Protein AF-A0A940B5V1-F1 (afdb_monomer)

Foldseek 3Di:
DDDDDDDDDDDDDDDDDDDDDDPPPQPWDKDKDKFFADPLFADQAAKAQWAAFAQKTKIKTFAFDDDPDDDDDPTDTAIAIWMWGQDPVRHTHHTDGDDLQQDDPRWHKGQWEDPLLQQKIKTWIWDDDDPDDTAIFIWMWHDDPNHIDPIDTDDCLQRPPPKHWHNWYWEAPDSFKIKIKIWMPDPPAAADIFIWIWIQGPVGTHHIDTLDPPQGHNWDWDNWYALRLQQKIWTWTCDPPAQANIFIWIWHDDDNDIDRIDTDDPPCGHRYGKHNWDFHQNHNRNDSVRTDPFKTKIWTLPQPHRHDLASRRYIGIMMMGIDTHRPPPDPDDDDDDDDDPPDPPQLLVVLVVLPWQKAFAAACPDPRPDLALADLAASVRRLVVVLVCLVVLLVLLVVPPDPVVSVVQNVLSSVLVRSNVSSVSSVVSSLVSVLVCQLQLKAKEWEKEFFAFLQDDQSSLLSSSSHQVNNNVSCCCPPPNRSSVVSNPDPRGYYYHYHYHRRRHVPQDPPQDNDPVCCSRCGSGSSNRSRGIMIRHDIDID

Secondary structure (DSSP, 8-state):
----------------S-----------EEEEEEEE--TTT--SSPEEEEEEETTEEEEEEEEE---SSS----PPEEEEEEEEEB-TTS-B---EE-SSS---SSS-EEEEEEEGGGTEEEEEEEEEETTTEEEEEEEEEEEETTEEPPPEE--TTTS-TTS--EEEEEEEEETTEEEEEEEE--TT-SSSSEEEEEEEETTEE---EE--TTT--SS-EEEEEEETTTTEEEEEE--TT-SSSBEEEEEEEETTEEPPPEEPPTTTS-SSBEEEEEEEE-SSS--TT-EEEEEEEEEE--TTS--SSSTTS-PEEEEEEEEEE-------PPP----PPPP---HHHHHHHT-SEEEE--TT-SSTT---S--S--HHHHHHHHHHTHHHHHHHGGG--SHHHHHHHHHHHHHHHHHHHHHHHHHHHHHHHHHHHHHTT--EEEEEEEE--TTS-HHHHHHHHHHHHHHHHHHHHHHHHHHHHHHHTSTT---EEEEEEEEETTTS-TTS---TT-HHHHTSSHHHHHTSEEEEEEEEE-

Mean predicted aligned error: 17.37 Å

Sequence (542 aa):
MNKSLSSLTLHLSAIIFLCCLTVSAAAQITRYEVTHEGRKVNTPGSESGPIRIGDTLYYSSLQEVSESGGYIDFGITIMRVFKSHVSENGKLSNGEPETFGINHPSRHTGNVAFDLRNGIIYFTRCRMDNGDAYQNEIYYVKSKDGKWSKPQRMGGNVNMKGYNSTHPTVGYISDSVSILYFVSDRPGGLGGMDIWYVTIDKKGIGLPTNLGIPVNSQDDEITPFYDQSEGVMYFSSNRPGGSGKHDIYSSSGARNSWRKPSRLPEPINSVEDDLYFTLNCTSSEYDVQNTNHNSGYFTSNRSDSYFIHDTSCCHDIYRWDYVVIDTTPVSSKPAVAENKPAEDTCPCKQARRLLPIKLFFHNDEPNPRCQDTTTSLTYFQTYNSYMFMRKTYRERQNEIADSTERDMSLAMLESFFGEVQYNSEKFEHFIHLLAQDILNGRHVVLTVGGYASPLHNSAYNVNLSKRRIATIVNQLKEYNGGMIRRVMEQPGSGTLEIKRTPFGSSTAPKDVSSSAKDQLHSVYSVDAARERRIEILGYDYR

pLDDT: mean 83.2, std 19.15, range [29.27, 98.69]

Nearest PDB structures (foldseek):
  3a72-assembly1_A  TM=5.162E-01  e=1.566E-05  Penicillium chrysogenum
  2w5o-assembly1_A  TM=4.887E-01  e=7.548E-05  Fusarium graminearum
  9etn-assembly1_A  TM=3.572E-01  e=1.042E-02  Mus musculus
  4o9y-assembly2_G  TM=3.141E-01  e=9.385E-03  Photorhabdus luminescens
  3doa-assembly1_A  TM=3.561E-01  e=1.598E+00  Staphylococcus aureus subsp. aureus Mu50

Solvent-accessible surface area (backbone atoms only — not comparable to full-atom values): 29230 Å² total; per-residue (Å²): 133,82,90,82,89,82,91,87,90,88,87,85,77,92,87,82,92,88,89,88,80,79,79,78,74,76,72,64,51,71,47,64,45,75,44,80,54,56,76,42,76,32,49,44,34,36,34,41,43,43,44,37,48,40,52,34,35,32,29,18,39,37,40,70,55,83,75,94,71,96,68,96,61,96,55,64,67,42,35,28,42,28,32,22,47,38,46,98,88,68,49,69,38,64,58,40,74,56,88,63,67,70,66,50,99,91,36,39,17,33,33,64,24,71,39,61,85,78,32,33,40,38,29,21,34,47,42,79,50,97,89,83,51,82,38,36,29,41,29,34,31,42,54,55,97,94,39,58,39,74,72,39,75,51,56,60,63,66,34,41,88,98,32,42,14,35,38,40,24,52,44,67,83,50,101,66,28,38,30,44,36,29,25,31,55,43,91,86,58,72,27,60,32,20,44,30,32,27,46,38,40,94,92,40,77,42,70,64,41,63,41,43,76,52,72,38,47,67,37,40,34,41,40,46,28,52,43,68,67,83,30,32,36,30,31,16,28,52,46,92,90,53,73,28,57,22,24,40,28,39,25,49,38,58,85,80,47,60,41,76,56,41,71,52,59,72,69,73,31,52,69,35,44,22,38,27,50,36,60,28,29,65,38,83,59,76,51,65,87,42,61,36,89,46,34,27,30,27,26,27,26,44,91,88,36,44,44,68,100,42,83,64,78,13,21,22,47,29,39,37,37,53,46,76,43,78,70,70,85,77,89,68,82,89,76,88,76,80,88,67,87,73,76,80,82,47,43,64,58,54,43,45,67,57,51,70,36,51,45,58,38,48,83,63,48,65,70,63,96,61,83,56,53,62,59,91,50,31,42,68,62,49,39,54,58,38,60,68,39,53,63,56,41,56,58,55,41,68,73,48,83,54,65,67,63,27,54,52,50,49,53,51,43,56,54,47,54,50,49,45,51,52,26,49,54,53,48,56,55,37,52,53,29,51,37,52,33,22,50,72,37,24,39,36,39,37,32,36,38,12,32,18,42,52,57,57,58,66,73,57,21,28,24,45,6,32,18,43,51,31,10,51,55,40,31,53,51,49,44,83,86,16,44,47,53,61,35,51,68,39,91,71,28,21,45,83,46,77,47,80,43,53,54,7,31,80,80,48,62,89,83,48,42,42,46,84,88,42,46,59,52,31,52,55,28,62,69,24,36,69,29,20,26,34,32,41,70,43,70,48,74,91

Radius of gyration: 29.93 Å; Cα contacts (8 Å, |Δi|>4): 1182; chains: 1; bounding box: 81×116×78 Å

Structure (mmCIF, N/CA/C/O backbone):
data_AF-A0A940B5V1-F1
#
_entry.id   AF-A0A940B5V1-F1
#
loop_
_atom_site.group_PDB
_atom_site.id
_atom_site.type_symbol
_atom_site.label_atom_id
_atom_site.label_alt_id
_atom_site.label_comp_id
_atom_site.label_asym_id
_atom_site.label_entity_id
_atom_site.label_seq_id
_atom_site.pdbx_PDB_ins_code
_atom_site.Cartn_x
_atom_site.Cartn_y
_atom_site.Cartn_z
_atom_site.occupancy
_atom_site.B_iso_or_equiv
_atom_site.auth_seq_id
_atom_site.auth_comp_id
_atom_site.auth_asym_id
_atom_site.auth_atom_id
_atom_site.pdbx_PDB_model_num
ATOM 1 N N . MET A 1 1 ? -46.718 -83.076 -1.315 1.00 35.34 1 MET A N 1
ATOM 2 C CA . MET A 1 1 ? -45.573 -83.895 -1.769 1.00 35.34 1 MET A CA 1
ATOM 3 C C . MET A 1 1 ? -44.770 -83.081 -2.773 1.00 35.34 1 MET A C 1
ATOM 5 O O . MET A 1 1 ? -45.374 -82.623 -3.724 1.00 35.34 1 MET A O 1
ATOM 9 N N . ASN A 1 2 ? -43.465 -82.919 -2.505 1.00 34.53 2 ASN A N 1
ATOM 10 C CA . ASN A 1 2 ? -42.333 -82.664 -3.422 1.00 34.53 2 ASN A CA 1
ATOM 11 C C . ASN A 1 2 ? -42.394 -81.477 -4.414 1.00 34.53 2 ASN A C 1
ATOM 13 O O . ASN A 1 2 ? -43.263 -81.425 -5.266 1.00 34.53 2 ASN A O 1
ATOM 17 N N . LYS A 1 3 ? -41.527 -80.457 -4.229 1.00 34.34 3 LYS A N 1
ATOM 18 C CA . LYS A 1 3 ? -40.186 -80.250 -4.867 1.00 34.34 3 LYS A CA 1
ATOM 19 C C . LYS A 1 3 ? -40.322 -79.921 -6.375 1.00 34.34 3 LYS A C 1
ATOM 21 O O . LYS A 1 3 ? -40.938 -80.700 -7.078 1.00 34.34 3 LYS A O 1
ATOM 26 N N . SER A 1 4 ? -39.785 -78.831 -6.937 1.00 33.56 4 SER A N 1
ATOM 27 C CA . SER A 1 4 ? -38.409 -78.319 -6.819 1.00 33.56 4 SER A CA 1
ATOM 28 C C . SER A 1 4 ? -38.244 -76.824 -7.186 1.00 33.56 4 SER A C 1
ATOM 30 O O . SER A 1 4 ? -39.026 -76.266 -7.947 1.00 33.56 4 SER A O 1
ATOM 32 N N . LEU A 1 5 ? -37.151 -76.247 -6.662 1.00 34.94 5 LEU A N 1
ATOM 33 C CA . LEU A 1 5 ? -36.331 -75.094 -7.106 1.00 34.94 5 LEU A CA 1
ATOM 34 C C . LEU A 1 5 ? -36.240 -74.918 -8.650 1.00 34.94 5 LEU A C 1
ATOM 36 O O . LEU A 1 5 ? -36.374 -75.916 -9.348 1.00 34.94 5 LEU A O 1
ATOM 40 N N . SER A 1 6 ? -35.927 -73.774 -9.288 1.00 32.66 6 SER A N 1
ATOM 41 C CA . SER A 1 6 ? -35.391 -72.440 -8.915 1.00 32.66 6 SER A CA 1
ATOM 42 C C . SER A 1 6 ? -35.291 -71.535 -10.172 1.00 32.66 6 SER A C 1
ATOM 44 O O . SER A 1 6 ? -35.105 -72.084 -11.254 1.00 32.66 6 SER A O 1
ATOM 46 N N . SER A 1 7 ? -35.188 -70.201 -9.967 1.00 30.22 7 SER A N 1
ATOM 47 C CA . SER A 1 7 ? -34.488 -69.194 -10.823 1.00 30.22 7 SER A CA 1
ATOM 48 C C . SER A 1 7 ? -35.257 -68.701 -12.070 1.00 30.22 7 SER A C 1
ATOM 50 O O . SER A 1 7 ? -35.768 -69.520 -12.813 1.00 30.22 7 SER A O 1
ATOM 52 N N . LEU A 1 8 ? -35.404 -67.418 -12.431 1.00 30.00 8 LEU A N 1
ATOM 53 C CA . LEU A 1 8 ? -34.805 -66.127 -12.058 1.00 30.00 8 LEU A CA 1
ATOM 54 C C . LEU A 1 8 ? -35.740 -64.999 -12.587 1.00 30.00 8 LEU A C 1
ATOM 56 O O . LEU A 1 8 ? -36.621 -65.280 -13.387 1.00 30.00 8 LEU A O 1
ATOM 60 N N . THR A 1 9 ? -35.450 -63.744 -12.218 1.00 29.83 9 THR A N 1
ATOM 61 C CA . THR A 1 9 ? -35.978 -62.435 -12.688 1.00 29.83 9 THR A CA 1
ATOM 62 C C . THR A 1 9 ? -37.130 -61.811 -11.899 1.00 29.83 9 THR A C 1
ATOM 64 O O . THR A 1 9 ? -38.293 -61.894 -12.279 1.00 29.83 9 THR A O 1
ATOM 67 N N . LEU A 1 10 ? -36.769 -61.065 -10.849 1.00 31.22 10 LEU A N 1
ATOM 68 C CA . LEU A 1 10 ? -37.568 -59.945 -10.349 1.00 31.22 10 LEU A CA 1
ATOM 69 C C . LEU A 1 10 ? -36.620 -58.854 -9.831 1.00 31.22 10 LEU A C 1
ATOM 71 O O . LEU A 1 10 ? -36.049 -59.009 -8.758 1.00 31.22 10 LEU A O 1
ATOM 75 N N . HIS A 1 11 ? -36.431 -57.781 -10.598 1.00 36.66 11 HIS A N 1
ATOM 76 C CA . HIS A 1 11 ? -35.899 -56.490 -10.146 1.00 36.66 11 HIS A CA 1
ATOM 77 C C . HIS A 1 11 ? -36.468 -55.413 -11.077 1.00 36.66 11 HIS A C 1
ATOM 79 O O . HIS A 1 11 ? -36.022 -55.300 -12.213 1.00 36.66 11 HIS A O 1
ATOM 85 N N . LEU A 1 12 ? -37.434 -54.625 -10.604 1.00 30.19 12 LEU A N 1
ATOM 86 C CA . LEU A 1 12 ? -37.292 -53.173 -10.654 1.00 30.19 12 LEU A CA 1
ATOM 87 C C . LEU A 1 12 ? -38.260 -52.509 -9.676 1.00 30.19 12 LEU A C 1
ATOM 89 O O . LEU A 1 12 ? -39.449 -52.808 -9.605 1.00 30.19 12 LEU A O 1
ATOM 93 N N . SER A 1 13 ? -37.645 -51.659 -8.880 1.00 31.58 13 SER A N 1
ATOM 94 C CA . SER A 1 13 ? -38.051 -51.119 -7.603 1.00 31.58 13 SER A CA 1
ATOM 95 C C . SER A 1 13 ? -39.050 -49.979 -7.740 1.00 31.58 13 SER A C 1
ATOM 97 O O . SER A 1 13 ? -38.960 -49.144 -8.637 1.00 31.58 13 SER A O 1
ATOM 99 N N . ALA A 1 14 ? -39.936 -49.904 -6.753 1.00 34.91 14 ALA A N 1
ATOM 100 C CA . ALA A 1 14 ? -40.583 -48.677 -6.333 1.00 34.91 14 ALA A CA 1
ATOM 101 C C . ALA A 1 14 ? -39.541 -47.574 -6.071 1.00 34.91 14 ALA A C 1
ATOM 103 O O . ALA A 1 14 ? -38.555 -47.843 -5.394 1.00 34.91 14 ALA A O 1
ATOM 104 N N . ILE A 1 15 ? -39.790 -46.373 -6.603 1.00 33.38 15 ILE A N 1
ATOM 105 C CA . ILE A 1 15 ? -39.581 -45.032 -6.019 1.00 33.38 15 ILE A CA 1
ATOM 106 C C . ILE A 1 15 ? -40.347 -44.082 -6.960 1.00 33.38 15 ILE A C 1
ATOM 108 O O . ILE A 1 15 ? -39.846 -43.594 -7.966 1.00 33.38 15 ILE A O 1
ATOM 112 N N . ILE A 1 16 ? -41.631 -43.901 -6.669 1.00 35.31 16 ILE A N 1
ATOM 113 C CA . ILE A 1 16 ? -42.471 -42.805 -7.161 1.00 35.31 16 ILE A CA 1
ATOM 114 C C . ILE A 1 16 ? -42.909 -42.089 -5.878 1.00 35.31 16 ILE A C 1
ATOM 116 O O . ILE A 1 16 ? -43.244 -42.777 -4.919 1.00 35.31 16 ILE A O 1
ATOM 120 N N . PHE A 1 17 ? -42.893 -40.750 -5.874 1.00 34.00 17 PHE A N 1
ATOM 121 C CA . PHE A 1 17 ? -43.147 -39.825 -4.748 1.00 34.00 17 PHE A CA 1
ATOM 122 C C . PHE A 1 17 ? -41.950 -39.439 -3.856 1.00 34.00 17 PHE A C 1
ATOM 124 O O . PHE A 1 17 ? -41.927 -39.782 -2.683 1.00 34.00 17 PHE A O 1
ATOM 131 N N . LEU A 1 18 ? -41.008 -38.642 -4.388 1.00 32.84 18 LEU A N 1
ATOM 132 C CA . LEU A 1 18 ? -40.462 -37.439 -3.716 1.00 32.84 18 LEU A CA 1
ATOM 133 C C . LEU A 1 18 ? -39.470 -36.700 -4.644 1.00 32.84 18 LEU A C 1
ATOM 135 O O . LEU A 1 18 ? -38.267 -36.907 -4.555 1.00 32.84 18 LEU A O 1
ATOM 139 N N . CYS A 1 19 ? -39.938 -35.854 -5.568 1.00 31.12 19 CYS A N 1
ATOM 140 C CA . CYS A 1 19 ? -39.047 -34.877 -6.216 1.00 31.12 19 CYS A CA 1
ATOM 141 C C . CYS A 1 19 ? -39.850 -33.776 -6.923 1.00 31.12 19 CYS A C 1
ATOM 143 O O . CYS A 1 19 ? -40.055 -33.831 -8.128 1.00 31.12 19 CYS A O 1
ATOM 145 N N . CYS A 1 20 ? -40.373 -32.805 -6.171 1.00 35.50 20 CYS A N 1
ATOM 146 C CA . CYS A 1 20 ? -40.873 -31.552 -6.752 1.00 35.50 20 CYS A CA 1
ATOM 147 C C . CYS A 1 20 ? -40.947 -30.440 -5.694 1.00 35.50 20 CYS A C 1
ATOM 149 O O . CYS A 1 20 ? -42.004 -29.878 -5.448 1.00 35.50 20 CYS A O 1
ATOM 151 N N . LEU A 1 21 ? -39.818 -30.141 -5.047 1.00 32.47 21 LEU A N 1
ATOM 152 C CA . LEU A 1 21 ? -39.587 -28.890 -4.312 1.00 32.47 21 LEU A CA 1
ATOM 153 C C . LEU A 1 21 ? -38.089 -28.556 -4.391 1.00 32.47 21 LEU A C 1
ATOM 155 O O . LEU A 1 21 ? -37.364 -28.619 -3.405 1.00 32.47 21 LEU A O 1
ATOM 159 N N . THR A 1 22 ? -37.596 -28.229 -5.584 1.00 35.19 22 THR A N 1
ATOM 160 C CA . THR A 1 22 ? -36.349 -27.465 -5.705 1.00 35.19 22 THR A CA 1
ATOM 161 C C . THR A 1 22 ? -36.736 -25.997 -5.753 1.00 35.19 22 THR A C 1
ATOM 163 O O . THR A 1 22 ? -37.096 -25.473 -6.807 1.00 35.19 22 THR A O 1
ATOM 166 N N . VAL A 1 23 ? -36.701 -25.333 -4.599 1.00 35.59 23 VAL A N 1
ATOM 167 C CA . VAL A 1 23 ? -36.567 -23.876 -4.571 1.00 35.59 23 VAL A CA 1
ATOM 168 C C . VAL A 1 23 ? -35.225 -23.590 -5.235 1.00 35.59 23 VAL A C 1
ATOM 170 O O . VAL A 1 23 ? -34.176 -23.909 -4.682 1.00 35.59 23 VAL A O 1
ATOM 173 N N . SER A 1 24 ? -35.259 -23.077 -6.462 1.00 40.06 24 SER A N 1
ATOM 174 C CA . SER A 1 24 ? -34.078 -22.517 -7.108 1.00 40.06 24 SER A CA 1
ATOM 175 C C . SER A 1 24 ? -33.660 -21.304 -6.284 1.00 40.06 24 SER A C 1
ATOM 177 O O . SER A 1 24 ? -34.211 -20.221 -6.462 1.00 40.06 24 SER A O 1
ATOM 179 N N . ALA A 1 25 ? -32.733 -21.486 -5.345 1.00 40.03 25 ALA A N 1
ATOM 180 C CA . ALA A 1 25 ? -32.027 -20.365 -4.751 1.00 40.03 25 ALA A CA 1
ATOM 181 C C . ALA A 1 25 ? -31.280 -19.670 -5.895 1.00 40.03 25 ALA A C 1
ATOM 183 O O . ALA A 1 25 ? -30.393 -20.265 -6.508 1.00 40.03 25 ALA A O 1
ATOM 184 N N . ALA A 1 26 ? -31.700 -18.455 -6.251 1.00 45.75 26 ALA A N 1
ATOM 185 C CA . ALA A 1 26 ? -30.949 -17.629 -7.181 1.00 45.75 26 ALA A CA 1
ATOM 186 C C . ALA A 1 26 ? -29.523 -17.491 -6.630 1.00 45.75 26 ALA A C 1
ATOM 188 O O . ALA A 1 26 ? -29.338 -17.113 -5.472 1.00 45.75 26 ALA A O 1
ATOM 189 N N . ALA A 1 27 ? -28.521 -17.858 -7.428 1.00 45.12 27 ALA A N 1
ATOM 190 C CA . ALA A 1 27 ? -27.132 -17.669 -7.049 1.00 45.12 27 ALA A CA 1
ATOM 191 C C . ALA A 1 27 ? -26.855 -16.160 -7.029 1.00 45.12 27 ALA A C 1
ATOM 193 O O . ALA A 1 27 ? -26.712 -15.530 -8.079 1.00 45.12 27 ALA A O 1
ATOM 194 N N . GLN A 1 28 ? -26.841 -15.569 -5.836 1.00 48.75 28 GLN A N 1
ATOM 195 C CA . GLN A 1 28 ? -26.364 -14.206 -5.641 1.00 48.75 28 GLN A CA 1
ATOM 196 C C . GLN A 1 28 ? -24.853 -14.200 -5.878 1.00 48.75 28 GLN A C 1
ATOM 198 O O . GLN A 1 28 ? -24.121 -14.973 -5.258 1.00 48.75 28 GLN A O 1
ATOM 203 N N . ILE A 1 29 ? -24.389 -13.358 -6.801 1.00 57.47 29 ILE A N 1
ATOM 204 C CA .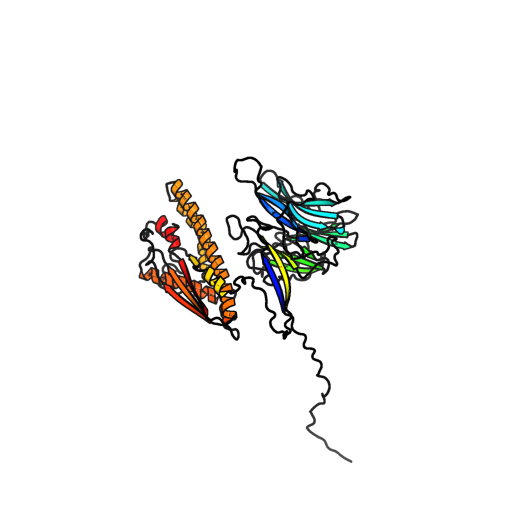 ILE A 1 29 ? -22.955 -13.147 -7.007 1.00 57.47 29 ILE A CA 1
ATOM 205 C C . ILE A 1 29 ? -22.544 -12.025 -6.064 1.00 57.47 29 ILE A C 1
ATOM 207 O O . ILE A 1 29 ? -23.024 -10.900 -6.182 1.00 57.47 29 ILE A O 1
ATOM 211 N N . THR A 1 30 ? -21.656 -12.328 -5.127 1.00 62.09 30 THR A N 1
ATOM 212 C CA . THR A 1 30 ? -21.082 -11.347 -4.202 1.00 62.09 30 THR A CA 1
ATOM 213 C C . THR A 1 30 ? -19.644 -11.042 -4.594 1.00 62.09 30 THR A C 1
ATOM 215 O O . THR A 1 30 ? -18.877 -11.972 -4.856 1.00 62.09 30 THR A O 1
ATOM 218 N N . ARG A 1 31 ? -19.252 -9.765 -4.608 1.00 78.12 31 ARG A N 1
ATOM 219 C CA . ARG A 1 31 ? -17.856 -9.361 -4.845 1.00 78.12 31 ARG A CA 1
ATOM 220 C C . ARG A 1 31 ? -17.469 -8.142 -4.018 1.00 78.12 31 ARG A C 1
ATOM 222 O O . ARG A 1 31 ? -18.331 -7.344 -3.656 1.00 78.12 31 ARG A O 1
ATOM 229 N N . TYR A 1 32 ? -16.169 -7.988 -3.790 1.00 84.69 32 TYR A N 1
ATOM 230 C CA . TYR A 1 32 ? -15.610 -6.722 -3.333 1.00 84.69 32 TYR A CA 1
ATOM 231 C C . TYR A 1 32 ? -15.464 -5.762 -4.513 1.00 84.69 32 TYR A C 1
ATOM 233 O O . TYR A 1 32 ? -14.995 -6.146 -5.587 1.00 84.69 32 TYR A O 1
ATOM 241 N N . GLU A 1 33 ? -15.832 -4.510 -4.294 1.00 90.19 33 GLU A N 1
ATOM 242 C CA . GLU A 1 33 ? -15.476 -3.378 -5.140 1.00 90.19 33 GLU A CA 1
ATOM 243 C C . GLU A 1 33 ? -14.519 -2.483 -4.362 1.00 90.19 33 GLU A C 1
ATOM 245 O O . GLU A 1 33 ? -14.695 -2.283 -3.163 1.00 90.19 33 GLU A O 1
ATOM 250 N N . VAL A 1 34 ? -13.483 -1.981 -5.031 1.00 93.12 34 VAL A N 1
ATOM 251 C CA . VAL A 1 34 ? -12.467 -1.114 -4.430 1.00 93.12 34 VAL A CA 1
ATOM 252 C C . VAL A 1 34 ? -12.483 0.225 -5.147 1.00 93.12 34 VAL A C 1
ATOM 254 O O . VAL A 1 34 ? -12.476 0.274 -6.375 1.00 93.12 34 VAL A O 1
ATOM 257 N N . THR A 1 35 ? -12.506 1.304 -4.372 1.00 94.19 35 THR A N 1
ATOM 258 C CA . THR A 1 35 ? -12.493 2.685 -4.855 1.00 94.19 35 THR A CA 1
ATOM 259 C C . THR A 1 35 ? -11.304 3.418 -4.246 1.00 94.19 35 THR A C 1
ATOM 261 O O . THR A 1 35 ? -11.167 3.461 -3.025 1.00 94.19 35 THR A O 1
ATOM 264 N N . HIS A 1 36 ? -10.464 4.017 -5.088 1.00 95.19 36 HIS A N 1
ATOM 265 C CA . HIS A 1 36 ? -9.415 4.939 -4.655 1.00 95.19 36 HIS A CA 1
ATOM 266 C C . HIS A 1 36 ? -10.034 6.218 -4.094 1.00 95.19 36 HIS A C 1
ATOM 268 O O . HIS A 1 36 ? -10.832 6.876 -4.771 1.00 95.19 36 HIS A O 1
ATOM 274 N N . GLU A 1 37 ? -9.707 6.571 -2.850 1.00 95.06 37 GLU A N 1
ATOM 275 C CA . GLU A 1 37 ? -10.188 7.828 -2.287 1.00 95.06 37 GLU A CA 1
ATOM 276 C C . GLU A 1 37 ? -9.373 9.011 -2.842 1.00 95.06 37 GLU A C 1
ATOM 278 O O . GLU A 1 37 ? -8.184 8.935 -3.144 1.00 95.06 37 GLU A O 1
ATOM 283 N N . GLY A 1 38 ? -10.036 10.144 -3.058 1.00 90.88 38 GLY A N 1
ATOM 284 C CA . GLY A 1 38 ? -9.412 11.273 -3.750 1.00 90.88 38 GLY A CA 1
ATOM 285 C C . GLY A 1 38 ? -8.403 12.059 -2.900 1.00 90.88 38 GLY A C 1
ATOM 286 O O . GLY A 1 38 ? -8.210 11.830 -1.705 1.00 90.88 38 GLY A O 1
ATOM 287 N N . ARG A 1 39 ? -7.872 13.134 -3.500 1.00 89.56 39 ARG A N 1
ATOM 288 C CA . ARG A 1 39 ? -6.935 14.116 -2.901 1.00 89.56 39 ARG A CA 1
ATOM 289 C C . ARG A 1 39 ? -7.387 14.802 -1.604 1.00 89.56 39 ARG A C 1
ATOM 291 O O . ARG A 1 39 ? -6.663 15.621 -1.050 1.00 89.56 39 ARG A O 1
ATOM 298 N N . LYS A 1 40 ? -8.608 14.539 -1.147 1.00 92.12 40 LYS A N 1
ATOM 299 C CA . LYS A 1 40 ? -9.129 15.078 0.110 1.00 92.12 40 LYS A CA 1
ATOM 300 C C . LYS A 1 40 ? -8.513 14.413 1.334 1.00 92.12 40 LYS A C 1
ATOM 302 O O . LYS A 1 40 ? -8.404 15.062 2.372 1.00 92.12 40 LYS A O 1
ATOM 307 N N . VAL A 1 41 ? -8.155 13.139 1.197 1.00 93.81 41 VAL A N 1
ATOM 308 C CA . VAL A 1 41 ? -7.520 12.353 2.257 1.00 93.81 41 VAL A CA 1
ATOM 309 C C . VAL A 1 41 ? -6.182 11.768 1.830 1.00 93.81 41 VAL A C 1
ATOM 311 O O . VAL A 1 41 ? -5.336 11.605 2.699 1.00 93.81 41 VAL A O 1
ATOM 314 N N . ASN A 1 42 ? -5.970 11.559 0.526 1.00 93.62 42 ASN A N 1
ATOM 315 C CA . ASN A 1 42 ? -4.715 11.035 -0.002 1.00 93.62 42 ASN A CA 1
ATOM 316 C C . ASN A 1 42 ? -3.772 12.145 -0.473 1.00 93.62 42 ASN A C 1
ATOM 318 O O . ASN A 1 42 ? -4.169 13.055 -1.218 1.00 93.62 42 ASN A O 1
ATOM 322 N N . THR A 1 43 ? -2.514 12.062 -0.056 1.00 87.56 43 THR A N 1
ATOM 323 C CA . THR A 1 43 ? -1.456 13.017 -0.400 1.00 87.56 43 THR A CA 1
ATOM 324 C C . THR A 1 43 ? -0.386 12.328 -1.245 1.00 87.56 43 THR A C 1
ATOM 326 O O . THR A 1 43 ? -0.471 11.142 -1.501 1.00 87.56 43 THR A O 1
ATOM 329 N N . PRO A 1 44 ? 0.614 13.043 -1.783 1.00 81.69 44 PRO A N 1
ATOM 330 C CA . PRO A 1 44 ? 1.773 12.368 -2.366 1.00 81.69 44 PRO A CA 1
ATOM 331 C C . PRO A 1 44 ? 2.590 11.544 -1.344 1.00 81.69 44 PRO A C 1
ATOM 333 O O . PRO A 1 44 ? 3.362 10.678 -1.748 1.00 81.69 44 PRO A O 1
ATOM 336 N N . GLY A 1 45 ? 2.479 11.840 -0.043 1.00 83.69 45 GLY A N 1
ATOM 337 C CA . GLY A 1 45 ? 3.088 11.048 1.027 1.00 83.69 45 GLY A CA 1
ATOM 338 C C . GLY A 1 45 ? 2.183 9.893 1.453 1.00 83.69 45 GLY A C 1
ATOM 339 O O . GLY A 1 45 ? 1.026 9.840 1.073 1.00 83.69 45 GLY A O 1
ATOM 340 N N . SER A 1 46 ? 2.700 8.960 2.257 1.00 90.00 46 SER A N 1
ATOM 341 C CA . SER A 1 46 ? 1.908 7.796 2.672 1.00 90.00 46 SER A CA 1
ATOM 342 C C . SER A 1 46 ? 0.822 8.166 3.683 1.00 90.00 46 SER A C 1
ATOM 344 O O . SER A 1 46 ? 1.094 8.784 4.718 1.00 90.00 46 SER A O 1
ATOM 346 N N . GLU A 1 47 ? -0.374 7.651 3.443 1.00 95.00 47 GLU A N 1
ATOM 347 C CA . GLU A 1 47 ? -1.444 7.505 4.414 1.00 95.00 47 GLU A CA 1
ATOM 348 C C . GLU A 1 47 ? -1.410 6.122 5.088 1.00 95.00 47 GLU A C 1
ATOM 350 O O . GLU A 1 47 ? -0.916 5.142 4.529 1.00 95.00 47 GLU A O 1
ATOM 355 N N . SER A 1 48 ? -1.904 6.028 6.327 1.00 95.25 48 SER A N 1
ATOM 356 C CA . SER A 1 48 ? -1.952 4.765 7.074 1.00 95.25 48 SER A CA 1
ATOM 357 C C . SER A 1 48 ? -3.082 4.706 8.104 1.00 95.25 48 SER A C 1
ATOM 359 O O . SER A 1 48 ? -3.541 5.726 8.621 1.00 95.25 48 SER A O 1
ATOM 361 N N . GLY A 1 49 ? -3.516 3.491 8.447 1.00 95.44 49 GLY A N 1
ATOM 362 C CA . GLY A 1 49 ? -4.487 3.237 9.518 1.00 95.44 49 GLY A CA 1
ATOM 363 C C . GLY A 1 49 ? -5.840 3.954 9.396 1.00 95.44 49 GLY A C 1
ATOM 364 O O . GLY A 1 49 ? -6.256 4.555 10.390 1.00 95.44 49 GLY A O 1
ATOM 365 N N . PRO A 1 50 ? -6.524 3.928 8.232 1.00 97.06 50 PRO A N 1
ATOM 366 C CA . PRO A 1 50 ? -7.857 4.495 8.095 1.00 97.06 50 PRO A CA 1
ATOM 367 C C . PRO A 1 50 ? -8.869 3.708 8.934 1.00 97.06 50 PRO A C 1
ATOM 369 O O . PRO A 1 50 ? -8.998 2.494 8.795 1.00 97.06 50 PRO A O 1
ATOM 372 N N . ILE A 1 51 ? -9.627 4.398 9.779 1.00 94.00 51 ILE A N 1
ATOM 373 C CA . ILE A 1 51 ? -10.729 3.824 10.551 1.00 94.00 51 ILE A CA 1
ATOM 374 C C . ILE A 1 51 ? -11.892 4.807 10.610 1.00 94.00 51 ILE A C 1
ATOM 376 O O . ILE A 1 51 ? -11.740 5.964 11.009 1.00 94.00 51 ILE A O 1
ATOM 380 N N . ARG A 1 52 ? -13.075 4.345 10.206 1.00 93.06 52 ARG A N 1
ATOM 381 C CA . ARG A 1 52 ? -14.295 5.150 10.236 1.00 93.06 52 ARG A CA 1
ATOM 382 C C . ARG A 1 52 ? -15.127 4.833 11.470 1.00 93.06 52 ARG A C 1
ATOM 384 O O . ARG A 1 52 ? -15.507 3.683 11.686 1.00 93.06 52 ARG A O 1
ATOM 391 N N . ILE A 1 53 ? -15.462 5.878 12.218 1.00 88.75 53 ILE A N 1
ATOM 392 C CA . ILE A 1 53 ? -16.370 5.843 13.364 1.00 88.75 53 ILE A CA 1
ATOM 393 C C . ILE A 1 53 ? -17.489 6.847 13.095 1.00 88.75 53 ILE A C 1
ATOM 395 O O . ILE A 1 53 ? -17.247 8.053 13.024 1.00 88.75 53 ILE A O 1
ATOM 399 N N . GLY A 1 54 ? -18.710 6.347 12.910 1.00 87.62 54 GLY A N 1
ATOM 400 C CA . GLY A 1 54 ? -19.863 7.161 12.538 1.00 87.62 54 GLY A CA 1
ATOM 401 C C . GLY A 1 54 ? -19.642 7.917 11.221 1.00 87.62 54 GLY A C 1
ATOM 402 O O . GLY A 1 54 ? -19.409 7.327 10.161 1.00 87.62 54 GLY A O 1
ATOM 403 N N . ASP A 1 55 ? -19.718 9.241 11.289 1.00 92.25 55 ASP A N 1
ATOM 404 C CA . ASP A 1 55 ? -19.519 10.171 10.174 1.00 92.25 55 ASP A CA 1
ATOM 405 C C . ASP A 1 55 ? -18.068 10.656 10.040 1.00 92.25 55 ASP A C 1
ATOM 407 O O . ASP A 1 55 ? -17.802 11.576 9.276 1.00 92.25 55 ASP A O 1
ATOM 411 N N . THR A 1 56 ? -17.116 10.073 10.771 1.00 94.50 56 THR A N 1
ATOM 412 C CA . THR A 1 56 ? -15.733 10.556 10.787 1.00 94.50 56 THR A CA 1
ATOM 413 C C . THR A 1 56 ? -14.755 9.442 10.426 1.00 94.50 56 THR A C 1
ATOM 415 O O . THR A 1 56 ? -14.710 8.397 11.072 1.00 94.50 56 THR A O 1
ATOM 418 N N . LEU A 1 57 ? -13.942 9.678 9.397 1.00 96.62 57 LEU A N 1
ATOM 419 C CA . LEU A 1 57 ? -12.787 8.861 9.037 1.00 96.62 57 LEU A CA 1
ATOM 420 C C . LEU A 1 57 ? -11.543 9.425 9.722 1.00 96.62 57 LEU A C 1
ATOM 422 O O . LEU A 1 57 ? -11.174 10.567 9.464 1.00 96.62 57 LEU A O 1
ATOM 426 N N . TYR A 1 58 ? -10.879 8.629 10.552 1.00 97.56 58 TYR A N 1
ATOM 427 C CA . TYR A 1 58 ? -9.565 8.935 11.115 1.00 97.56 58 TYR A CA 1
ATOM 428 C C . TYR A 1 58 ? -8.488 8.191 10.344 1.00 97.56 58 TYR A C 1
ATOM 430 O O . TYR A 1 58 ? -8.696 7.045 9.966 1.00 97.56 58 TYR A O 1
ATOM 438 N N . TYR A 1 59 ? -7.341 8.821 10.124 1.00 97.88 59 TYR A N 1
ATOM 439 C CA . TYR A 1 59 ? -6.216 8.219 9.409 1.00 97.88 59 TYR A CA 1
ATOM 440 C C . TYR A 1 59 ? -4.924 8.956 9.755 1.00 97.88 59 TYR A C 1
ATOM 442 O O . TYR A 1 59 ? -4.957 10.059 10.294 1.00 97.88 59 TYR A O 1
ATOM 450 N N . SER A 1 60 ? -3.778 8.357 9.465 1.00 96.56 60 SER A N 1
ATOM 451 C CA . SER A 1 60 ? -2.471 9.012 9.571 1.00 96.56 60 SER A CA 1
ATOM 452 C C . SER A 1 60 ? -2.017 9.442 8.178 1.00 96.56 60 SER A C 1
ATOM 454 O O . SER A 1 60 ? -2.298 8.732 7.220 1.00 96.56 60 SER A O 1
ATOM 456 N N . SER A 1 61 ? -1.343 10.582 8.048 1.00 93.81 61 SER A N 1
ATOM 457 C CA . SER A 1 61 ? -0.799 11.081 6.777 1.00 93.81 61 SER A CA 1
ATOM 458 C C . SER A 1 61 ? 0.585 11.695 6.994 1.00 93.81 61 SER A C 1
ATOM 460 O O . SER A 1 61 ? 0.802 12.452 7.953 1.00 93.81 61 SER A O 1
ATOM 462 N N . LEU A 1 62 ? 1.537 11.330 6.130 1.00 87.75 62 LEU A N 1
ATOM 463 C CA . LEU A 1 62 ? 2.898 11.860 6.109 1.00 87.75 62 LEU A CA 1
ATOM 464 C C . LEU A 1 62 ? 2.930 13.149 5.284 1.00 87.75 62 LEU A C 1
ATOM 466 O O . LEU A 1 62 ? 2.941 13.107 4.059 1.00 87.75 62 LEU A O 1
ATOM 470 N N . GLN A 1 63 ? 2.985 14.295 5.961 1.00 79.00 63 GLN A N 1
ATOM 471 C CA . GLN A 1 63 ? 2.974 15.606 5.306 1.00 79.00 63 GLN A CA 1
ATOM 472 C C . GLN A 1 63 ? 4.209 16.430 5.680 1.00 79.00 63 GLN A C 1
ATOM 474 O O . GLN A 1 63 ? 4.772 16.270 6.770 1.00 79.00 63 GLN A O 1
ATOM 479 N N . GLU A 1 64 ? 4.625 17.325 4.782 1.00 66.06 64 GLU A N 1
ATOM 480 C CA . GLU A 1 64 ? 5.662 18.324 5.056 1.00 66.06 64 GLU A CA 1
ATOM 481 C C . GLU A 1 64 ? 5.220 19.282 6.170 1.00 66.06 64 GLU A C 1
ATOM 483 O O . GLU A 1 64 ? 4.061 19.698 6.256 1.00 66.06 64 GLU A O 1
ATOM 488 N N . VAL A 1 65 ? 6.153 19.657 7.044 1.00 54.22 65 VAL A N 1
ATOM 489 C CA . VAL A 1 65 ? 5.925 20.719 8.025 1.00 54.22 65 VAL A CA 1
ATOM 490 C C . VAL A 1 65 ? 6.203 22.065 7.364 1.00 54.22 65 VAL A C 1
ATOM 492 O O . VAL A 1 65 ? 7.357 22.441 7.192 1.00 54.22 65 VAL A O 1
ATOM 495 N N . SER A 1 66 ? 5.161 22.831 7.037 1.00 45.00 66 SER A N 1
ATOM 496 C CA . SER A 1 66 ? 5.337 24.247 6.705 1.00 45.00 66 SER A CA 1
ATOM 497 C C . SER A 1 66 ? 5.493 25.052 7.999 1.00 45.00 66 SER A C 1
ATOM 499 O O . SER A 1 66 ? 4.503 25.291 8.698 1.00 45.00 66 SER A O 1
ATOM 501 N N . GLU A 1 67 ? 6.703 25.494 8.340 1.00 37.66 67 GLU A N 1
ATOM 502 C CA . GLU A 1 67 ? 6.831 26.622 9.264 1.00 37.66 67 GLU A CA 1
ATOM 503 C C . GLU A 1 67 ? 6.516 27.921 8.514 1.00 37.66 67 GLU A C 1
ATOM 505 O O . GLU A 1 67 ? 7.013 28.203 7.423 1.00 37.66 67 GLU A O 1
ATOM 510 N N . SER A 1 68 ? 5.631 28.718 9.100 1.00 38.12 68 SER A N 1
ATOM 511 C CA . SER A 1 68 ? 5.321 30.069 8.657 1.00 38.12 68 SER A CA 1
ATOM 512 C C . SER A 1 68 ? 6.580 30.941 8.710 1.00 38.12 68 SER A C 1
ATOM 514 O O . SER A 1 68 ? 6.931 31.430 9.782 1.00 38.12 68 SER A O 1
ATOM 516 N N . GLY A 1 69 ? 7.247 31.159 7.574 1.00 33.56 69 GLY A N 1
ATOM 517 C CA . GLY A 1 69 ? 8.384 32.083 7.539 1.00 33.56 69 GLY A CA 1
ATOM 518 C C . GLY A 1 69 ? 9.373 31.907 6.393 1.00 33.56 69 GLY A C 1
ATOM 519 O O . GLY A 1 69 ? 10.561 31.811 6.653 1.00 33.56 69 GLY A O 1
ATOM 520 N N . GLY A 1 70 ? 8.901 31.900 5.143 1.00 35.00 70 GLY A N 1
ATOM 521 C CA . GLY A 1 70 ? 9.652 32.381 3.974 1.00 35.00 70 GLY A CA 1
ATOM 522 C C . GLY A 1 70 ? 11.150 32.063 3.874 1.00 35.00 70 GLY A C 1
ATOM 523 O O . GLY A 1 70 ? 11.912 32.990 3.658 1.00 35.00 70 GLY A O 1
ATOM 524 N N . TYR A 1 71 ? 11.553 30.797 3.967 1.00 29.27 71 TYR A N 1
ATOM 525 C CA . TYR A 1 71 ? 12.739 30.226 3.312 1.00 29.27 71 TYR A CA 1
ATOM 526 C C . TYR A 1 71 ? 12.438 28.736 3.090 1.00 29.27 71 TYR A C 1
ATOM 528 O O . TYR A 1 71 ? 12.076 28.038 4.032 1.00 29.27 71 TYR A O 1
ATOM 536 N N . ILE A 1 72 ? 12.500 28.265 1.840 1.00 29.55 72 ILE A N 1
ATOM 537 C CA . ILE A 1 72 ? 12.298 26.849 1.501 1.00 29.55 72 ILE A CA 1
ATOM 538 C C . ILE A 1 72 ? 13.592 26.118 1.872 1.00 29.55 72 ILE A C 1
ATOM 540 O O . ILE A 1 72 ? 14.544 26.103 1.095 1.00 29.55 72 ILE A O 1
ATOM 544 N N . ASP A 1 73 ? 13.631 25.592 3.092 1.00 31.08 73 ASP A N 1
ATOM 545 C CA . ASP A 1 73 ? 14.575 24.562 3.529 1.00 31.08 73 ASP A CA 1
ATOM 546 C C . ASP A 1 73 ? 13.917 23.188 3.309 1.00 31.08 73 ASP A C 1
ATOM 548 O O . ASP A 1 73 ? 12.689 23.092 3.375 1.00 31.08 73 ASP A O 1
ATOM 552 N N . PHE A 1 74 ? 14.689 22.142 2.996 1.00 34.38 74 PHE A N 1
ATOM 553 C CA . PHE A 1 74 ? 14.162 20.801 2.693 1.00 34.38 74 PHE A CA 1
ATOM 554 C C . PHE A 1 74 ? 13.395 20.253 3.911 1.00 34.38 74 PHE A C 1
ATOM 556 O O . PHE A 1 74 ? 13.978 19.770 4.882 1.00 34.38 74 PHE A O 1
ATOM 563 N N . GLY A 1 75 ? 12.069 20.413 3.861 1.00 43.72 75 GLY A N 1
ATOM 564 C CA . GLY A 1 75 ? 11.164 20.375 5.002 1.00 43.72 75 GLY A CA 1
ATOM 565 C C . GLY A 1 75 ? 11.043 18.996 5.636 1.00 43.72 75 GLY A C 1
ATOM 566 O O . GLY A 1 75 ? 10.796 17.993 4.973 1.00 43.72 75 GLY A O 1
ATOM 567 N N . ILE A 1 76 ? 11.172 18.952 6.958 1.00 55.19 76 ILE A N 1
ATOM 568 C CA . ILE A 1 76 ? 10.922 17.760 7.770 1.00 55.19 76 ILE A CA 1
ATOM 569 C C . ILE A 1 76 ? 9.505 17.243 7.461 1.00 55.19 76 ILE A C 1
ATOM 571 O O . ILE A 1 76 ? 8.522 17.941 7.709 1.00 55.19 76 ILE A O 1
ATOM 575 N N . THR A 1 77 ? 9.374 16.019 6.947 1.00 69.75 77 THR A N 1
ATOM 576 C CA . THR A 1 77 ? 8.079 15.332 6.809 1.00 69.75 77 THR A CA 1
ATOM 577 C C . THR A 1 77 ? 7.715 14.637 8.113 1.00 69.75 77 THR A C 1
ATOM 579 O O . THR A 1 77 ? 8.541 13.925 8.684 1.00 69.75 77 THR A O 1
ATOM 582 N N . ILE A 1 78 ? 6.477 14.787 8.585 1.00 83.25 78 ILE A N 1
ATOM 583 C CA . ILE A 1 78 ? 6.020 14.171 9.834 1.00 83.25 78 ILE A CA 1
ATOM 584 C C . ILE A 1 78 ? 4.632 13.545 9.691 1.00 83.25 78 ILE A C 1
ATOM 586 O O . ILE A 1 78 ? 3.643 14.211 9.404 1.00 83.25 78 ILE A O 1
ATOM 590 N N . MET A 1 79 ? 4.563 12.237 9.937 1.00 89.69 79 MET A N 1
ATOM 591 C CA . MET A 1 79 ? 3.309 11.512 10.129 1.00 89.69 79 MET A CA 1
ATOM 592 C C . MET A 1 79 ? 2.487 12.108 11.279 1.00 89.69 79 MET A C 1
ATOM 594 O O . MET A 1 79 ? 2.969 12.190 12.418 1.00 89.69 79 MET A O 1
ATOM 598 N N . ARG A 1 80 ? 1.250 12.499 10.975 1.00 94.06 80 ARG A N 1
ATOM 599 C CA . ARG A 1 80 ? 0.251 12.985 11.933 1.00 94.06 80 ARG A CA 1
ATOM 600 C C . ARG A 1 80 ? -1.085 12.307 11.687 1.00 94.06 80 ARG A C 1
ATOM 602 O O . ARG A 1 80 ? -1.354 11.848 10.586 1.00 94.06 80 ARG A O 1
ATOM 609 N N . VAL A 1 81 ? -1.934 12.296 12.706 1.00 97.25 81 VAL A N 1
ATOM 610 C CA . VAL A 1 81 ? -3.308 11.805 12.620 1.00 97.25 81 VAL A CA 1
ATOM 611 C C . VAL A 1 81 ? -4.238 12.941 12.199 1.00 97.25 81 VAL A C 1
ATOM 613 O O . VAL A 1 81 ? -4.219 14.035 12.773 1.00 97.25 81 VAL A O 1
ATOM 616 N N . PHE A 1 82 ? -5.068 12.655 11.209 1.00 97.56 82 PHE A N 1
ATOM 617 C CA . PHE A 1 82 ? -6.089 13.516 10.642 1.00 97.56 82 PHE A CA 1
ATOM 618 C C . PHE A 1 82 ? -7.469 12.876 10.807 1.00 97.56 82 PHE A C 1
ATOM 620 O O . PHE A 1 82 ? -7.610 11.6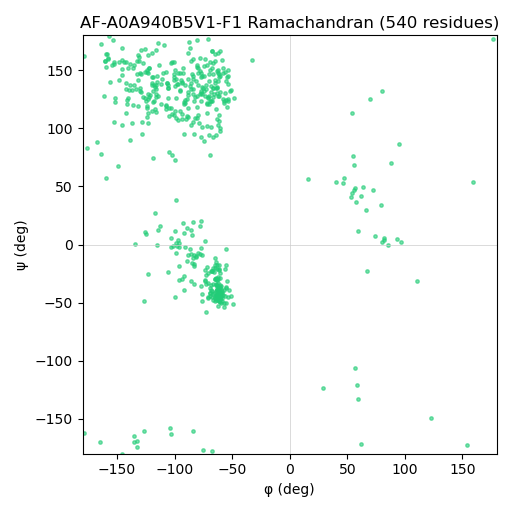88 11.111 1.00 97.56 82 PHE A O 1
ATOM 627 N N . LYS A 1 83 ? -8.495 13.695 10.609 1.00 97.12 83 LYS A N 1
ATOM 628 C CA . LYS A 1 83 ? -9.892 13.307 10.511 1.00 97.12 83 LYS A CA 1
ATOM 629 C C . LYS A 1 83 ? -10.522 13.936 9.271 1.00 97.12 83 LYS A C 1
ATOM 631 O O . LYS A 1 83 ? -10.176 15.052 8.895 1.00 97.12 83 LYS A O 1
ATOM 636 N N . SER A 1 84 ? -11.468 13.239 8.664 1.00 97.62 84 SER A N 1
ATOM 637 C CA . SER A 1 84 ? -12.287 13.732 7.559 1.00 97.62 84 SER A CA 1
ATOM 638 C C . SER A 1 84 ? -13.744 13.357 7.803 1.00 97.62 84 SER A C 1
ATOM 640 O O . SER A 1 84 ? -14.040 12.246 8.240 1.00 97.62 84 SER A O 1
ATOM 642 N N . HIS A 1 85 ? -14.658 14.285 7.537 1.00 96.62 85 HIS A N 1
ATOM 643 C CA . HIS A 1 85 ? -16.088 14.035 7.640 1.00 96.62 85 HIS A CA 1
ATOM 644 C C . HIS A 1 85 ? -16.579 13.252 6.418 1.00 96.62 85 HIS A C 1
ATOM 646 O O . HIS A 1 85 ? -16.360 13.648 5.270 1.00 96.62 85 HIS A O 1
ATOM 652 N N . VAL A 1 86 ? -17.303 12.171 6.672 1.00 93.62 86 VAL A N 1
ATOM 653 C CA . VAL A 1 86 ? -17.969 11.320 5.694 1.00 93.62 86 VAL A CA 1
ATOM 654 C C . VAL A 1 86 ? -19.439 11.718 5.634 1.00 93.62 86 VAL A C 1
ATOM 656 O O . VAL A 1 86 ? -20.213 11.455 6.549 1.00 93.62 86 VAL A O 1
ATOM 659 N N . SER A 1 87 ? -19.840 12.353 4.539 1.00 91.06 87 SER A N 1
ATOM 660 C CA . SER A 1 87 ? -21.252 12.686 4.313 1.00 91.06 87 SER A CA 1
ATOM 661 C C . SER A 1 87 ? -22.122 11.443 4.086 1.00 91.06 87 SER A C 1
ATOM 663 O O . SER A 1 87 ? -21.616 10.357 3.803 1.00 91.06 87 SER A O 1
ATOM 665 N N . GLU A 1 88 ? -23.447 11.609 4.148 1.00 84.31 88 GLU A N 1
ATOM 666 C CA . GLU A 1 88 ? -24.426 10.520 3.966 1.00 84.31 88 GLU A CA 1
ATOM 667 C C . GLU A 1 88 ? -24.249 9.741 2.653 1.00 84.31 88 GLU A C 1
ATOM 669 O O . GLU A 1 88 ? -24.500 8.542 2.603 1.00 84.31 88 GLU A O 1
ATOM 674 N N . ASN A 1 89 ? -23.769 10.396 1.590 1.00 82.50 89 ASN A N 1
ATOM 675 C CA . ASN A 1 89 ? -23.498 9.757 0.297 1.00 82.50 89 ASN A CA 1
ATOM 676 C C . ASN A 1 89 ? -22.072 9.185 0.173 1.00 82.50 89 ASN A C 1
ATOM 678 O O . ASN A 1 89 ? -21.619 8.906 -0.936 1.00 82.50 89 ASN A O 1
ATOM 682 N N . GLY A 1 90 ? -21.346 9.062 1.287 1.00 84.38 90 GLY A N 1
ATOM 683 C CA . GLY A 1 90 ? -20.000 8.496 1.342 1.00 84.38 90 GLY A CA 1
ATOM 684 C C . GLY A 1 90 ? -18.878 9.446 0.919 1.00 84.38 90 GLY A C 1
ATOM 685 O O . GLY A 1 90 ? -17.721 9.038 0.911 1.00 84.38 90 GLY A O 1
ATOM 686 N N . LYS A 1 91 ? -19.164 10.711 0.571 1.00 90.94 91 LYS A N 1
ATOM 687 C CA . LYS A 1 91 ? -18.108 11.662 0.186 1.00 90.94 91 LYS A CA 1
ATOM 688 C C . LYS A 1 91 ? -17.363 12.197 1.400 1.00 90.94 91 LYS A C 1
ATOM 690 O O . LYS A 1 91 ? -17.993 12.719 2.323 1.00 90.94 91 LYS A O 1
ATOM 695 N N . LEU A 1 92 ? -16.036 12.165 1.311 1.00 95.62 92 LEU A N 1
ATOM 696 C CA . LEU A 1 92 ? -15.106 12.717 2.294 1.00 95.62 92 LEU A CA 1
ATOM 697 C C . LEU A 1 92 ? -14.981 14.246 2.183 1.00 95.62 92 LEU A C 1
ATOM 699 O O . LEU A 1 92 ? -15.120 14.820 1.094 1.00 95.62 92 LEU A O 1
ATOM 703 N N . SER A 1 93 ? -14.712 14.921 3.300 1.00 96.62 93 SER A N 1
ATOM 704 C CA . SER A 1 93 ? -14.227 16.307 3.358 1.00 96.62 93 SER A CA 1
ATOM 705 C C . SER A 1 93 ? -12.700 16.347 3.270 1.00 96.62 93 SER A C 1
ATOM 707 O O . SER A 1 93 ? -12.047 15.306 3.282 1.00 96.62 93 SER A O 1
ATOM 709 N N . ASN A 1 94 ? -12.111 17.543 3.193 1.00 95.00 94 ASN A N 1
ATOM 710 C CA . ASN A 1 94 ? -10.663 17.671 3.366 1.00 95.00 94 ASN A CA 1
ATOM 711 C C . ASN A 1 94 ? -10.259 17.170 4.759 1.00 95.00 94 ASN A C 1
ATOM 713 O O . ASN A 1 94 ? -11.018 17.349 5.717 1.00 95.00 94 ASN A O 1
ATOM 717 N N . GLY A 1 95 ? -9.086 16.549 4.842 1.00 93.88 95 GLY A N 1
ATOM 718 C CA . GLY A 1 95 ? -8.475 16.158 6.102 1.00 93.88 95 GLY A CA 1
ATOM 719 C C . GLY A 1 95 ? -8.133 17.354 6.980 1.00 93.88 95 GLY A C 1
ATOM 720 O O . GLY A 1 95 ? -7.527 18.324 6.528 1.00 93.88 95 GLY A O 1
ATOM 721 N N . GLU A 1 96 ? -8.472 17.253 8.258 1.00 95.31 96 GLU A N 1
ATOM 722 C CA . GLU A 1 96 ? -8.101 18.204 9.302 1.00 95.31 96 GLU A CA 1
ATOM 723 C C . GLU A 1 96 ? -7.363 17.466 10.421 1.00 95.31 96 GLU A C 1
ATOM 725 O O . GLU A 1 96 ? -7.662 16.296 10.665 1.00 95.31 96 GLU A O 1
ATOM 730 N N . PRO A 1 97 ? -6.412 18.091 11.132 1.00 95.31 97 PRO A N 1
ATOM 731 C CA . PRO A 1 97 ? -5.778 17.450 12.277 1.00 95.31 97 PRO A CA 1
ATOM 732 C C . PRO A 1 97 ? -6.805 16.956 13.305 1.00 95.31 97 PRO A C 1
ATOM 734 O O . PRO A 1 97 ? -7.844 17.579 13.546 1.00 95.31 97 PRO A O 1
ATOM 737 N N . GLU A 1 98 ? -6.503 15.827 13.941 1.00 94.62 98 GLU A N 1
ATOM 738 C CA . GLU A 1 98 ? -7.312 15.327 15.052 1.00 94.62 98 GLU A CA 1
ATOM 739 C C . GLU A 1 98 ? -7.402 16.324 16.226 1.00 94.62 98 GLU A C 1
ATOM 741 O O . GLU A 1 98 ? -6.566 17.213 16.389 1.00 94.62 98 GLU A O 1
ATOM 746 N N . THR A 1 99 ? -8.436 16.173 17.060 1.00 93.19 99 THR A N 1
ATOM 747 C CA . THR A 1 99 ? -8.756 17.099 18.168 1.00 93.19 99 THR A CA 1
ATOM 748 C C . THR A 1 99 ? -8.606 16.480 19.565 1.00 93.19 99 THR A C 1
ATOM 750 O O . THR A 1 99 ? -9.071 17.042 20.554 1.00 93.19 99 THR A O 1
ATOM 753 N N . PHE A 1 100 ? -7.976 15.315 19.663 1.00 93.00 100 PHE A N 1
ATOM 754 C CA . PHE A 1 100 ? -7.633 14.599 20.894 1.00 93.00 100 PHE A CA 1
ATOM 755 C C . PHE A 1 100 ? -6.301 15.068 21.502 1.00 93.00 100 PHE A C 1
ATOM 757 O O . PHE A 1 100 ? -6.032 14.802 22.674 1.00 93.00 100 PHE A O 1
ATOM 764 N N . GLY A 1 101 ? -5.468 15.777 20.732 1.00 94.62 101 GLY A N 1
ATOM 765 C CA . GLY A 1 101 ? -4.179 16.304 21.189 1.00 94.62 101 GLY A CA 1
ATOM 766 C C . GLY A 1 101 ? -3.075 15.244 21.215 1.00 94.62 101 GLY A C 1
ATOM 767 O O . GLY A 1 101 ? -2.205 15.264 22.093 1.00 94.62 101 GLY A O 1
ATOM 768 N N . ILE A 1 102 ? -3.118 14.296 20.273 1.00 96.06 102 ILE A N 1
ATOM 769 C CA . ILE A 1 102 ? -2.130 13.217 20.146 1.00 96.06 102 ILE A CA 1
ATOM 770 C C . ILE A 1 102 ? -1.036 13.539 19.123 1.00 96.06 102 ILE A C 1
ATOM 772 O O . ILE A 1 102 ? 0.043 12.944 19.178 1.00 96.06 102 ILE A O 1
ATOM 776 N N . ASN A 1 103 ? -1.236 14.491 18.218 1.00 94.44 103 ASN A N 1
ATOM 777 C CA . ASN A 1 103 ? -0.178 14.910 17.306 1.00 94.44 103 ASN A CA 1
ATOM 778 C C . ASN A 1 103 ? 0.986 15.578 18.050 1.00 94.44 103 ASN A C 1
ATOM 780 O O . ASN A 1 103 ? 0.799 16.477 18.869 1.00 94.44 103 ASN A O 1
ATOM 784 N N . HIS A 1 104 ? 2.212 15.122 17.774 1.00 90.25 104 HIS A N 1
ATOM 785 C CA . HIS A 1 104 ? 3.425 15.730 18.314 1.00 90.25 104 HIS A CA 1
ATOM 786 C C . HIS A 1 104 ? 4.045 16.661 17.261 1.00 90.25 104 HIS A C 1
ATOM 788 O O . HIS A 1 104 ? 4.037 16.320 16.078 1.00 90.25 104 HIS A O 1
ATOM 794 N N . PRO A 1 105 ? 4.611 17.818 17.647 1.00 84.06 105 PRO A N 1
ATOM 795 C CA . PRO A 1 105 ? 5.184 18.756 16.681 1.00 84.06 105 PRO A CA 1
ATOM 796 C C . PRO A 1 105 ? 6.378 18.175 15.911 1.00 84.06 105 PRO A C 1
ATOM 798 O O . PRO A 1 105 ? 6.493 18.439 14.722 1.00 84.06 105 PRO A O 1
ATOM 801 N N . SER A 1 106 ? 7.206 17.350 16.563 1.00 82.69 106 SER A N 1
ATOM 802 C CA . SER A 1 106 ? 8.469 16.820 16.012 1.00 82.69 106 SER A CA 1
ATOM 803 C C . SER A 1 106 ? 8.611 15.290 16.011 1.00 82.69 106 SER A C 1
ATOM 805 O O . SER A 1 106 ? 9.700 14.775 15.790 1.00 82.69 106 SER A O 1
ATOM 807 N N . ARG A 1 107 ? 7.550 14.537 16.328 1.00 86.50 107 ARG A N 1
ATOM 808 C CA . ARG A 1 107 ? 7.590 13.063 16.337 1.00 86.50 107 ARG A CA 1
ATOM 809 C C . ARG A 1 107 ? 6.429 12.490 15.548 1.00 86.50 107 ARG A C 1
ATOM 811 O O . ARG A 1 107 ? 5.298 12.917 15.759 1.00 86.50 107 ARG A O 1
ATOM 818 N N . HIS A 1 108 ? 6.713 11.496 14.716 1.00 90.25 108 HIS A N 1
ATOM 819 C CA . HIS A 1 108 ? 5.691 10.730 14.014 1.00 90.25 108 HIS A CA 1
ATOM 820 C C . HIS A 1 108 ? 4.667 10.166 15.002 1.00 90.25 108 HIS A C 1
ATOM 822 O O . HIS A 1 108 ? 5.041 9.455 15.938 1.00 90.25 108 HIS A O 1
ATOM 828 N N . THR A 1 109 ? 3.395 10.491 14.783 1.00 94.38 109 THR A N 1
ATOM 829 C CA . THR A 1 109 ? 2.245 9.932 15.495 1.00 94.38 109 THR A CA 1
ATOM 830 C C . THR A 1 109 ? 1.303 9.323 14.458 1.00 94.38 109 THR A C 1
ATOM 832 O O . THR A 1 109 ? 0.925 10.006 13.510 1.00 94.38 109 THR A O 1
ATOM 835 N N . GLY A 1 110 ? 0.883 8.076 14.660 1.00 95.31 110 GLY A N 1
ATOM 836 C CA . GLY A 1 110 ? -0.059 7.399 13.769 1.00 95.31 110 GLY A CA 1
ATOM 837 C C . GLY A 1 110 ? -0.666 6.144 14.390 1.00 95.31 110 GLY A C 1
ATOM 838 O O . GLY A 1 110 ? -0.468 5.874 15.576 1.00 95.31 110 GLY A O 1
ATOM 839 N N . ASN A 1 111 ? -1.371 5.361 13.573 1.00 94.25 111 ASN A N 1
ATOM 840 C CA . ASN A 1 111 ? -1.911 4.039 13.923 1.00 94.25 111 ASN A CA 1
ATOM 841 C C . ASN A 1 111 ? -2.801 4.077 15.173 1.00 94.25 111 ASN A C 1
ATOM 843 O O . ASN A 1 111 ? -2.414 3.592 16.240 1.00 94.25 111 ASN A O 1
ATOM 847 N N . VAL A 1 112 ? -3.965 4.715 15.048 1.00 96.12 112 VAL A N 1
ATOM 848 C CA . VAL A 1 112 ? -4.916 4.897 16.149 1.00 96.12 112 VAL A CA 1
ATOM 849 C C . VAL A 1 112 ? -5.820 3.681 16.335 1.00 96.12 112 VAL A C 1
ATOM 851 O O . VAL A 1 112 ? -6.284 3.085 15.369 1.00 96.12 112 VAL A O 1
ATOM 854 N N . ALA A 1 113 ? -6.124 3.359 17.589 1.00 95.62 113 ALA A N 1
ATOM 855 C CA . ALA A 1 113 ? -7.130 2.379 17.965 1.00 95.62 113 ALA A CA 1
ATOM 856 C C . ALA A 1 113 ? -8.028 2.935 19.063 1.00 95.62 113 ALA A C 1
ATOM 858 O O . ALA A 1 113 ? -7.556 3.498 20.054 1.00 95.62 113 ALA A O 1
ATOM 859 N N . PHE A 1 114 ? -9.329 2.753 18.888 1.00 92.69 114 PHE A N 1
ATOM 860 C CA . PHE A 1 114 ? -10.341 3.342 19.746 1.00 92.69 114 PHE A CA 1
ATOM 861 C C . PHE A 1 114 ? -10.934 2.283 20.679 1.00 92.69 114 PHE A C 1
ATOM 863 O O . PHE A 1 114 ? -11.581 1.340 20.238 1.00 92.69 114 PHE A O 1
ATOM 870 N N . ASP A 1 115 ? -10.759 2.474 21.982 1.00 91.31 115 ASP A N 1
ATOM 871 C CA . ASP A 1 115 ? -11.550 1.822 23.026 1.00 91.31 115 ASP A CA 1
ATOM 872 C C . ASP A 1 115 ? -12.605 2.834 23.491 1.00 91.31 115 ASP A C 1
ATOM 874 O O . ASP A 1 115 ? -12.487 3.471 24.543 1.00 91.31 115 ASP A O 1
ATOM 878 N N . LEU A 1 116 ? -13.616 3.064 22.642 1.00 83.00 116 LEU A N 1
ATOM 879 C CA . LEU A 1 116 ? -14.654 4.062 22.929 1.00 83.00 116 LEU A CA 1
ATOM 880 C C . LEU A 1 116 ? -15.450 3.702 24.185 1.00 83.00 116 LEU A C 1
ATOM 882 O O . LEU A 1 116 ? -15.868 4.597 24.916 1.00 83.00 116 LEU A O 1
ATOM 886 N N . ARG A 1 117 ? -15.588 2.403 24.475 1.00 84.94 117 ARG A N 1
ATOM 887 C CA . ARG A 1 117 ? -16.274 1.892 25.662 1.00 84.94 117 ARG A CA 1
ATOM 888 C C . ARG A 1 117 ? -15.656 2.421 26.954 1.00 84.94 117 ARG A C 1
ATOM 890 O O . ARG A 1 117 ? -16.379 2.807 27.868 1.00 84.94 117 ARG A O 1
ATOM 897 N N . ASN A 1 118 ? -14.328 2.433 27.034 1.00 88.62 118 ASN A N 1
ATOM 898 C CA . ASN A 1 118 ? -13.604 2.927 28.203 1.00 88.62 118 ASN A CA 1
ATOM 899 C C . ASN A 1 118 ? -13.128 4.379 28.040 1.00 88.62 118 ASN A C 1
ATOM 901 O O . ASN A 1 118 ? -12.432 4.902 28.915 1.00 88.62 118 ASN A O 1
ATOM 905 N N . GLY A 1 119 ? -13.478 5.031 26.926 1.00 91.06 119 GLY A N 1
ATOM 906 C CA . GLY A 1 119 ? -13.027 6.376 26.591 1.00 91.06 119 GLY A CA 1
ATOM 907 C C . GLY A 1 119 ? -11.508 6.460 26.440 1.00 91.06 119 GLY A C 1
ATOM 908 O O . GLY A 1 119 ? -10.902 7.395 26.956 1.00 91.06 119 GLY A O 1
ATOM 909 N N . ILE A 1 120 ? -10.871 5.483 25.793 1.00 94.38 120 ILE A N 1
ATOM 910 C CA . ILE A 1 120 ? -9.416 5.436 25.595 1.00 94.38 120 ILE A CA 1
ATOM 911 C C . ILE A 1 120 ? -9.100 5.424 24.099 1.00 94.38 120 ILE A C 1
ATOM 913 O O . ILE A 1 120 ? -9.751 4.738 23.318 1.00 94.38 120 ILE A O 1
ATOM 917 N N . ILE A 1 121 ? -8.071 6.167 23.699 1.00 96.81 121 ILE A N 1
ATOM 918 C CA . ILE A 1 121 ? -7.475 6.059 22.363 1.00 96.81 121 ILE A CA 1
ATOM 919 C C . ILE A 1 121 ? -6.033 5.620 22.542 1.00 96.81 121 ILE A C 1
ATOM 921 O O . ILE A 1 121 ? -5.272 6.295 23.237 1.00 96.81 121 ILE A O 1
ATOM 925 N N . TYR A 1 122 ? -5.668 4.509 21.914 1.00 98.38 122 TYR A N 1
ATOM 926 C CA . TYR A 1 122 ? -4.295 4.037 21.787 1.00 98.38 122 TYR A CA 1
ATOM 927 C C . TYR A 1 122 ? -3.717 4.502 20.456 1.00 98.38 122 TYR A C 1
ATOM 929 O O . TYR A 1 122 ? -4.441 4.624 19.472 1.00 98.38 122 TYR A O 1
ATOM 937 N N . PHE A 1 123 ? -2.418 4.766 20.411 1.00 98.31 123 PHE A N 1
ATOM 938 C CA . PHE A 1 123 ? -1.745 5.172 19.181 1.00 98.31 123 PHE A CA 1
ATOM 939 C C . PHE A 1 123 ? -0.249 4.886 19.243 1.00 98.31 123 PHE A C 1
ATOM 941 O O . PHE A 1 123 ? 0.325 4.746 20.324 1.00 98.31 123 PHE A O 1
ATOM 948 N N . THR A 1 124 ? 0.388 4.830 18.080 1.00 98.06 124 THR A N 1
ATOM 949 C CA . THR A 1 124 ? 1.836 4.650 17.956 1.00 98.06 124 THR A CA 1
ATOM 950 C C . THR A 1 124 ? 2.531 6.002 17.852 1.00 98.06 124 THR A C 1
ATOM 952 O O . THR A 1 124 ? 2.060 6.910 17.162 1.00 98.06 124 THR A O 1
ATOM 955 N N . ARG A 1 125 ? 3.674 6.146 18.523 1.00 95.25 125 ARG A N 1
ATOM 956 C CA . ARG A 1 125 ? 4.566 7.295 18.362 1.00 95.25 125 ARG A CA 1
ATOM 957 C C . ARG A 1 125 ? 6.021 6.845 18.292 1.00 95.25 125 ARG A C 1
ATOM 959 O O . ARG A 1 125 ? 6.471 6.091 19.154 1.00 95.25 125 ARG A O 1
ATOM 966 N N . CYS A 1 126 ? 6.767 7.373 17.324 1.00 89.06 126 CYS A N 1
ATOM 967 C CA . CYS A 1 126 ? 8.201 7.116 17.215 1.00 89.06 126 CYS A CA 1
ATOM 968 C C . CYS A 1 126 ? 8.970 7.880 18.301 1.00 89.06 126 CYS A C 1
ATOM 970 O O . CYS A 1 126 ? 8.848 9.104 18.433 1.00 89.06 126 CYS A O 1
ATOM 972 N N . ARG A 1 127 ? 9.804 7.169 19.059 1.00 79.62 127 ARG A N 1
ATOM 973 C CA . ARG A 1 127 ? 10.873 7.739 19.878 1.00 79.62 127 ARG A CA 1
ATOM 974 C C . ARG A 1 127 ? 12.131 7.834 19.018 1.00 79.62 127 ARG A C 1
ATOM 976 O O . ARG A 1 127 ? 12.555 6.842 18.435 1.00 79.62 127 ARG A O 1
ATOM 983 N N . MET A 1 128 ? 12.695 9.033 18.939 1.00 67.00 128 MET A N 1
ATOM 984 C CA . MET A 1 128 ? 14.028 9.262 18.389 1.00 67.00 128 MET A CA 1
ATOM 985 C C . MET A 1 128 ? 15.007 9.273 19.562 1.00 67.00 128 MET A C 1
ATOM 987 O O . MET A 1 128 ? 14.912 10.157 20.414 1.00 67.00 128 MET A O 1
ATOM 991 N N . ASP A 1 129 ? 15.918 8.305 19.620 1.00 56.75 129 ASP A N 1
ATOM 992 C CA . ASP A 1 129 ? 17.038 8.332 20.563 1.00 56.75 129 ASP A CA 1
ATOM 993 C C . ASP A 1 129 ? 18.292 8.815 19.834 1.00 56.75 129 ASP A C 1
ATOM 995 O O . ASP A 1 129 ? 18.753 8.130 18.927 1.00 56.75 129 ASP A O 1
ATOM 999 N N . ASN A 1 130 ? 18.810 9.989 20.228 1.00 48.56 130 ASN A N 1
ATOM 1000 C CA . ASN A 1 130 ? 20.132 10.566 19.919 1.00 48.56 130 ASN A CA 1
ATOM 1001 C C . ASN A 1 130 ? 20.918 9.946 18.737 1.00 48.56 130 ASN A C 1
ATOM 1003 O O . ASN A 1 130 ? 22.065 9.545 18.913 1.00 48.56 130 ASN A O 1
ATOM 1007 N N . GLY A 1 131 ? 20.329 9.919 17.538 1.00 47.12 131 GLY A N 1
ATOM 1008 C CA . GLY A 1 131 ? 21.041 9.681 16.281 1.00 47.12 131 GLY A CA 1
ATOM 1009 C C . GLY A 1 131 ? 20.789 8.358 15.558 1.00 47.12 131 GLY A C 1
ATOM 1010 O O . GLY A 1 131 ? 20.809 8.400 14.337 1.00 47.12 131 GLY A O 1
ATOM 1011 N N . ASP A 1 132 ? 20.492 7.232 16.225 1.00 45.38 132 ASP A N 1
ATOM 1012 C CA . ASP A 1 132 ? 20.714 5.924 15.560 1.00 45.38 132 ASP A CA 1
ATOM 1013 C C . ASP A 1 132 ? 19.591 4.866 15.652 1.00 45.38 132 ASP A C 1
ATOM 1015 O O . ASP A 1 132 ? 19.732 3.796 15.060 1.00 45.38 132 ASP A O 1
ATOM 1019 N N . ALA A 1 133 ? 18.444 5.119 16.305 1.00 51.34 133 ALA A N 1
ATOM 1020 C CA . ALA A 1 133 ? 17.297 4.198 16.199 1.00 51.34 133 ALA A CA 1
ATOM 1021 C C . ALA A 1 133 ? 15.923 4.869 16.373 1.00 51.34 133 ALA A C 1
ATOM 1023 O O . ALA A 1 133 ? 15.643 5.510 17.390 1.00 51.34 133 ALA A O 1
ATOM 1024 N N . TYR A 1 134 ? 15.037 4.655 15.394 1.00 69.94 134 TYR A N 1
ATOM 1025 C CA . TYR A 1 134 ? 13.603 4.919 15.512 1.00 69.94 134 TYR A CA 1
ATOM 1026 C C . TYR A 1 134 ? 12.954 3.760 16.271 1.00 69.94 134 TYR A C 1
ATOM 1028 O O . TYR A 1 134 ? 12.884 2.651 15.748 1.00 69.94 134 TYR A O 1
ATOM 1036 N N . GLN A 1 135 ? 12.476 4.002 17.493 1.00 86.12 135 GLN A N 1
ATOM 1037 C CA . GLN A 1 135 ? 11.730 2.997 18.254 1.00 86.12 135 GLN A CA 1
ATOM 1038 C C . GLN A 1 135 ? 10.249 3.375 18.311 1.00 86.12 135 GLN A C 1
ATOM 1040 O O . GLN A 1 135 ? 9.891 4.413 18.867 1.00 86.12 135 GLN A O 1
ATOM 1045 N N . ASN A 1 136 ? 9.375 2.526 17.778 1.00 94.69 136 ASN A N 1
ATOM 1046 C CA . ASN A 1 136 ? 7.931 2.694 17.918 1.00 94.69 136 ASN A CA 1
ATOM 1047 C C . ASN A 1 136 ? 7.467 2.316 19.325 1.00 94.69 136 ASN A C 1
ATOM 1049 O O . ASN A 1 136 ? 7.820 1.252 19.837 1.00 94.69 136 ASN A O 1
ATOM 1053 N N . GLU A 1 137 ? 6.656 3.175 19.940 1.00 96.88 137 GLU A N 1
ATOM 1054 C CA . GLU A 1 137 ? 6.039 2.923 21.240 1.00 96.88 137 GLU A CA 1
ATOM 1055 C C . GLU A 1 137 ? 4.544 3.244 21.210 1.00 96.88 137 GLU A C 1
ATOM 1057 O O . GLU A 1 137 ? 4.104 4.206 20.575 1.00 96.88 137 GLU A O 1
ATOM 1062 N N . ILE A 1 138 ? 3.763 2.485 21.976 1.00 98.50 138 ILE A N 1
ATOM 1063 C CA . ILE A 1 138 ? 2.327 2.703 22.133 1.00 98.50 138 ILE A CA 1
ATOM 1064 C C . ILE A 1 138 ? 2.073 3.677 23.282 1.00 98.50 138 ILE A C 1
ATOM 1066 O O . ILE A 1 138 ? 2.552 3.511 24.411 1.00 98.50 138 ILE A O 1
ATOM 1070 N N . TYR A 1 139 ? 1.281 4.695 22.989 1.00 98.50 139 TYR A N 1
ATOM 1071 C CA . TYR A 1 139 ? 0.765 5.678 23.926 1.00 98.50 139 TYR A CA 1
ATOM 1072 C C . TYR A 1 139 ? -0.757 5.571 23.995 1.00 98.50 139 TYR A C 1
ATOM 1074 O O . TYR A 1 139 ? -1.389 4.926 23.160 1.00 98.50 139 TYR A O 1
ATOM 1082 N N . TYR A 1 140 ? -1.345 6.215 24.998 1.00 98.19 140 TYR A N 1
ATOM 1083 C CA . TYR A 1 140 ? -2.785 6.363 25.104 1.00 98.19 140 TYR A CA 1
ATOM 1084 C C . TYR A 1 140 ? -3.194 7.732 25.648 1.00 98.19 140 TYR A C 1
ATOM 1086 O O . TYR A 1 140 ? -2.428 8.401 26.348 1.00 98.19 140 TYR A O 1
ATOM 1094 N N . VAL A 1 141 ? -4.427 8.129 25.349 1.00 97.94 141 VAL A N 1
ATOM 1095 C CA . VAL A 1 141 ? -5.147 9.225 26.010 1.00 97.94 141 VAL A CA 1
ATOM 1096 C C . VAL A 1 141 ? -6.471 8.708 26.551 1.00 97.94 141 VAL A C 1
ATOM 1098 O O . VAL A 1 141 ? -7.046 7.772 25.999 1.00 97.94 141 VAL A O 1
ATOM 1101 N N . LYS A 1 142 ? -6.948 9.304 27.643 1.00 96.00 142 LYS A N 1
ATOM 1102 C CA . LYS A 1 142 ? -8.240 8.987 28.259 1.00 96.00 142 LYS A CA 1
ATOM 1103 C C . LYS A 1 142 ? -9.170 10.183 28.163 1.00 96.00 142 LYS A C 1
ATOM 1105 O O . LYS A 1 142 ? -8.734 11.309 28.398 1.00 96.00 142 LYS A O 1
ATOM 1110 N N . SER A 1 143 ? -10.435 9.935 27.873 1.00 94.00 143 SER A N 1
ATOM 1111 C CA . SER A 1 143 ? -11.500 10.922 27.941 1.00 94.00 143 SER A CA 1
ATOM 1112 C C . SER A 1 143 ? -12.057 10.982 29.357 1.00 94.00 143 SER A C 1
ATOM 1114 O O . SER A 1 143 ? -12.321 9.959 29.990 1.00 94.00 143 SER A O 1
ATOM 1116 N N . LYS A 1 144 ? -12.237 12.198 29.861 1.00 89.75 144 LYS A N 1
ATOM 1117 C CA . LYS A 1 144 ? -12.983 12.488 31.081 1.00 89.75 144 LYS A CA 1
ATOM 1118 C C . LYS A 1 144 ? -13.764 13.779 30.867 1.00 89.75 144 LYS A C 1
ATOM 1120 O O . LYS A 1 144 ? -13.172 14.796 30.515 1.00 89.75 144 LYS A O 1
ATOM 1125 N N . ASP A 1 145 ? -15.081 13.732 31.061 1.00 85.94 145 ASP A N 1
ATOM 1126 C CA . ASP A 1 145 ? -15.984 14.885 30.913 1.00 85.94 145 ASP A CA 1
ATOM 1127 C C . ASP A 1 145 ? -15.840 15.595 29.546 1.00 85.94 145 ASP A C 1
ATOM 1129 O O . ASP A 1 145 ? -15.784 16.822 29.457 1.00 85.94 145 ASP A O 1
ATOM 1133 N N . GLY A 1 146 ? -15.700 14.808 28.470 1.00 80.25 146 GLY A N 1
ATOM 1134 C CA . GLY A 1 146 ? -15.533 15.310 27.100 1.00 80.25 146 GLY A CA 1
ATOM 1135 C C . GLY A 1 146 ? -14.150 15.894 26.786 1.00 80.25 146 GLY A C 1
ATOM 1136 O O . GLY A 1 146 ? -13.957 16.459 25.711 1.00 80.25 146 GLY A O 1
ATOM 1137 N N . LYS A 1 147 ? -13.179 15.773 27.700 1.00 90.12 147 LYS A N 1
ATOM 1138 C CA . LYS A 1 147 ? -11.804 16.257 27.521 1.00 90.12 147 LYS A CA 1
ATOM 1139 C C . LYS A 1 147 ? -10.811 15.106 27.527 1.00 90.12 147 LYS A C 1
ATOM 1141 O O . LYS A 1 147 ? -10.868 14.226 28.383 1.00 90.12 147 LYS A O 1
ATOM 1146 N N . TRP A 1 148 ? -9.853 15.165 26.613 1.00 95.25 148 TRP A N 1
ATOM 1147 C CA . TRP A 1 148 ? -8.776 14.186 26.516 1.00 95.25 148 TRP A CA 1
ATOM 1148 C C . TRP A 1 148 ? -7.612 14.544 27.441 1.00 95.25 148 TRP A C 1
ATOM 1150 O O . TRP A 1 148 ? -7.235 15.709 27.592 1.00 95.25 148 TRP A O 1
ATOM 1160 N N . SER A 1 149 ? -7.046 13.532 28.093 1.00 97.06 149 SER A N 1
ATOM 1161 C CA . SER A 1 149 ? -5.827 13.665 28.883 1.00 97.06 149 SER A CA 1
ATOM 1162 C C . SER A 1 149 ? -4.618 13.952 27.991 1.00 97.06 149 SER A C 1
ATOM 1164 O O . SER A 1 149 ? -4.633 13.707 26.788 1.00 97.06 149 SER A O 1
ATOM 1166 N N . LYS A 1 150 ? -3.501 14.374 28.595 1.00 96.75 150 LYS A N 1
ATOM 1167 C CA . LYS A 1 150 ? -2.215 14.361 27.885 1.00 96.75 150 LYS A CA 1
ATOM 1168 C C . LYS A 1 150 ? -1.833 12.918 27.502 1.00 96.75 150 LYS A C 1
ATOM 1170 O O . LYS A 1 150 ? -2.134 12.012 28.286 1.00 96.75 150 LYS A O 1
ATOM 1175 N N . PRO A 1 151 ? -1.136 12.706 26.369 1.00 97.44 151 PRO A N 1
ATOM 1176 C CA . PRO A 1 151 ? -0.544 11.421 26.004 1.00 97.44 151 PRO A CA 1
ATOM 1177 C C . PRO A 1 151 ? 0.258 10.763 27.129 1.00 97.44 151 PRO A C 1
ATOM 1179 O O . PRO A 1 151 ? 1.198 11.361 27.656 1.00 97.44 151 PRO A O 1
ATOM 1182 N N . GLN A 1 152 ? -0.065 9.513 27.449 1.00 97.62 152 GLN A N 1
ATOM 1183 C CA . GLN A 1 152 ? 0.653 8.688 28.420 1.00 97.62 152 GLN A CA 1
ATOM 1184 C C . GLN A 1 152 ? 1.281 7.483 27.720 1.00 97.62 152 GLN A C 1
ATOM 1186 O O . GLN A 1 152 ? 0.638 6.816 26.917 1.00 97.62 152 GLN A O 1
ATOM 1191 N N . ARG A 1 153 ? 2.552 7.202 28.014 1.00 97.19 153 ARG A N 1
ATOM 1192 C CA . ARG A 1 153 ? 3.266 6.043 27.461 1.00 97.19 153 ARG A CA 1
ATOM 1193 C C . ARG A 1 153 ? 2.757 4.756 28.116 1.00 97.19 153 ARG A C 1
ATOM 1195 O O . ARG A 1 153 ? 2.613 4.718 29.339 1.00 97.19 153 ARG A O 1
ATOM 1202 N N . MET A 1 154 ? 2.549 3.692 27.340 1.00 97.81 154 MET A N 1
ATOM 1203 C CA . MET A 1 154 ? 2.249 2.368 27.899 1.00 97.81 154 MET A CA 1
ATOM 1204 C C . MET A 1 154 ? 3.463 1.783 28.648 1.00 97.81 154 MET A C 1
ATOM 1206 O O . MET A 1 154 ? 4.620 2.105 28.356 1.00 97.81 154 MET A O 1
ATOM 1210 N N . GLY A 1 155 ? 3.195 0.937 29.648 1.00 96.50 155 GLY A N 1
ATOM 1211 C CA . GLY A 1 155 ? 4.218 0.297 30.485 1.00 96.50 155 GLY A CA 1
ATOM 1212 C C . GLY A 1 155 ? 5.027 -0.785 29.757 1.00 96.50 155 GLY A C 1
ATOM 1213 O O . GLY A 1 155 ? 4.739 -1.117 28.611 1.00 96.50 155 GLY A O 1
ATOM 1214 N N . GLY A 1 156 ? 6.025 -1.363 30.436 1.00 95.81 156 GLY A N 1
ATOM 1215 C CA . GLY A 1 156 ? 6.983 -2.318 29.849 1.00 95.81 156 GLY A CA 1
ATOM 1216 C C . GLY A 1 156 ? 6.376 -3.607 29.281 1.00 95.81 156 GLY A C 1
ATOM 1217 O O . GLY A 1 156 ? 6.941 -4.174 28.353 1.00 95.81 156 GLY A O 1
ATOM 1218 N N . ASN A 1 157 ? 5.202 -4.026 29.768 1.00 96.62 157 ASN A N 1
ATOM 1219 C CA . ASN A 1 157 ? 4.479 -5.172 29.204 1.00 96.62 157 ASN A CA 1
ATOM 1220 C C . ASN A 1 157 ? 4.075 -4.927 27.745 1.00 96.62 157 ASN A C 1
ATOM 1222 O O . ASN A 1 157 ? 4.076 -5.863 26.951 1.00 96.62 157 ASN A O 1
ATOM 1226 N N . VAL A 1 158 ? 3.776 -3.676 27.379 1.00 98.06 158 VAL A N 1
ATOM 1227 C CA . VAL A 1 158 ? 3.453 -3.286 26.000 1.00 98.06 158 VAL A CA 1
ATOM 1228 C C . VAL A 1 158 ? 4.652 -2.657 25.312 1.00 98.06 158 VAL A C 1
ATOM 1230 O O . VAL A 1 158 ? 4.948 -3.072 24.214 1.00 98.06 158 VAL A O 1
ATOM 1233 N N . ASN A 1 159 ? 5.391 -1.744 25.941 1.00 97.25 159 ASN A N 1
ATOM 1234 C CA . ASN A 1 159 ? 6.568 -1.104 25.345 1.00 97.25 159 ASN A CA 1
ATOM 1235 C C . ASN A 1 159 ? 7.863 -1.668 25.940 1.00 97.25 159 ASN A C 1
ATOM 1237 O O . ASN A 1 159 ? 8.466 -1.047 26.831 1.00 97.25 159 ASN A O 1
ATOM 1241 N N . MET A 1 160 ? 8.278 -2.843 25.463 1.00 95.00 160 MET A N 1
ATOM 1242 C CA . MET A 1 160 ? 9.522 -3.480 25.893 1.00 95.00 160 MET A CA 1
ATOM 1243 C C . MET A 1 160 ? 10.731 -2.647 25.441 1.00 95.00 160 MET A C 1
ATOM 1245 O O . MET A 1 160 ? 10.797 -2.158 24.315 1.00 95.00 160 MET A O 1
ATOM 1249 N N . LYS A 1 161 ? 11.700 -2.441 26.336 1.00 92.25 161 LYS A N 1
ATOM 1250 C CA . LYS A 1 161 ? 12.891 -1.639 26.031 1.00 92.25 161 LYS A CA 1
ATOM 1251 C C . LYS A 1 161 ? 13.706 -2.307 24.914 1.00 92.25 161 LYS A C 1
ATOM 1253 O O . LYS A 1 161 ? 14.024 -3.482 25.041 1.00 92.25 161 LYS A O 1
ATOM 1258 N N . GLY A 1 162 ? 14.078 -1.539 23.888 1.00 91.12 162 GLY A N 1
ATOM 1259 C CA . GLY A 1 162 ? 14.882 -2.012 22.755 1.00 91.12 162 GLY A CA 1
ATOM 1260 C C . GLY A 1 162 ? 14.097 -2.666 21.614 1.00 91.12 162 GLY A C 1
ATOM 1261 O O . GLY A 1 162 ? 14.723 -3.053 20.639 1.00 91.12 162 GLY A O 1
ATOM 1262 N N . TYR A 1 163 ? 12.768 -2.764 21.717 1.00 93.50 163 TYR A N 1
ATOM 1263 C CA . TYR A 1 163 ? 11.904 -3.426 20.732 1.00 93.50 163 TYR A CA 1
ATOM 1264 C C . TYR A 1 163 ? 10.746 -2.521 20.314 1.00 93.50 163 TYR A C 1
ATOM 1266 O O . TYR A 1 163 ? 10.231 -1.736 21.115 1.00 93.50 163 TYR A O 1
ATOM 1274 N N . ASN A 1 164 ? 10.320 -2.619 19.067 1.00 96.06 164 ASN A N 1
ATOM 1275 C CA . ASN A 1 164 ? 9.200 -1.872 18.527 1.00 96.06 164 ASN A CA 1
ATOM 1276 C C . ASN A 1 164 ? 7.870 -2.349 19.111 1.00 96.06 164 ASN A C 1
ATOM 1278 O O . ASN A 1 164 ? 7.669 -3.521 19.433 1.00 96.06 164 ASN A O 1
ATOM 1282 N N . SER A 1 165 ? 6.935 -1.421 19.278 1.00 97.94 165 SER A N 1
ATOM 1283 C CA . SER A 1 165 ? 5.543 -1.699 19.629 1.00 97.94 165 SER A CA 1
ATOM 1284 C C . SER A 1 165 ? 4.647 -0.727 18.864 1.00 97.94 165 SER A C 1
ATOM 1286 O O . SER A 1 165 ? 4.723 0.483 19.071 1.00 97.94 165 SER A O 1
ATOM 1288 N N . THR A 1 166 ? 3.850 -1.254 17.933 1.00 98.00 166 THR A N 1
ATOM 1289 C CA . THR A 1 166 ? 3.080 -0.474 16.944 1.00 98.00 166 THR A CA 1
ATOM 1290 C C . THR A 1 166 ? 1.734 -1.139 16.625 1.00 98.00 166 THR A C 1
ATOM 1292 O O . THR A 1 166 ? 1.412 -2.188 17.179 1.00 98.00 166 THR A O 1
ATOM 1295 N N . HIS A 1 167 ? 0.952 -0.521 15.737 1.00 97.81 167 HIS A N 1
ATOM 1296 C CA . HIS A 1 167 ? -0.310 -1.023 15.180 1.00 97.81 167 HIS A CA 1
ATOM 1297 C C . HIS A 1 167 ? -1.270 -1.583 16.249 1.00 97.81 167 HIS A C 1
ATOM 1299 O O . HIS A 1 167 ? -1.626 -2.763 16.192 1.00 97.81 167 HIS A O 1
ATOM 1305 N N . PRO A 1 168 ? -1.651 -0.785 17.267 1.00 98.19 168 PRO A N 1
ATOM 1306 C CA . PRO A 1 168 ? -2.601 -1.248 18.265 1.00 98.19 168 PRO A CA 1
ATOM 1307 C C . PRO A 1 168 ? -3.964 -1.544 17.627 1.00 98.19 168 PRO A C 1
ATOM 1309 O O . PRO A 1 168 ? -4.378 -0.859 16.698 1.00 98.19 168 PRO A O 1
ATOM 1312 N N . THR A 1 169 ? -4.692 -2.509 18.183 1.00 96.81 169 THR A N 1
ATOM 1313 C CA . THR A 1 169 ? -6.137 -2.679 17.979 1.00 96.81 169 THR A CA 1
ATOM 1314 C C . THR A 1 169 ? -6.777 -3.272 19.235 1.00 96.81 169 THR A C 1
ATOM 1316 O O . THR A 1 169 ? -6.090 -3.863 20.072 1.00 96.81 169 THR A O 1
ATOM 1319 N N . VAL A 1 170 ? -8.079 -3.069 19.422 1.00 94.88 170 VAL A N 1
ATOM 1320 C CA . VAL A 1 170 ? -8.768 -3.355 20.688 1.00 94.88 170 VAL A CA 1
ATOM 1321 C C . VAL A 1 170 ? -9.843 -4.418 20.491 1.00 94.88 170 VAL A C 1
ATOM 1323 O O . VAL A 1 170 ? -10.614 -4.374 19.541 1.00 94.88 170 VAL A O 1
ATOM 1326 N N . GLY A 1 171 ? -9.914 -5.353 21.435 1.00 91.38 171 GLY A N 1
ATOM 1327 C CA . GLY A 1 171 ? -11.037 -6.265 21.627 1.00 91.38 171 GLY A CA 1
ATOM 1328 C C . GLY A 1 171 ? -11.457 -6.319 23.095 1.00 91.38 171 GLY A C 1
ATOM 1329 O O . GLY A 1 171 ? -10.920 -5.609 23.944 1.00 91.38 171 GLY A O 1
ATOM 1330 N N . TYR A 1 172 ? -12.396 -7.199 23.421 1.00 88.94 172 TYR A N 1
ATOM 1331 C CA . TYR A 1 172 ? -12.975 -7.343 24.752 1.00 88.94 172 TYR A CA 1
ATOM 1332 C C . TYR A 1 172 ? -13.239 -8.817 25.070 1.00 88.94 172 TYR A C 1
ATOM 1334 O O . TYR A 1 172 ? -13.715 -9.586 24.235 1.00 88.94 172 TYR A O 1
ATOM 1342 N N . ILE A 1 173 ? -12.948 -9.204 26.313 1.00 85.06 173 ILE A N 1
ATOM 1343 C CA . ILE A 1 173 ? -13.376 -10.489 26.892 1.00 85.06 173 ILE A CA 1
ATOM 1344 C C . ILE A 1 173 ? -14.712 -10.306 27.611 1.00 85.06 173 ILE A C 1
ATOM 1346 O O . ILE A 1 173 ? -15.569 -11.183 27.589 1.00 85.06 173 ILE A O 1
ATOM 1350 N N . SER A 1 174 ? -14.863 -9.177 28.298 1.00 84.56 174 SER A N 1
ATOM 1351 C CA . SER A 1 174 ? -16.063 -8.815 29.040 1.00 84.56 174 SER A CA 1
ATOM 1352 C C . SER A 1 174 ? -16.128 -7.304 29.199 1.00 84.56 174 SER A C 1
ATOM 1354 O O . SER A 1 174 ? -15.183 -6.587 28.871 1.00 84.56 174 SER A O 1
ATOM 1356 N N . ASP A 1 175 ? -17.189 -6.843 29.843 1.00 81.19 175 ASP A N 1
ATOM 1357 C CA . ASP A 1 175 ? -17.395 -5.444 30.198 1.00 81.19 175 ASP A CA 1
ATOM 1358 C C . ASP A 1 175 ? -16.292 -4.799 31.032 1.00 81.19 175 ASP A C 1
ATOM 1360 O O . ASP A 1 175 ? -16.165 -3.579 31.068 1.00 81.19 175 ASP A O 1
ATOM 1364 N N . SER A 1 176 ? -15.502 -5.620 31.715 1.00 86.94 176 SER A N 1
ATOM 1365 C CA . SER A 1 176 ? -14.457 -5.173 32.634 1.00 86.94 176 SER A CA 1
ATOM 1366 C C . SER A 1 176 ? -13.047 -5.548 32.191 1.00 86.94 176 SER A C 1
ATOM 1368 O O . SER A 1 176 ? -12.092 -5.243 32.907 1.00 86.94 176 SER A O 1
ATOM 1370 N N . VAL A 1 177 ? -12.920 -6.237 31.052 1.00 90.81 177 VAL A N 1
ATOM 1371 C CA . VAL A 1 177 ? -11.648 -6.782 30.577 1.00 90.81 177 VAL A CA 1
ATOM 1372 C C . VAL A 1 177 ? -11.518 -6.538 29.078 1.00 90.81 177 VAL A C 1
ATOM 1374 O O . VAL A 1 177 ? -12.131 -7.248 28.273 1.00 90.81 177 VAL A O 1
ATOM 1377 N N . SER A 1 178 ? -10.680 -5.568 28.723 1.00 93.94 178 SER A N 1
ATOM 1378 C CA . SER A 1 178 ? -10.278 -5.296 27.342 1.00 93.94 178 SER A CA 1
ATOM 1379 C C . SER A 1 178 ? -9.083 -6.169 26.948 1.00 93.94 178 SER A C 1
ATOM 1381 O O . SER A 1 178 ? -8.310 -6.637 27.790 1.00 93.94 178 SER A O 1
ATOM 1383 N N . ILE A 1 179 ? -8.910 -6.366 25.649 1.00 94.81 179 ILE A N 1
ATOM 1384 C CA . ILE A 1 179 ? -7.716 -6.926 25.024 1.00 94.81 179 ILE A CA 1
ATOM 1385 C C . ILE A 1 179 ? -7.103 -5.819 24.173 1.00 94.81 179 ILE A C 1
ATOM 1387 O O . ILE A 1 179 ? -7.788 -5.246 23.333 1.00 94.81 179 ILE A O 1
ATOM 1391 N N . LEU A 1 180 ? -5.817 -5.543 24.365 1.00 97.94 180 LEU A N 1
ATOM 1392 C CA . LEU A 1 180 ? -5.044 -4.728 23.435 1.00 97.94 180 LEU A CA 1
ATOM 1393 C C . LEU A 1 180 ? -4.148 -5.662 22.630 1.00 97.94 180 LEU A C 1
ATOM 1395 O O . LEU A 1 180 ? -3.204 -6.229 23.184 1.00 97.94 180 LEU A O 1
ATOM 1399 N N . TYR A 1 181 ? -4.456 -5.810 21.348 1.00 98.44 181 TYR A N 1
ATOM 1400 C CA . TYR A 1 181 ? -3.562 -6.415 20.372 1.00 98.44 181 TYR A CA 1
ATOM 1401 C C . TYR A 1 181 ? -2.587 -5.350 19.864 1.00 98.44 181 TYR A C 1
ATOM 1403 O O . TYR A 1 181 ? -2.940 -4.175 19.766 1.00 98.44 181 TYR A O 1
ATOM 1411 N N . PHE A 1 182 ? -1.354 -5.740 19.574 1.00 98.69 182 PHE A N 1
ATOM 1412 C CA . PHE A 1 182 ? -0.314 -4.855 19.060 1.00 98.69 182 PHE A CA 1
ATOM 1413 C C . PHE A 1 182 ? 0.775 -5.659 18.357 1.00 98.69 182 PHE A C 1
ATOM 1415 O O . PHE A 1 182 ? 0.888 -6.861 18.565 1.00 98.69 182 PHE A O 1
ATOM 1422 N N . VAL A 1 183 ? 1.605 -4.991 17.566 1.00 98.62 183 VAL A N 1
ATOM 1423 C CA . VAL A 1 183 ? 2.682 -5.621 16.799 1.00 98.62 183 VAL A CA 1
ATOM 1424 C C . VAL A 1 183 ? 4.039 -5.321 17.432 1.00 98.62 183 VAL A C 1
ATOM 1426 O O . VAL A 1 183 ? 4.279 -4.182 17.843 1.00 98.62 183 VAL A O 1
ATOM 1429 N N . SER A 1 184 ? 4.925 -6.316 17.531 1.00 98.31 184 SER A N 1
ATOM 1430 C CA . SER A 1 184 ? 6.246 -6.174 18.157 1.00 98.31 184 SER A CA 1
ATOM 1431 C C . SER A 1 184 ? 7.259 -7.207 17.652 1.00 98.31 184 SER A C 1
ATOM 1433 O O . SER A 1 184 ? 6.943 -8.390 17.574 1.00 98.31 184 SER A O 1
ATOM 1435 N N . ASP A 1 185 ? 8.499 -6.765 17.444 1.00 97.25 185 ASP A N 1
ATOM 1436 C CA . ASP A 1 185 ? 9.709 -7.570 17.165 1.00 97.25 185 ASP A CA 1
ATOM 1437 C C . ASP A 1 185 ? 10.377 -8.105 18.453 1.00 97.25 185 ASP A C 1
ATOM 1439 O O . ASP A 1 185 ? 11.569 -8.426 18.489 1.00 97.25 185 ASP A O 1
ATOM 1443 N N . ARG A 1 186 ? 9.636 -8.153 19.567 1.00 95.12 186 ARG A N 1
ATOM 1444 C CA . ARG A 1 186 ? 10.181 -8.589 20.859 1.00 95.12 186 ARG A CA 1
ATOM 1445 C C . ARG A 1 186 ? 10.566 -10.074 20.866 1.00 95.12 186 ARG A C 1
ATOM 1447 O O . ARG A 1 186 ? 9.954 -10.880 20.164 1.00 95.12 186 ARG A O 1
ATOM 1454 N N . PRO A 1 187 ? 11.488 -10.489 21.755 1.00 94.62 187 PRO A N 1
ATOM 1455 C CA . PRO A 1 187 ? 11.853 -11.890 21.905 1.00 94.62 187 PRO A CA 1
ATOM 1456 C C . PRO A 1 187 ? 10.659 -12.749 22.331 1.00 94.62 187 PRO A C 1
ATOM 1458 O O . PRO A 1 187 ? 9.809 -12.314 23.111 1.00 94.62 187 PRO A O 1
ATOM 1461 N N . GLY A 1 188 ? 10.644 -13.998 21.865 1.00 89.75 188 GLY A N 1
ATOM 1462 C CA . GLY A 1 188 ? 9.534 -14.935 22.073 1.00 89.75 188 GLY A CA 1
ATOM 1463 C C . GLY A 1 188 ? 8.506 -14.938 20.939 1.00 89.75 188 GLY A C 1
ATOM 1464 O O . GLY A 1 188 ? 7.489 -15.618 21.064 1.00 89.75 188 GLY A O 1
ATOM 1465 N N . GLY A 1 189 ? 8.774 -14.185 19.871 1.00 91.56 189 GLY A N 1
ATOM 1466 C CA . GLY A 1 189 ? 8.064 -14.264 18.604 1.00 91.56 189 GLY A CA 1
ATOM 1467 C C . GLY A 1 189 ? 8.507 -15.413 17.693 1.00 91.56 189 GLY A C 1
ATOM 1468 O O . GLY A 1 189 ? 9.441 -16.148 18.026 1.00 91.56 189 GLY A O 1
ATOM 1469 N N . LEU A 1 190 ? 7.828 -15.572 16.559 1.00 87.38 190 LEU A N 1
ATOM 1470 C CA . LEU A 1 190 ? 8.095 -16.575 15.527 1.00 87.38 190 LEU A CA 1
ATOM 1471 C C . LEU A 1 190 ? 9.003 -16.053 14.402 1.00 87.38 190 LEU A C 1
ATOM 1473 O O . LEU A 1 190 ? 9.779 -16.839 13.853 1.00 87.38 190 LEU A O 1
ATOM 1477 N N . GLY A 1 191 ? 8.959 -14.754 14.110 1.00 85.00 191 GLY A N 1
ATOM 1478 C CA . GLY A 1 191 ? 9.763 -14.086 13.090 1.00 85.00 191 GLY A CA 1
ATOM 1479 C C . GLY A 1 191 ? 9.395 -12.607 12.973 1.00 85.00 191 GLY A C 1
ATOM 1480 O O . GLY A 1 191 ? 8.530 -12.148 13.713 1.00 85.00 191 GLY A O 1
ATOM 1481 N N . GLY A 1 192 ? 10.110 -11.877 12.107 1.00 92.81 192 GLY A N 1
ATOM 1482 C CA . GLY A 1 192 ? 9.848 -10.473 11.752 1.00 92.81 192 GLY A CA 1
ATOM 1483 C C . GLY A 1 192 ? 9.187 -9.610 12.840 1.00 92.81 192 GLY A C 1
ATOM 1484 O O . GLY A 1 192 ? 9.701 -9.454 13.955 1.00 92.81 192 GLY A O 1
ATOM 1485 N N . MET A 1 193 ? 8.043 -9.038 12.476 1.00 97.81 193 MET A N 1
ATOM 1486 C CA . MET A 1 193 ? 7.100 -8.338 13.337 1.00 97.81 193 MET A CA 1
ATOM 1487 C C . MET A 1 193 ? 5.885 -9.222 13.623 1.00 97.81 193 MET A C 1
ATOM 1489 O O . MET A 1 193 ? 5.103 -9.504 12.728 1.00 97.81 193 MET A O 1
ATOM 1493 N N . ASP A 1 194 ? 5.664 -9.571 14.886 1.00 98.44 194 ASP A N 1
ATOM 1494 C CA . ASP A 1 194 ? 4.561 -10.451 15.278 1.00 98.44 194 ASP A CA 1
ATOM 1495 C C . ASP A 1 194 ? 3.386 -9.699 15.894 1.00 98.44 194 ASP A C 1
ATOM 1497 O O . ASP A 1 194 ? 3.579 -8.676 16.559 1.00 98.44 194 ASP A O 1
ATOM 1501 N N . ILE A 1 195 ? 2.185 -10.285 15.838 1.00 98.56 195 ILE A N 1
ATOM 1502 C CA . ILE A 1 195 ? 1.038 -9.823 16.626 1.00 98.56 195 ILE A CA 1
ATOM 1503 C C . ILE A 1 195 ? 1.081 -10.436 18.037 1.00 98.56 195 ILE A C 1
ATOM 1505 O O . ILE A 1 195 ? 1.189 -11.650 18.239 1.00 98.56 195 ILE A O 1
ATOM 1509 N N . TRP A 1 196 ? 0.943 -9.573 19.036 1.00 98.50 196 TRP A N 1
ATOM 1510 C CA . TRP A 1 196 ? 0.879 -9.869 20.463 1.00 98.50 196 TRP A CA 1
ATOM 1511 C C . TRP A 1 196 ? -0.410 -9.315 21.056 1.00 98.50 196 TRP A C 1
ATOM 1513 O O . TRP A 1 196 ? -1.038 -8.422 20.490 1.00 98.50 196 TRP A O 1
ATOM 1523 N N . TYR A 1 197 ? -0.785 -9.789 22.240 1.00 98.06 197 TYR A N 1
ATOM 1524 C CA . TYR A 1 197 ? -1.843 -9.165 23.025 1.00 98.06 197 TYR A CA 1
ATOM 1525 C C . TYR A 1 197 ? -1.531 -9.098 24.515 1.00 98.06 197 TYR A C 1
ATOM 1527 O O . TYR A 1 197 ? -0.780 -9.907 25.059 1.00 98.06 197 TYR A O 1
ATOM 1535 N N . VAL A 1 198 ? -2.164 -8.138 25.184 1.00 97.44 198 VAL A N 1
ATOM 1536 C CA . VAL A 1 198 ? -2.287 -8.067 26.645 1.00 97.44 198 VAL A CA 1
ATOM 1537 C C . VAL A 1 198 ? -3.759 -7.948 27.022 1.00 97.44 198 VAL A C 1
ATOM 1539 O O . VAL A 1 198 ? -4.551 -7.340 26.303 1.00 97.44 198 VAL A O 1
ATOM 1542 N N . THR A 1 199 ? -4.132 -8.489 28.176 1.00 95.44 199 THR A N 1
ATOM 1543 C CA . THR A 1 199 ? -5.426 -8.191 28.801 1.00 95.44 199 THR A CA 1
ATOM 1544 C C . THR A 1 199 ? -5.296 -6.970 29.700 1.00 95.44 199 THR A C 1
ATOM 1546 O O . THR A 1 199 ? -4.287 -6.815 30.388 1.00 95.44 199 THR A O 1
ATOM 1549 N N . ILE A 1 200 ? -6.316 -6.120 29.724 1.00 95.69 200 ILE A N 1
ATOM 1550 C CA . ILE A 1 200 ? -6.365 -4.922 30.560 1.00 95.69 200 ILE A CA 1
ATOM 1551 C C . ILE A 1 200 ? -7.629 -4.996 31.409 1.00 95.69 200 ILE A C 1
ATOM 1553 O O . ILE A 1 200 ? -8.735 -5.048 30.877 1.00 95.69 200 ILE A O 1
ATOM 1557 N N . ASP A 1 201 ? -7.456 -5.012 32.727 1.00 93.69 201 ASP A N 1
ATOM 1558 C CA . ASP A 1 201 ? -8.548 -5.054 33.697 1.00 93.69 201 ASP A CA 1
ATOM 1559 C C . ASP A 1 201 ? -8.310 -4.052 34.846 1.00 93.69 201 ASP A C 1
ATOM 1561 O O . ASP A 1 201 ? -7.399 -3.219 34.809 1.00 93.69 201 ASP A O 1
ATOM 1565 N N . LYS A 1 202 ? -9.126 -4.128 35.906 1.00 91.75 202 LYS A N 1
ATOM 1566 C CA . LYS A 1 202 ? -8.989 -3.268 37.097 1.00 91.75 202 LYS A CA 1
ATOM 1567 C C . LYS A 1 202 ? -7.659 -3.439 37.848 1.00 91.75 202 LYS A C 1
ATOM 1569 O O . LYS A 1 202 ? -7.287 -2.543 38.602 1.00 91.75 202 LYS A O 1
ATOM 1574 N N . LYS A 1 203 ? -6.969 -4.573 37.693 1.00 91.50 203 LYS A N 1
ATOM 1575 C CA . LYS A 1 203 ? -5.650 -4.844 38.292 1.00 91.50 203 LYS A CA 1
ATOM 1576 C C . LYS A 1 203 ? -4.516 -4.265 37.446 1.00 91.50 203 LYS A C 1
ATOM 1578 O O . LYS A 1 203 ? -3.412 -4.097 37.959 1.00 91.50 203 LYS A O 1
ATOM 1583 N N . GLY A 1 204 ? -4.785 -3.931 36.186 1.00 92.38 204 GLY A N 1
ATOM 1584 C CA . GLY A 1 204 ? -3.854 -3.270 35.283 1.00 92.38 204 GLY A CA 1
ATOM 1585 C C . GLY A 1 204 ? -3.614 -4.068 34.006 1.00 92.38 204 GLY A C 1
ATOM 1586 O O . GLY A 1 204 ? -4.499 -4.749 33.497 1.00 92.38 204 GLY A O 1
ATOM 1587 N N . ILE A 1 205 ? -2.405 -3.932 33.461 1.00 95.31 205 ILE A N 1
ATOM 1588 C CA . ILE A 1 205 ? -2.005 -4.548 32.193 1.00 95.31 205 ILE A CA 1
ATOM 1589 C C . ILE A 1 205 ? -1.366 -5.909 32.481 1.00 95.31 205 ILE A C 1
ATOM 1591 O O . ILE A 1 205 ? -0.366 -5.988 33.197 1.00 95.31 205 ILE A O 1
ATOM 1595 N N . GLY A 1 206 ? -1.923 -6.967 31.896 1.00 93.69 206 GLY A N 1
ATOM 1596 C CA . GLY A 1 206 ? -1.400 -8.329 31.969 1.00 93.69 206 GLY A CA 1
ATOM 1597 C C . GLY A 1 206 ? -0.069 -8.518 31.235 1.00 93.69 206 GLY A C 1
ATOM 1598 O O . GLY A 1 206 ? 0.513 -7.576 30.692 1.00 93.69 206 GLY A O 1
ATOM 1599 N N . LEU A 1 207 ? 0.425 -9.756 31.228 1.00 94.19 207 LEU A N 1
ATOM 1600 C CA . LEU A 1 207 ? 1.641 -10.120 30.499 1.00 94.19 207 LEU A CA 1
ATOM 1601 C C . LEU A 1 207 ? 1.367 -10.240 28.989 1.00 94.19 207 LEU A C 1
ATOM 1603 O O . LEU A 1 207 ? 0.285 -10.693 28.606 1.00 94.19 207 LEU A O 1
ATOM 1607 N N . PRO A 1 208 ? 2.331 -9.853 28.136 1.00 94.00 208 PRO A N 1
ATOM 1608 C CA . PRO A 1 208 ? 2.197 -9.983 26.692 1.00 94.00 208 PRO A CA 1
ATOM 1609 C C . PRO A 1 208 ? 2.206 -11.456 26.276 1.00 94.00 208 PRO A C 1
ATOM 1611 O O . PRO A 1 208 ? 3.031 -12.236 26.746 1.00 94.00 208 PRO A O 1
ATOM 1614 N N . THR A 1 209 ? 1.304 -11.822 25.372 1.00 95.25 209 THR A N 1
ATOM 1615 C CA . THR A 1 209 ? 1.201 -13.166 24.791 1.00 95.25 209 THR A CA 1
ATOM 1616 C C . THR A 1 209 ? 1.251 -13.057 23.269 1.00 95.25 209 THR A C 1
ATOM 1618 O O . THR A 1 209 ? 0.490 -12.287 22.689 1.00 95.25 209 THR A O 1
ATOM 1621 N N . ASN A 1 210 ? 2.159 -13.794 22.629 1.00 95.12 210 ASN A N 1
ATOM 1622 C CA . ASN A 1 210 ? 2.253 -13.887 21.170 1.00 95.12 210 ASN A CA 1
ATOM 1623 C C . ASN A 1 210 ? 1.043 -14.672 20.633 1.00 95.12 210 ASN A C 1
ATOM 1625 O O . ASN A 1 210 ? 0.635 -15.647 21.269 1.00 95.12 210 ASN A O 1
ATOM 1629 N N . LEU A 1 211 ? 0.459 -14.275 19.495 1.00 91.94 211 LEU A N 1
ATOM 1630 C CA . LEU A 1 211 ? -0.677 -15.018 18.924 1.00 91.94 211 LEU A CA 1
ATOM 1631 C C . LEU A 1 211 ? -0.287 -16.412 18.418 1.00 91.94 211 LEU A C 1
ATOM 1633 O O . LEU A 1 211 ? -1.143 -17.296 18.370 1.00 91.94 211 LEU A O 1
ATOM 1637 N N . GLY A 1 212 ? 0.993 -16.617 18.108 1.00 87.25 212 GLY A N 1
ATOM 1638 C CA . GLY A 1 212 ? 1.551 -17.881 17.658 1.00 87.25 212 GLY A CA 1
ATOM 1639 C C . GLY A 1 212 ? 0.954 -18.365 16.338 1.00 87.25 212 GLY A C 1
ATOM 1640 O O . GLY A 1 212 ? 0.184 -17.676 15.665 1.00 87.25 212 GLY A O 1
ATOM 1641 N N . ILE A 1 213 ? 1.294 -19.599 15.973 1.00 89.06 213 ILE A N 1
ATOM 1642 C CA . ILE A 1 213 ? 0.699 -20.278 14.820 1.00 89.06 213 ILE A CA 1
ATOM 1643 C C . ILE A 1 213 ? -0.799 -20.505 15.102 1.00 89.06 213 ILE A C 1
ATOM 1645 O O . ILE A 1 213 ? -1.152 -20.923 16.208 1.00 89.06 213 ILE A O 1
ATOM 1649 N N . PRO A 1 214 ? -1.690 -20.315 14.112 1.00 92.50 214 PRO A N 1
ATOM 1650 C CA . PRO A 1 214 ? -1.394 -20.059 12.699 1.00 92.50 214 PRO A CA 1
ATOM 1651 C C . PRO A 1 214 ? -1.404 -18.584 12.279 1.00 92.50 214 PRO A C 1
ATOM 1653 O O . PRO A 1 214 ? -1.249 -18.316 11.086 1.00 92.50 214 PRO A O 1
ATOM 1656 N N . VAL A 1 215 ? -1.642 -17.652 13.207 1.00 94.44 215 VAL A N 1
ATOM 1657 C CA . VAL A 1 215 ? -1.686 -16.222 12.877 1.00 94.44 215 VAL A CA 1
ATOM 1658 C C . VAL A 1 215 ? -0.290 -15.718 12.596 1.00 94.44 215 VAL A C 1
ATOM 1660 O O . VAL A 1 215 ? -0.069 -15.286 11.479 1.00 94.44 215 VAL A O 1
ATOM 1663 N N . ASN A 1 216 ? 0.640 -15.847 13.536 1.00 95.81 216 ASN A N 1
ATOM 1664 C CA . ASN A 1 216 ? 2.023 -15.445 13.323 1.00 95.81 216 ASN A CA 1
ATOM 1665 C C . ASN A 1 216 ? 2.798 -16.503 12.517 1.00 95.81 216 ASN A C 1
ATOM 1667 O O . ASN A 1 216 ? 2.475 -17.702 12.566 1.00 95.81 216 ASN A O 1
ATOM 1671 N N . SER A 1 217 ? 3.816 -16.063 11.785 1.00 92.62 217 SER A N 1
ATOM 1672 C CA . SER A 1 217 ? 4.669 -16.874 10.918 1.00 92.62 217 SER A CA 1
ATOM 1673 C C . SER A 1 217 ? 6.155 -16.527 11.106 1.00 92.62 217 SER A C 1
ATOM 1675 O O . SER A 1 217 ? 6.539 -15.980 12.131 1.00 92.62 217 SER A O 1
ATOM 1677 N N . GLN A 1 218 ? 7.027 -16.953 10.187 1.00 93.19 218 GLN A N 1
ATOM 1678 C CA . GLN A 1 218 ? 8.443 -16.547 10.219 1.00 93.19 218 GLN A CA 1
ATOM 1679 C C . GLN A 1 218 ? 8.665 -15.157 9.603 1.00 93.19 218 GLN A C 1
ATOM 1681 O O . GLN A 1 218 ? 9.763 -14.609 9.724 1.00 93.19 218 GLN A O 1
ATOM 1686 N N . ASP A 1 219 ? 7.639 -14.626 8.944 1.00 95.56 219 ASP A N 1
ATOM 1687 C CA . ASP A 1 219 ? 7.651 -13.353 8.245 1.00 95.56 219 ASP A CA 1
ATOM 1688 C C . ASP A 1 219 ? 6.927 -12.282 9.091 1.00 95.56 219 ASP A C 1
ATOM 1690 O O . ASP A 1 219 ? 6.763 -12.443 10.298 1.00 95.56 219 ASP A O 1
ATOM 1694 N N . ASP A 1 220 ? 6.540 -11.161 8.490 1.00 97.94 220 ASP A N 1
ATOM 1695 C CA . ASP A 1 220 ? 5.850 -10.068 9.169 1.00 97.94 220 ASP A CA 1
ATOM 1696 C C . ASP A 1 220 ? 4.326 -10.276 9.205 1.00 97.94 220 ASP A C 1
ATOM 1698 O O . ASP A 1 220 ? 3.675 -10.595 8.206 1.00 97.94 220 ASP A O 1
ATOM 1702 N N . GLU A 1 221 ? 3.730 -10.007 10.366 1.00 98.06 221 GLU A N 1
ATOM 1703 C CA . GLU A 1 221 ? 2.297 -9.857 10.590 1.00 98.06 221 GLU A CA 1
ATOM 1704 C C . GLU A 1 221 ? 1.996 -8.489 11.204 1.00 98.06 221 GLU A C 1
ATOM 1706 O O . GLU A 1 221 ? 2.203 -8.220 12.391 1.00 98.06 221 GLU A O 1
ATOM 1711 N N . ILE A 1 222 ? 1.466 -7.597 10.372 1.00 98.31 222 ILE A N 1
ATOM 1712 C CA . ILE A 1 222 ? 1.308 -6.185 10.704 1.00 98.31 222 ILE A CA 1
ATOM 1713 C C . ILE A 1 222 ? -0.128 -5.701 10.520 1.00 98.31 222 ILE A C 1
ATOM 1715 O O . ILE A 1 222 ? -0.981 -6.351 9.917 1.00 98.31 222 ILE A O 1
ATOM 1719 N N . THR A 1 223 ? -0.397 -4.497 11.029 1.00 98.19 223 THR A N 1
ATOM 1720 C CA . THR A 1 223 ? -1.663 -3.774 10.830 1.00 98.19 223 THR A CA 1
ATOM 1721 C C . THR A 1 223 ? -2.922 -4.559 11.250 1.00 98.19 223 THR A C 1
ATOM 1723 O O . THR A 1 223 ? -3.877 -4.615 10.478 1.00 98.19 223 THR A O 1
ATOM 1726 N N . PRO A 1 224 ? -2.953 -5.195 12.443 1.00 98.25 224 PRO A N 1
ATOM 1727 C CA . PRO A 1 224 ? -4.112 -5.961 12.870 1.00 98.25 224 PRO A CA 1
ATOM 1728 C C . PRO A 1 224 ? -5.344 -5.073 13.065 1.00 98.25 224 PRO A C 1
ATOM 1730 O O . PRO A 1 224 ? -5.274 -3.988 13.644 1.00 98.25 224 PRO A O 1
ATOM 1733 N N . PHE A 1 225 ? -6.494 -5.599 12.671 1.00 97.38 225 PHE A N 1
ATOM 1734 C CA . PHE A 1 225 ? -7.816 -5.082 12.975 1.00 97.38 225 PHE A CA 1
ATOM 1735 C C . PHE A 1 225 ? -8.683 -6.236 13.472 1.00 97.38 225 PHE A C 1
ATOM 1737 O O . PHE A 1 225 ? -8.895 -7.220 12.763 1.00 97.38 225 PHE A O 1
ATOM 1744 N N . TYR A 1 226 ? -9.168 -6.132 14.708 1.00 94.81 226 TYR A N 1
ATOM 1745 C CA . TYR A 1 226 ? -9.983 -7.177 15.312 1.00 94.81 226 TYR A CA 1
ATOM 1746 C C . TYR A 1 226 ? -11.465 -6.815 15.247 1.00 94.81 226 TYR A C 1
ATOM 1748 O O . TYR A 1 226 ? -11.931 -5.916 15.949 1.00 94.81 226 TYR A O 1
ATOM 1756 N N . ASP A 1 227 ? -12.211 -7.552 14.431 1.00 88.69 227 ASP A N 1
ATOM 1757 C CA . ASP A 1 227 ? -13.662 -7.516 14.443 1.00 88.69 227 ASP A CA 1
ATOM 1758 C C . ASP A 1 227 ? -14.185 -8.309 15.644 1.00 88.69 227 ASP A C 1
ATOM 1760 O O . ASP A 1 227 ? -14.249 -9.541 15.645 1.00 88.69 227 ASP A O 1
ATOM 1764 N N . GLN A 1 228 ? -14.560 -7.574 16.688 1.00 84.38 228 GLN A N 1
ATOM 1765 C CA . GLN A 1 228 ? -15.129 -8.131 17.908 1.00 84.38 228 GLN A CA 1
ATOM 1766 C C . GLN A 1 228 ? -16.479 -8.826 17.670 1.00 84.38 228 GLN A C 1
ATOM 1768 O O . GLN A 1 228 ? -16.807 -9.737 18.432 1.00 84.38 228 GLN A O 1
ATOM 1773 N N . SER A 1 229 ? -17.256 -8.391 16.672 1.00 79.88 229 SER A N 1
ATOM 1774 C CA . SER A 1 229 ? -18.623 -8.871 16.440 1.00 79.88 229 SER A CA 1
ATOM 1775 C C . SER A 1 229 ? -18.635 -10.313 15.926 1.00 79.88 229 SER A C 1
ATOM 1777 O O . SER A 1 229 ? -19.320 -11.162 16.493 1.00 79.88 229 SER A O 1
ATOM 1779 N N . GLU A 1 230 ? -17.775 -10.614 14.952 1.00 80.31 230 GLU A N 1
ATOM 1780 C CA . GLU A 1 230 ? -17.628 -11.947 14.355 1.00 80.31 230 GLU A CA 1
ATOM 1781 C C . GLU A 1 230 ? -16.440 -12.741 14.929 1.00 80.31 230 GLU A C 1
ATOM 1783 O O . GLU A 1 230 ? -16.251 -13.922 14.625 1.00 80.31 230 GLU A O 1
ATOM 1788 N N . GLY A 1 231 ? -15.610 -12.111 15.769 1.00 83.25 231 GLY A N 1
ATOM 1789 C CA . GLY A 1 231 ? -14.393 -12.723 16.301 1.00 83.25 231 GLY A CA 1
ATOM 1790 C C . GLY A 1 231 ? -13.396 -13.043 15.189 1.00 83.25 231 GLY A C 1
ATOM 1791 O O . GLY A 1 231 ? -12.915 -14.174 15.084 1.00 83.25 231 GLY A O 1
ATOM 1792 N N . VAL A 1 232 ? -13.118 -12.065 14.326 1.00 89.75 232 VAL A N 1
ATOM 1793 C CA . VAL A 1 232 ? -12.219 -12.209 13.174 1.00 89.75 232 VAL A CA 1
ATOM 1794 C C . VAL A 1 232 ? -11.088 -11.194 13.271 1.00 89.75 232 VAL A C 1
ATOM 1796 O O . VAL A 1 232 ? -11.314 -9.998 13.406 1.00 89.75 232 VAL A O 1
ATOM 1799 N N . MET A 1 233 ? -9.849 -11.671 13.182 1.00 96.38 233 MET A N 1
ATOM 1800 C CA . MET A 1 233 ? -8.675 -10.824 13.008 1.00 96.38 233 MET A CA 1
ATOM 1801 C C . MET A 1 233 ? -8.393 -10.654 11.522 1.00 96.38 233 MET A C 1
ATOM 1803 O O . MET A 1 233 ? -8.184 -11.647 10.826 1.00 96.38 233 MET A O 1
ATOM 1807 N N . TYR A 1 234 ? -8.327 -9.411 11.069 1.00 98.19 234 TYR A N 1
ATOM 1808 C CA . TYR A 1 234 ? -7.754 -9.032 9.786 1.00 98.19 234 TYR A CA 1
ATOM 1809 C C . TYR A 1 234 ? -6.345 -8.509 10.026 1.00 98.19 234 TYR A C 1
ATOM 1811 O O . TYR A 1 234 ? -6.119 -7.774 10.982 1.00 98.19 234 TYR A O 1
ATOM 1819 N N . PHE A 1 235 ? -5.385 -8.911 9.210 1.00 98.56 235 PHE A N 1
ATOM 1820 C CA . PHE A 1 235 ? -3.997 -8.477 9.343 1.00 98.56 235 PHE A CA 1
ATOM 1821 C C . PHE A 1 235 ? -3.281 -8.645 8.011 1.00 98.56 235 PHE A C 1
ATOM 1823 O O . PHE A 1 235 ? -3.717 -9.429 7.171 1.00 98.56 235 PHE A O 1
ATOM 1830 N N . SER A 1 236 ? -2.173 -7.940 7.833 1.00 98.56 236 SER A N 1
ATOM 1831 C CA . SER A 1 236 ? -1.397 -7.986 6.596 1.00 98.56 236 SER A CA 1
ATOM 1832 C C . SER A 1 236 ? -0.122 -8.778 6.818 1.00 98.56 236 SER A C 1
ATOM 1834 O O . SER A 1 236 ? 0.490 -8.663 7.882 1.00 98.56 236 SER A O 1
ATOM 1836 N N . SER A 1 237 ? 0.261 -9.602 5.849 1.00 98.12 237 SER A N 1
ATOM 1837 C CA . SER A 1 237 ? 1.420 -10.479 5.974 1.00 98.12 237 SER A CA 1
ATOM 1838 C C . SER A 1 237 ? 2.113 -10.706 4.641 1.00 98.12 237 SER A C 1
ATOM 1840 O O . SER A 1 237 ? 1.459 -10.877 3.614 1.00 98.12 237 SER A O 1
ATOM 1842 N N . ASN A 1 238 ? 3.439 -10.755 4.687 1.00 96.31 238 ASN A N 1
ATOM 1843 C CA . ASN A 1 238 ? 4.330 -11.102 3.578 1.00 96.31 238 ASN A CA 1
ATOM 1844 C C . ASN A 1 238 ? 4.684 -12.605 3.554 1.00 96.31 238 ASN A C 1
ATOM 1846 O O . ASN A 1 238 ? 5.648 -13.015 2.906 1.00 96.31 238 ASN A O 1
ATOM 1850 N N . ARG A 1 239 ? 3.892 -13.448 4.238 1.00 94.50 239 ARG A N 1
ATOM 1851 C CA . ARG A 1 239 ? 4.050 -14.910 4.216 1.00 94.50 239 ARG A CA 1
ATOM 1852 C C . ARG A 1 239 ? 4.008 -15.488 2.790 1.00 94.50 239 ARG A C 1
ATOM 1854 O O . ARG A 1 239 ? 3.231 -15.018 1.951 1.00 94.50 239 ARG A O 1
ATOM 1861 N N . PRO A 1 240 ? 4.725 -16.594 2.518 1.00 90.56 240 PRO A N 1
ATOM 1862 C CA . PRO A 1 240 ? 4.686 -17.266 1.224 1.00 90.56 240 PRO A CA 1
ATOM 1863 C C . PRO A 1 240 ? 3.274 -17.676 0.780 1.00 90.56 240 PRO A C 1
ATOM 1865 O O . PRO A 1 240 ? 2.481 -18.204 1.564 1.00 90.56 240 PRO A O 1
ATOM 1868 N N . GLY A 1 241 ? 2.994 -17.517 -0.517 1.00 83.50 241 GLY A N 1
ATOM 1869 C CA . GLY A 1 241 ? 1.692 -17.830 -1.127 1.00 83.50 241 GLY A CA 1
ATOM 1870 C C . GLY A 1 241 ? 0.752 -16.626 -1.279 1.00 83.50 241 GLY A C 1
ATOM 1871 O O . GLY A 1 241 ? -0.372 -16.795 -1.754 1.00 83.50 241 GLY A O 1
ATOM 1872 N N . GLY A 1 242 ? 1.219 -15.436 -0.896 1.00 80.25 242 GLY A N 1
ATOM 1873 C CA . GLY A 1 242 ? 0.616 -14.140 -1.199 1.00 80.25 242 GLY A CA 1
ATOM 1874 C C . GLY A 1 242 ? 0.602 -13.770 -2.691 1.00 80.25 242 GLY A C 1
ATOM 1875 O O . GLY A 1 242 ? 1.268 -14.421 -3.499 1.00 80.25 242 GLY A O 1
ATOM 1876 N N . SER A 1 243 ? -0.214 -12.777 -3.064 1.00 74.62 243 SER A N 1
ATOM 1877 C CA . SER A 1 243 ? -0.240 -12.191 -4.418 1.00 74.62 243 SER A CA 1
ATOM 1878 C C . SER A 1 243 ? 0.701 -10.991 -4.514 1.00 74.62 243 SER A C 1
ATOM 1880 O O . SER A 1 243 ? 1.192 -10.722 -5.612 1.00 74.62 243 SER A O 1
ATOM 1882 N N . GLY A 1 244 ? 0.956 -10.31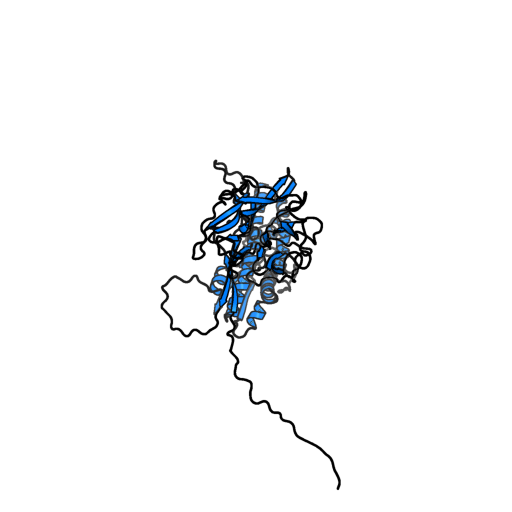0 -3.392 1.00 80.56 244 GLY A N 1
ATOM 1883 C CA . GLY A 1 244 ? 1.737 -9.081 -3.327 1.00 80.56 244 GLY A CA 1
ATOM 1884 C C . GLY A 1 244 ? 2.879 -9.125 -2.317 1.00 80.56 244 GLY A C 1
ATOM 1885 O O . GLY A 1 244 ? 3.361 -10.193 -1.932 1.00 80.56 244 GLY A O 1
ATOM 1886 N N . LYS A 1 245 ? 3.349 -7.938 -1.923 1.00 89.62 245 LYS A N 1
ATOM 1887 C CA . LYS A 1 245 ? 4.428 -7.775 -0.935 1.00 89.62 245 LYS A CA 1
ATOM 1888 C C . LYS A 1 245 ? 3.905 -8.028 0.476 1.00 89.62 245 LYS A C 1
ATOM 1890 O O . LYS A 1 245 ? 4.489 -8.833 1.189 1.00 89.62 245 LYS A O 1
ATOM 1895 N N . HIS A 1 246 ? 2.783 -7.407 0.832 1.00 96.31 246 HIS A N 1
ATOM 1896 C CA . HIS A 1 246 ? 1.961 -7.760 1.985 1.00 96.31 246 HIS A CA 1
ATOM 1897 C C . HIS A 1 246 ? 0.527 -7.946 1.516 1.00 96.31 246 HIS A C 1
ATOM 1899 O O . HIS A 1 246 ? -0.042 -7.043 0.912 1.00 96.31 246 HIS A O 1
ATOM 1905 N N . ASP A 1 247 ? -0.068 -9.088 1.838 1.00 97.88 247 ASP A N 1
ATOM 1906 C CA . ASP A 1 247 ? -1.476 -9.351 1.566 1.00 97.88 247 ASP A CA 1
ATOM 1907 C C . ASP A 1 247 ? -2.286 -9.316 2.862 1.00 97.88 247 ASP A C 1
ATOM 1909 O O . ASP A 1 247 ? -1.822 -9.751 3.916 1.00 97.88 247 ASP A O 1
ATOM 1913 N N . ILE A 1 248 ? -3.540 -8.891 2.769 1.00 98.38 248 ILE A N 1
ATOM 1914 C CA . ILE A 1 248 ? -4.537 -8.935 3.832 1.00 98.38 248 ILE A CA 1
ATOM 1915 C C . ILE A 1 248 ? -5.076 -10.364 3.971 1.00 98.38 248 ILE A C 1
ATOM 1917 O 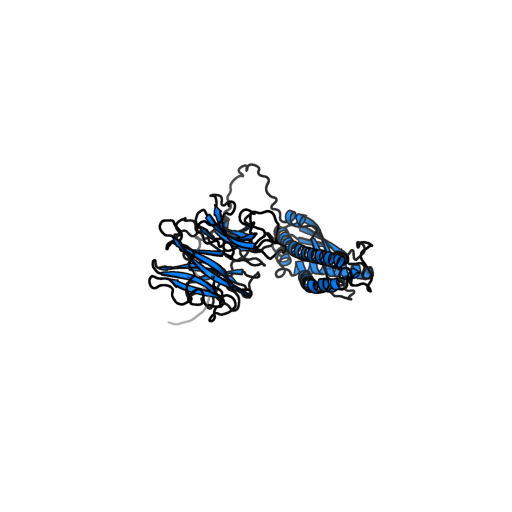O . ILE A 1 248 ? -5.648 -10.949 3.041 1.00 98.38 248 ILE A O 1
ATOM 1921 N N . TYR A 1 249 ? -4.956 -10.907 5.176 1.00 98.31 249 TYR A N 1
ATOM 1922 C CA . TYR A 1 249 ? -5.506 -12.182 5.615 1.00 98.31 249 TYR A CA 1
ATOM 1923 C C . TYR A 1 249 ? -6.585 -11.962 6.672 1.00 98.31 249 TYR A C 1
ATOM 1925 O O . TYR A 1 249 ? -6.565 -10.983 7.415 1.00 98.31 249 TYR A O 1
ATOM 1933 N N . SER A 1 250 ? -7.500 -12.921 6.780 1.00 96.44 250 SER A N 1
ATOM 1934 C CA . SER A 1 250 ? -8.452 -13.027 7.880 1.00 96.44 250 SER A CA 1
ATOM 1935 C C . SER A 1 250 ? -8.281 -14.343 8.638 1.00 96.44 250 SER A C 1
ATOM 1937 O O . SER A 1 250 ? -7.985 -15.391 8.058 1.00 96.44 250 SER A O 1
ATOM 1939 N N . SER A 1 251 ? -8.462 -14.314 9.956 1.00 95.00 251 SER A N 1
ATOM 1940 C CA . SER A 1 251 ? -8.455 -15.494 10.821 1.00 95.00 251 SER A CA 1
ATOM 1941 C C . SER A 1 251 ? -9.516 -15.364 11.905 1.00 95.00 251 SER A C 1
ATOM 1943 O O . SER A 1 251 ? -9.486 -14.438 12.711 1.00 95.00 251 SER A O 1
ATOM 1945 N N . SER A 1 252 ? -10.458 -16.306 11.945 1.00 87.56 252 SER A N 1
ATOM 1946 C CA . SER A 1 252 ? -11.444 -16.372 13.024 1.00 87.56 252 SER A CA 1
ATOM 1947 C C . SER A 1 252 ? -10.812 -16.927 14.296 1.00 87.56 252 SER A C 1
ATOM 1949 O O . SER A 1 252 ? -10.131 -17.960 14.263 1.00 87.56 252 SER A O 1
ATOM 1951 N N . GLY A 1 253 ? -11.087 -16.291 15.424 1.00 84.44 253 GLY A N 1
ATOM 1952 C CA . GLY A 1 253 ? -10.548 -16.679 16.713 1.00 84.44 253 GLY A CA 1
ATOM 1953 C C . GLY A 1 253 ? -10.470 -15.520 17.694 1.00 84.44 253 GLY A C 1
ATOM 1954 O O . GLY A 1 253 ? -10.967 -14.427 17.446 1.00 84.44 253 GLY A O 1
ATOM 1955 N N . ALA A 1 254 ? -9.840 -15.782 18.832 1.00 79.94 254 ALA A N 1
ATOM 1956 C CA . ALA A 1 254 ? -9.536 -14.772 19.834 1.00 79.94 254 ALA A CA 1
ATOM 1957 C C . ALA A 1 254 ? -8.401 -15.261 20.737 1.00 79.94 254 ALA A C 1
ATOM 1959 O O . ALA A 1 254 ? -8.284 -16.460 21.014 1.00 79.94 254 ALA A O 1
ATOM 1960 N N . ARG A 1 255 ? -7.633 -14.323 21.305 1.00 82.19 255 ARG A N 1
ATOM 1961 C CA . ARG A 1 255 ? -6.567 -14.609 22.284 1.00 82.19 255 ARG A CA 1
ATOM 1962 C C . ARG A 1 255 ? -5.531 -15.598 21.732 1.00 82.19 255 ARG A C 1
ATOM 1964 O O . ARG A 1 255 ? -4.723 -15.218 20.901 1.00 82.19 255 ARG A O 1
ATOM 1971 N N . ASN A 1 256 ? -5.541 -16.848 22.188 1.00 75.19 256 ASN A N 1
ATOM 1972 C CA . ASN A 1 256 ? -4.590 -17.895 21.813 1.00 75.19 256 ASN A CA 1
ATOM 1973 C C . ASN A 1 256 ? -5.234 -19.032 20.998 1.00 75.19 256 ASN A C 1
ATOM 1975 O O . ASN A 1 256 ? -4.667 -20.119 20.905 1.00 75.19 256 ASN A O 1
ATOM 1979 N N . SER A 1 257 ? -6.435 -18.820 20.456 1.00 80.69 257 SER A N 1
ATOM 1980 C CA . SER A 1 257 ? -7.142 -19.816 19.652 1.00 80.69 257 SER A CA 1
ATOM 1981 C C . SER A 1 257 ? -7.579 -19.196 18.334 1.00 80.69 257 SER A C 1
ATOM 1983 O O . SER A 1 257 ? -8.522 -18.407 18.303 1.00 80.69 257 SER A O 1
ATOM 1985 N N . TRP A 1 258 ? -6.878 -19.560 17.260 1.00 87.94 258 TRP A N 1
ATOM 1986 C CA . TRP A 1 258 ? -7.068 -19.006 15.922 1.00 87.94 258 TRP A CA 1
ATOM 1987 C C . TRP A 1 258 ? -7.164 -20.107 14.876 1.00 87.94 258 TRP A C 1
ATOM 1989 O O . TRP A 1 258 ? -6.453 -21.115 14.934 1.00 87.94 258 TRP A O 1
ATOM 1999 N N . ARG A 1 259 ? -8.039 -19.910 13.891 1.00 86.50 259 ARG A N 1
ATOM 2000 C CA . ARG A 1 259 ? -8.104 -20.763 12.703 1.00 86.50 259 ARG A CA 1
ATOM 2001 C C . ARG A 1 259 ? -6.986 -20.406 11.731 1.00 86.50 259 ARG A C 1
ATOM 2003 O O . ARG A 1 259 ? -6.434 -19.308 11.769 1.00 86.50 259 ARG A O 1
ATOM 2010 N N . LYS A 1 260 ? -6.666 -21.334 10.825 1.00 92.50 260 LYS A N 1
ATOM 2011 C CA . LYS A 1 260 ? -5.716 -21.065 9.741 1.00 92.50 260 LYS A CA 1
ATOM 2012 C C . LYS A 1 260 ? -6.157 -19.806 8.972 1.00 92.50 260 LYS A C 1
ATOM 2014 O O . LYS A 1 260 ? -7.301 -19.787 8.512 1.00 92.50 260 LYS A O 1
ATOM 2019 N N . PRO A 1 261 ? -5.289 -18.790 8.829 1.00 95.12 261 PRO A N 1
ATOM 2020 C CA . PRO A 1 261 ? -5.636 -17.585 8.101 1.00 95.12 261 PRO A CA 1
ATOM 2021 C C . PRO A 1 261 ? -5.950 -17.876 6.637 1.00 95.12 261 PRO A C 1
ATOM 2023 O O . PRO A 1 261 ? -5.329 -18.744 6.016 1.00 95.12 261 PRO A O 1
ATOM 2026 N N . SER A 1 262 ? -6.913 -17.138 6.101 1.00 92.50 262 SER A N 1
ATOM 2027 C CA . SER A 1 262 ? -7.298 -17.165 4.694 1.00 92.50 262 SER A CA 1
ATOM 2028 C C . SER A 1 262 ? -7.017 -15.802 4.086 1.00 92.50 262 SER A C 1
ATOM 2030 O O . SER A 1 262 ? -7.411 -14.783 4.646 1.00 92.50 262 SER A O 1
ATOM 2032 N N . ARG A 1 263 ? -6.315 -15.781 2.955 1.00 94.81 263 ARG A N 1
ATOM 2033 C CA . ARG A 1 263 ? -6.066 -14.548 2.209 1.00 94.81 263 ARG A CA 1
ATOM 2034 C C . ARG A 1 263 ? -7.399 -13.998 1.704 1.00 94.81 263 ARG A C 1
ATOM 2036 O O . ARG A 1 263 ? -8.207 -14.772 1.185 1.00 94.81 263 ARG A O 1
ATOM 2043 N N . LEU A 1 264 ? -7.632 -12.696 1.845 1.00 92.31 264 LEU A N 1
ATOM 2044 C CA . LEU A 1 264 ? -8.798 -12.076 1.222 1.00 92.31 264 LEU A CA 1
ATOM 2045 C C . LEU A 1 264 ? -8.657 -12.106 -0.311 1.00 92.31 264 LEU A C 1
ATOM 2047 O O . LEU A 1 264 ? -7.537 -12.058 -0.828 1.00 92.31 264 LEU A O 1
ATOM 2051 N N . PRO A 1 265 ? -9.766 -12.248 -1.052 1.00 89.00 265 PRO A N 1
ATOM 2052 C CA . PRO A 1 265 ? -9.705 -12.329 -2.503 1.00 89.00 265 PRO A CA 1
ATOM 2053 C C . PRO A 1 265 ? -9.405 -10.962 -3.122 1.00 89.00 265 PRO A C 1
ATOM 2055 O O . PRO A 1 265 ? -9.674 -9.906 -2.547 1.00 89.00 265 PRO A O 1
ATOM 2058 N N . GLU A 1 266 ? -8.915 -10.980 -4.351 1.00 88.06 266 GLU A N 1
ATOM 2059 C CA . GLU A 1 266 ? -8.926 -9.828 -5.240 1.00 88.06 266 GLU A CA 1
ATOM 2060 C C . GLU A 1 266 ? -10.374 -9.286 -5.380 1.00 88.06 266 GLU A C 1
ATOM 2062 O O . GLU A 1 266 ? -11.330 -10.071 -5.402 1.00 88.06 266 GLU A O 1
ATOM 2067 N N . PRO A 1 267 ? -10.583 -7.960 -5.496 1.00 91.81 267 PRO A N 1
ATOM 2068 C CA . PRO A 1 267 ? -9.582 -6.894 -5.561 1.00 91.81 267 PRO A CA 1
ATOM 2069 C C . PRO A 1 267 ? -9.094 -6.360 -4.199 1.00 91.81 267 PRO A C 1
ATOM 2071 O O . PRO A 1 267 ? -8.473 -5.302 -4.186 1.00 91.81 267 PRO A O 1
ATOM 2074 N N . ILE A 1 268 ? -9.363 -7.005 -3.054 1.00 94.00 268 ILE A N 1
ATOM 2075 C CA . ILE A 1 268 ? -8.839 -6.525 -1.753 1.00 94.00 268 ILE A CA 1
ATOM 2076 C C . ILE A 1 268 ? -7.328 -6.700 -1.660 1.00 94.00 268 ILE A C 1
ATOM 2078 O O . ILE A 1 268 ? -6.662 -5.814 -1.146 1.00 94.00 268 ILE A O 1
ATOM 2082 N N . ASN A 1 269 ? -6.803 -7.794 -2.201 1.00 95.06 269 ASN A N 1
ATOM 2083 C CA . ASN A 1 269 ? -5.371 -7.961 -2.412 1.00 95.06 269 ASN A CA 1
ATOM 2084 C C . ASN A 1 269 ? -4.990 -7.669 -3.862 1.00 95.06 269 ASN A C 1
ATOM 2086 O O . ASN A 1 269 ? -5.789 -7.861 -4.785 1.00 95.06 269 ASN A O 1
ATOM 2090 N N . SER A 1 270 ? -3.766 -7.198 -4.030 1.00 89.00 270 SER A N 1
ATOM 2091 C CA . SER A 1 270 ? -3.112 -6.805 -5.268 1.00 89.00 270 SER A CA 1
ATOM 2092 C C . SER A 1 270 ? -1.710 -7.421 -5.331 1.00 89.00 270 SER A C 1
ATOM 2094 O O . SER A 1 270 ? -1.379 -8.321 -4.564 1.00 89.00 270 SER A O 1
ATOM 2096 N N . VAL A 1 271 ? -0.898 -6.980 -6.291 1.00 87.81 271 VAL A N 1
ATOM 2097 C CA . VAL A 1 271 ? 0.513 -7.386 -6.398 1.00 87.81 271 VAL A CA 1
ATOM 2098 C C . VAL A 1 271 ? 1.452 -6.507 -5.563 1.00 87.81 271 VAL A C 1
ATOM 2100 O O . VAL A 1 271 ? 2.649 -6.781 -5.495 1.00 87.81 271 VAL A O 1
ATOM 2103 N N . GLU A 1 272 ? 0.921 -5.463 -4.927 1.00 91.44 272 GLU A N 1
ATOM 2104 C CA . GLU A 1 272 ? 1.682 -4.506 -4.125 1.00 91.44 272 GLU A CA 1
ATOM 2105 C C . GLU A 1 272 ? 1.474 -4.752 -2.618 1.00 91.44 272 GLU A C 1
ATOM 2107 O O . GLU A 1 272 ? 1.189 -5.878 -2.209 1.00 91.44 272 GLU A O 1
ATOM 2112 N N . ASP A 1 273 ? 1.699 -3.749 -1.769 1.00 94.75 273 ASP A N 1
ATOM 2113 C CA . ASP A 1 273 ? 1.366 -3.817 -0.348 1.00 94.75 273 ASP A CA 1
ATOM 2114 C C . ASP A 1 273 ? -0.110 -3.462 -0.148 1.00 94.75 273 ASP A C 1
ATOM 2116 O O . ASP A 1 273 ? -0.563 -2.375 -0.508 1.00 94.75 273 ASP A O 1
ATOM 2120 N N . ASP A 1 274 ? -0.866 -4.356 0.476 1.00 97.00 274 ASP A N 1
ATOM 2121 C CA . ASP A 1 274 ? -2.235 -4.127 0.922 1.00 97.00 274 ASP A CA 1
ATOM 2122 C C . ASP A 1 274 ? -2.270 -4.217 2.448 1.00 97.00 274 ASP A C 1
ATOM 2124 O O . ASP A 1 274 ? -1.992 -5.258 3.043 1.00 97.00 274 ASP A O 1
ATOM 2128 N N . LEU A 1 275 ? -2.559 -3.086 3.091 1.00 97.81 275 LEU A N 1
ATOM 2129 C CA . LEU A 1 275 ? -2.340 -2.870 4.519 1.00 97.81 275 LEU A CA 1
ATOM 2130 C C . LEU A 1 275 ? -3.569 -2.261 5.208 1.00 97.81 275 LEU A C 1
ATOM 2132 O O . LEU A 1 275 ? -4.425 -1.658 4.568 1.00 97.81 275 LEU A O 1
ATOM 2136 N N . TYR A 1 276 ? -3.624 -2.341 6.543 1.00 97.81 276 TYR A N 1
ATOM 2137 C CA . TYR A 1 276 ? -4.593 -1.610 7.379 1.00 97.81 276 TYR A CA 1
ATOM 2138 C C . TYR A 1 276 ? -6.073 -1.816 7.008 1.00 97.81 276 TYR A C 1
ATOM 2140 O O . TYR A 1 276 ? -6.848 -0.859 6.986 1.00 97.81 276 TYR A O 1
ATOM 2148 N N . PHE A 1 277 ? -6.482 -3.056 6.739 1.00 97.75 277 PHE A N 1
ATOM 2149 C CA . PHE A 1 277 ? -7.890 -3.377 6.502 1.00 97.75 277 PHE A CA 1
ATOM 2150 C C . PHE A 1 277 ? -8.755 -3.069 7.730 1.00 97.75 277 PHE A C 1
ATOM 2152 O O . PHE A 1 277 ? -8.476 -3.555 8.824 1.00 97.75 277 PHE A O 1
ATOM 2159 N N . THR A 1 278 ? -9.834 -2.312 7.550 1.00 95.44 278 THR A N 1
ATOM 2160 C CA . THR A 1 278 ? -10.808 -1.987 8.597 1.00 95.44 278 THR A CA 1
ATOM 2161 C C . THR A 1 278 ? -12.239 -2.130 8.097 1.00 95.44 278 THR A C 1
ATOM 2163 O O . THR A 1 278 ? -12.515 -2.009 6.903 1.00 95.44 278 THR A O 1
ATOM 2166 N N . LEU A 1 279 ? -13.160 -2.381 9.031 1.00 91.19 279 LEU A N 1
ATOM 2167 C CA . LEU A 1 279 ? -14.608 -2.349 8.811 1.00 91.19 279 LEU A CA 1
ATOM 2168 C C . LEU A 1 279 ? -15.177 -0.993 9.249 1.00 91.19 279 LEU A C 1
ATOM 2170 O O . LEU A 1 279 ? -14.712 -0.396 10.225 1.00 91.19 279 LEU A O 1
ATOM 2174 N N . ASN A 1 280 ? -16.227 -0.526 8.573 1.00 85.56 280 ASN A N 1
ATOM 2175 C CA . ASN A 1 280 ? -16.932 0.686 8.979 1.00 85.56 280 ASN A CA 1
ATOM 2176 C C . ASN A 1 280 ? -17.713 0.461 10.280 1.00 85.56 280 ASN A C 1
ATOM 2178 O O . ASN A 1 280 ? -18.553 -0.433 10.370 1.00 85.56 280 ASN A O 1
ATOM 2182 N N . CYS A 1 281 ? -17.502 1.324 11.272 1.00 73.44 281 CYS A N 1
ATOM 2183 C CA . CYS A 1 281 ? -18.282 1.317 12.509 1.00 73.44 2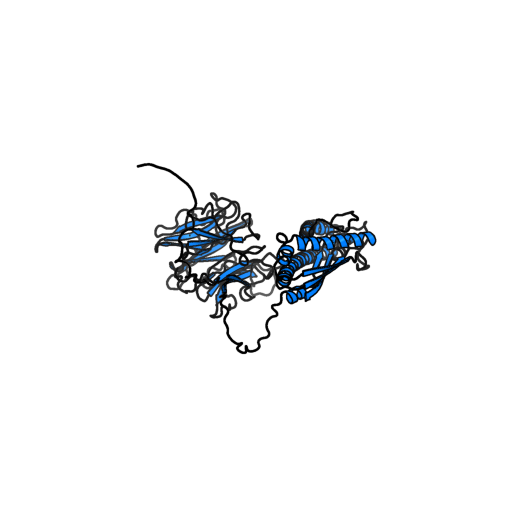81 CYS A CA 1
ATOM 2184 C C . CYS A 1 281 ? -19.389 2.369 12.397 1.00 73.44 281 CYS A C 1
ATOM 2186 O O . CYS A 1 281 ? -19.111 3.568 12.398 1.00 73.44 281 CYS A O 1
ATOM 2188 N N . THR A 1 282 ? -20.641 1.935 12.228 1.00 55.56 282 THR A N 1
ATOM 2189 C CA . THR A 1 282 ? -21.740 2.842 11.832 1.00 55.56 282 THR A CA 1
ATOM 2190 C C . THR A 1 282 ? -22.360 3.655 12.962 1.00 55.56 282 THR A C 1
ATOM 2192 O O . THR A 1 282 ? -23.095 4.600 12.685 1.00 55.56 282 THR A O 1
ATOM 2195 N N . SER A 1 283 ? -22.037 3.363 14.220 1.00 56.09 283 SER A N 1
ATOM 2196 C CA . SER A 1 283 ? -22.522 4.126 15.368 1.00 56.09 283 SER A CA 1
ATOM 2197 C C . SER A 1 283 ? -21.415 4.998 15.974 1.00 56.09 283 SER A C 1
ATOM 2199 O O . SER A 1 283 ? -20.257 4.594 16.084 1.00 56.09 283 SER A O 1
ATOM 2201 N N . SER A 1 284 ? -21.779 6.228 16.353 1.00 50.44 284 SER A N 1
ATOM 2202 C CA . SER A 1 284 ? -20.910 7.178 17.071 1.00 50.44 284 SER A CA 1
ATOM 2203 C C . SER A 1 284 ? -20.559 6.699 18.486 1.00 50.44 284 SER A C 1
ATOM 2205 O O . SER A 1 284 ? -19.530 7.074 19.043 1.00 50.44 284 SER A O 1
ATOM 2207 N N . GLU A 1 285 ? -21.396 5.831 19.046 1.00 47.19 285 GLU A N 1
ATOM 2208 C CA . GLU A 1 285 ? -21.084 4.950 20.164 1.00 47.19 285 GLU A CA 1
ATOM 2209 C C . GLU A 1 285 ? -20.570 3.640 19.559 1.00 47.19 285 GLU A C 1
ATOM 2211 O O . GLU A 1 285 ? -21.279 3.056 18.753 1.00 47.19 285 GLU A O 1
ATOM 2216 N N . TYR A 1 286 ? -19.358 3.170 19.866 1.00 46.31 286 TYR A N 1
ATOM 2217 C CA . TYR A 1 286 ? -18.857 1.879 19.355 1.00 46.31 286 TYR A CA 1
ATOM 2218 C C . TYR A 1 286 ? -19.639 0.734 20.009 1.00 46.31 286 TYR A C 1
ATOM 2220 O O . TYR A 1 286 ? -19.182 0.112 20.968 1.00 46.31 286 TYR A O 1
ATOM 2228 N N . ASP A 1 287 ? -20.858 0.507 19.539 1.00 45.06 287 ASP A N 1
ATOM 2229 C CA . ASP A 1 287 ? -21.618 -0.686 19.836 1.00 45.06 287 ASP A CA 1
ATOM 2230 C C . ASP A 1 287 ? -21.099 -1.785 18.913 1.00 45.06 287 ASP A C 1
ATOM 2232 O O . ASP A 1 287 ? -21.167 -1.686 17.687 1.00 45.06 287 ASP A O 1
ATOM 2236 N N . VAL A 1 288 ? -20.562 -2.834 19.532 1.00 47.31 288 VAL A N 1
ATOM 2237 C CA . VAL A 1 288 ? -20.047 -4.049 18.889 1.00 47.31 288 VAL A CA 1
ATOM 2238 C C . VAL A 1 288 ? -21.111 -4.703 17.993 1.00 47.31 288 VAL A C 1
ATOM 2240 O O . VAL A 1 288 ? -20.771 -5.494 17.123 1.00 47.31 288 VAL A O 1
ATOM 2243 N N . GLN A 1 289 ? -22.392 -4.365 18.166 1.00 44.00 289 GLN A N 1
ATOM 2244 C CA . GLN A 1 289 ? -23.485 -4.857 17.326 1.00 44.00 289 GLN A CA 1
ATOM 2245 C C . GLN A 1 289 ? -23.688 -4.080 16.008 1.00 44.00 289 GLN A C 1
ATOM 2247 O O . GLN A 1 289 ? -24.454 -4.540 15.167 1.00 44.00 289 GLN A O 1
ATOM 2252 N N . ASN A 1 290 ? -23.013 -2.939 15.799 1.00 51.47 290 ASN A N 1
ATOM 2253 C CA . ASN A 1 290 ? -23.240 -2.031 14.658 1.00 51.47 290 ASN A CA 1
ATOM 2254 C C . ASN A 1 290 ? -22.020 -1.880 13.723 1.00 51.47 290 ASN A C 1
ATOM 2256 O O . ASN A 1 290 ? -21.837 -0.850 13.053 1.00 51.47 290 ASN A O 1
ATOM 2260 N N . THR A 1 291 ? -21.166 -2.902 13.660 1.00 56.62 291 THR A N 1
ATOM 2261 C CA . THR A 1 291 ? -20.126 -3.001 12.629 1.00 56.62 291 THR A CA 1
ATOM 2262 C C . THR A 1 291 ? -20.786 -3.312 11.289 1.00 56.62 291 THR A C 1
ATOM 2264 O O . THR A 1 291 ? -21.579 -4.240 11.172 1.00 56.62 291 THR A O 1
ATOM 2267 N N . ASN A 1 292 ? -20.487 -2.514 10.266 1.00 66.94 292 ASN A N 1
ATOM 2268 C CA . ASN A 1 292 ? -20.946 -2.771 8.910 1.00 66.94 292 ASN A CA 1
ATOM 2269 C C . ASN A 1 292 ? -19.908 -3.631 8.186 1.00 66.94 292 ASN A C 1
ATOM 2271 O O . ASN A 1 292 ? -18.845 -3.144 7.803 1.00 66.94 292 ASN A O 1
ATOM 2275 N N . HIS A 1 293 ? -20.242 -4.901 7.967 1.00 76.88 293 HIS A N 1
ATOM 2276 C CA . HIS A 1 293 ? -19.398 -5.855 7.239 1.00 76.88 293 HIS A CA 1
ATOM 2277 C C . HIS A 1 293 ? -19.421 -5.685 5.720 1.00 76.88 293 HIS A C 1
ATOM 2279 O O . HIS A 1 293 ? -18.695 -6.383 5.015 1.00 76.88 293 HIS A O 1
ATOM 2285 N N . ASN A 1 294 ? -20.223 -4.752 5.207 1.00 82.81 294 ASN A N 1
ATOM 2286 C CA . ASN A 1 294 ? -20.368 -4.527 3.776 1.00 82.81 294 ASN A CA 1
ATOM 2287 C C . ASN A 1 294 ? -19.514 -3.373 3.258 1.00 82.81 294 ASN A C 1
ATOM 2289 O O . ASN A 1 294 ? -19.577 -3.078 2.071 1.00 82.81 294 ASN A O 1
ATOM 2293 N N . SER A 1 295 ? -18.763 -2.672 4.104 1.00 90.25 295 SER A N 1
ATOM 2294 C CA . SER A 1 295 ? -17.854 -1.629 3.629 1.00 90.25 295 SER A CA 1
ATOM 2295 C C . SER A 1 295 ? -16.785 -1.294 4.656 1.00 90.25 295 SER A C 1
ATOM 2297 O O . SER A 1 295 ? -16.974 -1.469 5.862 1.00 90.25 295 SER A O 1
ATOM 2299 N N . GLY A 1 296 ? -15.686 -0.731 4.182 1.00 94.25 296 GLY A N 1
ATOM 2300 C CA . GLY A 1 296 ? -14.589 -0.316 5.035 1.00 94.25 296 GLY A CA 1
ATOM 2301 C C . GLY A 1 296 ? -13.467 0.327 4.246 1.00 94.25 296 GLY A C 1
ATOM 2302 O O . GLY A 1 296 ? -13.660 0.749 3.105 1.00 94.25 296 GLY A O 1
ATOM 2303 N N . TYR A 1 297 ? -12.295 0.406 4.864 1.00 97.25 297 TYR A N 1
ATOM 2304 C CA . TYR A 1 297 ? -11.122 1.019 4.259 1.00 97.25 297 TYR A CA 1
ATOM 2305 C C . TYR A 1 297 ? -9.910 0.108 4.378 1.00 97.25 297 TYR A C 1
ATOM 2307 O O . TYR A 1 297 ? -9.879 -0.821 5.180 1.00 97.25 297 TYR A O 1
ATOM 2315 N N . PHE A 1 298 ? -8.917 0.372 3.549 1.00 98.06 298 PHE A N 1
ATOM 2316 C CA . PHE A 1 298 ? -7.573 -0.176 3.652 1.00 98.06 298 PHE A CA 1
ATOM 2317 C C . PHE A 1 298 ? -6.614 0.812 2.989 1.00 98.06 298 PHE A C 1
ATOM 2319 O O . PHE A 1 298 ? -7.050 1.828 2.440 1.00 98.06 298 PHE A O 1
ATOM 2326 N N . THR A 1 299 ? -5.317 0.551 3.049 1.00 97.75 299 THR A N 1
ATOM 2327 C CA . THR A 1 299 ? -4.327 1.345 2.321 1.00 97.75 299 THR A CA 1
ATOM 2328 C C . THR A 1 299 ? -3.507 0.478 1.401 1.00 97.75 299 THR A C 1
ATOM 2330 O O . THR A 1 299 ? -3.203 -0.661 1.751 1.00 97.75 299 THR A O 1
ATOM 2333 N N . SER A 1 300 ? -3.093 1.030 0.269 1.00 95.94 300 SER A N 1
ATOM 2334 C CA . SER A 1 300 ? -2.225 0.314 -0.653 1.00 95.94 300 SER A CA 1
ATOM 2335 C C . SER A 1 300 ? -1.392 1.260 -1.513 1.00 95.94 300 SER A C 1
ATOM 2337 O O . SER A 1 300 ? -1.768 2.409 -1.740 1.00 95.94 300 SER A O 1
ATOM 2339 N N . ASN A 1 301 ? -0.249 0.790 -1.993 1.00 91.25 301 ASN A N 1
ATOM 2340 C CA . ASN A 1 301 ? 0.620 1.458 -2.969 1.00 91.25 301 ASN A CA 1
ATOM 2341 C C . ASN A 1 301 ? 0.384 0.908 -4.391 1.00 91.25 301 ASN A C 1
ATOM 2343 O O . ASN A 1 301 ? 1.329 0.739 -5.158 1.00 91.25 301 ASN A O 1
ATOM 2347 N N . ARG A 1 302 ? -0.880 0.611 -4.741 1.00 89.06 302 ARG A N 1
ATOM 2348 C CA . ARG A 1 302 ? -1.282 0.216 -6.106 1.00 89.06 302 ARG A CA 1
ATOM 2349 C C . ARG A 1 302 ? -0.969 1.320 -7.109 1.00 89.06 302 ARG A C 1
ATOM 2351 O O . ARG A 1 302 ? -0.741 2.468 -6.752 1.00 89.06 302 ARG A O 1
ATOM 2358 N N . SER A 1 303 ? -1.020 0.975 -8.390 1.00 82.75 303 SER A N 1
ATOM 2359 C CA . SER A 1 303 ? -0.603 1.860 -9.483 1.00 82.75 303 SER A CA 1
ATOM 2360 C C . SER A 1 303 ? -1.413 3.153 -9.636 1.00 82.75 303 SER A C 1
ATOM 2362 O O . SER A 1 303 ? -0.944 4.079 -10.297 1.00 82.75 303 SER A O 1
ATOM 2364 N N . ASP A 1 304 ? -2.610 3.240 -9.056 1.00 80.38 304 ASP A N 1
ATOM 2365 C CA . ASP A 1 304 ? -3.420 4.458 -8.984 1.00 80.38 304 ASP A CA 1
ATOM 2366 C C . ASP A 1 304 ? -3.169 5.310 -7.723 1.00 80.38 304 ASP A C 1
ATOM 2368 O O . ASP A 1 304 ? -3.708 6.416 -7.631 1.00 80.38 304 ASP A O 1
ATOM 2372 N N . SER A 1 305 ? -2.300 4.863 -6.807 1.00 82.00 305 SER A N 1
ATOM 2373 C CA . SER A 1 305 ? -1.873 5.633 -5.635 1.00 82.00 305 SER A CA 1
ATOM 2374 C C . SER A 1 305 ? -0.991 6.827 -6.010 1.00 82.00 305 SER A C 1
ATOM 2376 O O . SER A 1 305 ? -0.249 6.828 -6.997 1.00 82.00 305 SER A O 1
ATOM 2378 N N . TYR A 1 306 ? -1.053 7.876 -5.199 1.00 77.75 306 TYR A N 1
ATOM 2379 C CA . TYR A 1 306 ? -0.176 9.028 -5.311 1.00 77.75 306 TYR A CA 1
ATOM 2380 C C . TYR A 1 306 ? 1.194 8.750 -4.675 1.00 77.75 306 TYR A C 1
ATOM 2382 O O . TYR A 1 306 ? 1.331 7.954 -3.754 1.00 77.75 306 TYR A O 1
ATOM 2390 N N . PHE A 1 307 ? 2.235 9.430 -5.163 1.00 69.12 307 PHE A N 1
ATOM 2391 C CA . PHE A 1 307 ? 3.591 9.223 -4.660 1.00 69.12 307 PHE A CA 1
ATOM 2392 C C . PHE A 1 307 ? 4.499 10.447 -4.803 1.00 69.12 307 PHE A C 1
ATOM 2394 O O . PHE A 1 307 ? 4.293 11.318 -5.657 1.00 69.12 307 PHE A O 1
ATOM 2401 N N . ILE A 1 308 ? 5.541 10.481 -3.970 1.00 51.56 308 ILE A N 1
ATOM 2402 C CA . ILE A 1 308 ? 6.662 11.421 -4.035 1.00 51.56 308 ILE A CA 1
ATOM 2403 C C . ILE A 1 308 ? 7.853 10.677 -4.650 1.00 51.56 308 ILE A C 1
ATOM 2405 O O . ILE A 1 308 ? 8.412 9.768 -4.048 1.00 51.56 308 ILE A O 1
ATOM 2409 N N . HIS A 1 309 ? 8.248 11.080 -5.858 1.00 46.16 309 HIS A N 1
ATOM 2410 C CA . HIS A 1 309 ? 9.465 10.652 -6.569 1.00 46.16 309 HIS A CA 1
ATOM 2411 C C . HIS A 1 309 ? 9.577 9.179 -7.047 1.00 46.16 309 HIS A C 1
ATOM 2413 O O . HIS A 1 309 ? 10.306 8.971 -8.015 1.00 46.16 309 HIS A O 1
ATOM 2419 N N . ASP A 1 310 ? 8.864 8.196 -6.477 1.00 47.88 310 ASP A N 1
ATOM 2420 C CA . ASP A 1 310 ? 8.886 6.768 -6.891 1.00 47.88 310 ASP A CA 1
ATOM 2421 C C . ASP A 1 310 ? 7.475 6.146 -6.885 1.00 47.88 310 ASP A C 1
ATOM 2423 O O . ASP A 1 310 ? 6.728 6.375 -5.938 1.00 47.88 310 ASP A O 1
ATOM 2427 N N . THR A 1 311 ? 7.109 5.351 -7.897 1.00 51.38 311 THR A N 1
ATOM 2428 C CA . THR A 1 311 ? 5.743 4.833 -8.127 1.00 51.38 311 THR A CA 1
ATOM 2429 C C . THR A 1 311 ? 5.226 3.878 -7.045 1.00 51.38 311 THR A C 1
ATOM 2431 O O . THR A 1 311 ? 4.027 3.627 -7.010 1.00 51.38 311 THR A O 1
ATOM 2434 N N . SER A 1 312 ? 6.075 3.387 -6.129 1.00 52.53 312 SER A N 1
ATOM 2435 C CA . SER A 1 312 ? 5.679 2.395 -5.111 1.00 52.53 312 SER A CA 1
ATOM 2436 C C . SER A 1 312 ? 5.965 2.779 -3.649 1.00 52.53 312 SER A C 1
ATOM 2438 O O . SER A 1 312 ? 5.894 1.914 -2.775 1.00 52.53 312 SER A O 1
ATOM 2440 N N . CYS A 1 313 ? 6.344 4.029 -3.345 1.00 58.75 313 CYS A N 1
ATOM 2441 C CA . CYS A 1 313 ? 6.746 4.398 -1.973 1.00 58.75 313 CYS A CA 1
ATOM 2442 C C . CYS A 1 313 ? 5.588 4.486 -0.981 1.00 58.75 313 CYS A C 1
ATOM 2444 O O . CYS A 1 313 ? 5.771 4.282 0.220 1.00 58.75 313 CYS A O 1
ATOM 2446 N N . CYS A 1 314 ? 4.433 4.914 -1.472 1.00 81.56 314 CYS A N 1
ATOM 2447 C CA . CYS A 1 314 ? 3.487 5.655 -0.668 1.00 81.56 314 CYS A CA 1
ATOM 2448 C C . CYS A 1 314 ? 2.110 5.014 -0.803 1.00 81.56 314 CYS A C 1
ATOM 2450 O O . CYS A 1 314 ? 1.680 4.661 -1.900 1.00 81.56 314 CYS A O 1
ATOM 2452 N N . HIS A 1 315 ? 1.469 4.779 0.340 1.00 92.69 315 HIS A N 1
ATOM 2453 C CA . HIS A 1 315 ? 0.178 4.112 0.386 1.00 92.69 315 HIS A CA 1
ATOM 2454 C C . HIS A 1 315 ? -0.929 5.153 0.425 1.00 92.69 315 HIS A C 1
ATOM 2456 O O . HIS A 1 315 ? -0.893 6.042 1.268 1.00 92.69 315 HIS A O 1
ATOM 2462 N N . ASP A 1 316 ? -1.937 4.968 -0.411 1.00 95.62 316 ASP A N 1
ATOM 2463 C CA . ASP A 1 316 ? -3.158 5.761 -0.400 1.00 95.62 316 ASP A CA 1
ATOM 2464 C C . ASP A 1 316 ? -4.268 4.988 0.308 1.00 95.62 316 ASP A C 1
ATOM 2466 O O . ASP A 1 316 ? -4.247 3.759 0.377 1.00 95.62 316 ASP A O 1
ATOM 2470 N N . ILE A 1 317 ? -5.271 5.701 0.811 1.00 97.75 317 ILE A N 1
ATOM 2471 C CA . ILE A 1 317 ? -6.508 5.141 1.353 1.00 97.75 317 ILE A CA 1
ATOM 2472 C C . ILE A 1 317 ? -7.425 4.717 0.208 1.00 97.75 317 ILE A C 1
ATOM 2474 O O . ILE A 1 317 ? -7.752 5.503 -0.685 1.00 97.75 317 ILE A O 1
ATOM 2478 N N . TYR A 1 318 ? -7.915 3.487 0.300 1.00 97.44 318 TYR A N 1
ATOM 2479 C CA . TYR A 1 318 ? -8.938 2.919 -0.562 1.00 97.44 318 TYR A CA 1
ATOM 2480 C C . TYR A 1 318 ? -10.155 2.549 0.277 1.00 97.44 318 TYR A C 1
ATOM 2482 O O . TYR A 1 318 ? -10.030 2.071 1.408 1.00 97.44 318 TYR A O 1
ATOM 2490 N N . ARG A 1 319 ? -11.344 2.732 -0.292 1.00 95.94 319 ARG A N 1
ATOM 2491 C CA . ARG A 1 319 ? -12.587 2.183 0.246 1.00 95.94 319 ARG A CA 1
ATOM 2492 C C . ARG A 1 319 ? -12.874 0.849 -0.417 1.00 95.94 319 ARG A C 1
ATOM 2494 O O . ARG A 1 319 ? -12.700 0.714 -1.627 1.00 95.94 319 ARG A O 1
ATOM 2501 N N . TRP A 1 320 ? -13.354 -0.111 0.357 1.00 94.44 320 TRP A N 1
ATOM 2502 C CA . TRP A 1 320 ? -13.936 -1.329 -0.179 1.00 94.44 320 TRP A CA 1
ATOM 2503 C C . TRP A 1 320 ? -15.419 -1.416 0.174 1.00 94.44 320 TRP A C 1
ATOM 2505 O O . TRP A 1 320 ? -15.836 -1.000 1.254 1.00 94.44 320 TRP A O 1
ATOM 2515 N N . ASP A 1 321 ? -16.198 -1.976 -0.743 1.00 90.44 321 ASP A N 1
ATOM 2516 C CA . ASP A 1 321 ? -17.632 -2.212 -0.613 1.00 90.44 321 ASP A CA 1
ATOM 2517 C C . ASP A 1 321 ? -17.921 -3.682 -0.981 1.00 90.44 321 ASP A C 1
ATOM 2519 O O . ASP A 1 321 ? -17.426 -4.195 -1.985 1.00 90.44 321 ASP A O 1
ATOM 2523 N N . TYR A 1 322 ? -18.699 -4.391 -0.165 1.00 82.12 322 TYR A N 1
ATOM 2524 C CA . TYR A 1 322 ? -19.174 -5.746 -0.440 1.00 82.12 322 TYR A CA 1
ATOM 2525 C C . TYR A 1 322 ? -20.548 -5.661 -1.098 1.00 82.12 322 TYR A C 1
ATOM 2527 O O . TYR A 1 322 ? -21.546 -5.310 -0.462 1.00 82.12 322 TYR A O 1
ATOM 2535 N N . VAL A 1 323 ? -20.599 -5.962 -2.392 1.00 77.38 323 VAL A N 1
ATOM 2536 C CA . VAL A 1 323 ? -21.800 -5.782 -3.209 1.00 77.38 323 VAL A CA 1
ATOM 2537 C C . VAL A 1 323 ? -22.438 -7.137 -3.489 1.00 77.38 323 VAL A C 1
ATOM 2539 O O . VAL A 1 323 ? -21.788 -8.051 -4.003 1.00 77.38 323 VAL A O 1
ATOM 2542 N N . VAL A 1 324 ? -23.729 -7.257 -3.171 1.00 68.75 324 VAL A N 1
ATOM 2543 C CA . VAL A 1 324 ? -24.569 -8.405 -3.533 1.00 68.75 324 VAL A CA 1
ATOM 2544 C C . VAL A 1 324 ? -25.275 -8.083 -4.847 1.00 68.75 324 VAL A C 1
ATOM 2546 O O . VAL A 1 324 ? -26.130 -7.200 -4.895 1.00 68.75 324 VAL A O 1
ATOM 2549 N N . ILE A 1 325 ? -24.922 -8.786 -5.922 1.00 58.44 325 ILE A N 1
ATOM 2550 C CA . ILE A 1 325 ? -25.592 -8.660 -7.217 1.00 58.44 325 ILE A CA 1
ATOM 2551 C C . ILE A 1 325 ? -26.753 -9.656 -7.239 1.00 58.44 325 ILE A C 1
ATOM 2553 O O . ILE A 1 325 ? -26.548 -10.874 -7.291 1.00 58.44 325 ILE A O 1
ATOM 2557 N N . ASP A 1 326 ? -27.976 -9.130 -7.202 1.00 53.28 326 ASP A N 1
ATOM 2558 C CA . ASP A 1 326 ? -29.182 -9.919 -7.427 1.00 53.28 326 ASP A CA 1
ATOM 2559 C C . ASP A 1 326 ? -29.262 -10.292 -8.915 1.00 53.28 326 ASP A C 1
ATOM 2561 O O . ASP A 1 326 ? -29.381 -9.433 -9.789 1.00 53.28 326 ASP A O 1
ATOM 2565 N N . THR A 1 327 ? -29.131 -11.585 -9.212 1.00 50.38 327 THR A N 1
ATOM 2566 C CA . THR A 1 327 ? -29.173 -12.124 -10.578 1.00 50.38 327 THR A CA 1
ATOM 2567 C C . THR A 1 327 ? -30.598 -12.393 -11.063 1.00 50.38 327 THR A C 1
ATOM 2569 O O . THR A 1 327 ? -30.781 -12.977 -12.134 1.00 50.38 327 THR A O 1
ATOM 2572 N N . THR A 1 328 ? -31.629 -11.973 -10.319 1.00 46.75 328 THR A N 1
ATOM 2573 C CA . THR A 1 328 ? -33.005 -12.082 -10.805 1.00 46.75 328 THR A CA 1
ATOM 2574 C C . THR A 1 328 ? -33.198 -11.237 -12.072 1.00 46.75 328 THR A C 1
ATOM 2576 O O . THR A 1 328 ? -32.874 -10.048 -12.098 1.00 46.75 328 THR A O 1
ATOM 2579 N N . PRO A 1 329 ? -33.726 -11.820 -13.166 1.00 40.25 329 PRO A N 1
ATOM 2580 C CA . PRO A 1 329 ? -34.021 -11.063 -14.371 1.00 40.25 329 PRO A CA 1
ATOM 2581 C C . PRO A 1 329 ? -35.204 -10.135 -14.083 1.00 40.25 329 PRO A C 1
ATOM 2583 O O . PRO A 1 329 ? -36.368 -10.527 -14.176 1.00 40.25 329 PRO A O 1
ATOM 2586 N N . VAL A 1 330 ? -34.913 -8.890 -13.710 1.00 39.28 330 VAL A N 1
ATOM 2587 C CA . VAL A 1 330 ? -35.937 -7.860 -13.558 1.00 39.28 330 VAL A CA 1
ATOM 2588 C C . VAL A 1 330 ? -36.419 -7.468 -14.951 1.00 39.28 330 VAL A C 1
ATOM 2590 O O . VAL A 1 330 ? -35.779 -6.721 -15.688 1.00 39.28 330 VAL A O 1
ATOM 2593 N N . SER A 1 331 ? -37.588 -7.989 -15.315 1.00 43.59 331 SER A N 1
ATOM 2594 C CA . SER A 1 331 ? -38.405 -7.455 -16.399 1.00 43.59 331 SER A CA 1
ATOM 2595 C C . SER A 1 331 ? -38.912 -6.071 -15.994 1.00 43.59 331 SER A C 1
ATOM 2597 O O . SER A 1 331 ? -39.983 -5.947 -15.398 1.00 43.59 331 SER A O 1
ATOM 2599 N N . SER A 1 332 ? -38.195 -5.011 -16.352 1.00 39.69 332 SER A N 1
ATOM 2600 C CA . SER A 1 332 ? -38.785 -3.676 -16.387 1.00 39.69 332 SER A CA 1
ATOM 2601 C C . SER A 1 332 ? -38.268 -2.858 -17.570 1.00 39.69 332 SER A C 1
ATOM 2603 O O . SER A 1 332 ? -37.087 -2.840 -17.908 1.00 39.69 332 SER A O 1
ATOM 2605 N N . LYS A 1 333 ? -39.228 -2.220 -18.250 1.00 35.41 333 LYS A N 1
ATOM 2606 C CA . LYS A 1 333 ? -39.027 -1.253 -19.336 1.00 35.41 333 LYS A CA 1
ATOM 2607 C C . LYS A 1 333 ? -38.085 -0.122 -18.894 1.00 35.41 333 LYS A C 1
ATOM 2609 O O . LYS A 1 333 ? -38.132 0.267 -17.728 1.00 35.41 333 LYS A O 1
ATOM 2614 N N . PRO A 1 334 ? -37.317 0.475 -19.820 1.00 39.28 334 PRO A N 1
ATOM 2615 C CA . PRO A 1 334 ? -36.359 1.510 -19.471 1.00 39.28 334 PRO A CA 1
ATOM 2616 C C . PRO A 1 334 ? -37.086 2.794 -19.057 1.00 39.28 334 PRO A C 1
ATOM 2618 O O . PRO A 1 334 ? -37.849 3.371 -19.835 1.00 39.28 334 PRO A O 1
ATOM 2621 N N . ALA A 1 335 ? -36.831 3.242 -17.829 1.00 35.47 335 ALA A N 1
ATOM 2622 C CA . ALA A 1 335 ? -37.072 4.618 -17.430 1.00 35.47 335 ALA A CA 1
ATOM 2623 C C . ALA A 1 335 ? -35.953 5.496 -18.004 1.00 35.47 335 ALA A C 1
ATOM 2625 O O . ALA A 1 335 ? -34.777 5.134 -17.981 1.00 35.47 335 ALA A O 1
ATOM 2626 N N . VAL A 1 336 ? -36.352 6.638 -18.554 1.00 42.62 336 VAL A N 1
ATOM 2627 C CA . VAL A 1 336 ? -35.477 7.647 -19.149 1.00 42.62 336 VAL A CA 1
ATOM 2628 C C . VAL A 1 336 ? -34.568 8.210 -18.056 1.00 42.62 336 VAL A C 1
ATOM 2630 O O . VAL A 1 336 ? -35.030 8.927 -17.173 1.00 42.62 336 VAL A O 1
ATOM 2633 N N . ALA A 1 337 ? -33.285 7.853 -18.108 1.00 37.41 337 ALA A N 1
ATOM 2634 C CA . ALA A 1 337 ? -32.252 8.447 -17.275 1.00 37.41 337 ALA A CA 1
ATOM 2635 C C . ALA A 1 337 ? -31.819 9.786 -17.883 1.00 37.41 337 ALA A C 1
ATOM 2637 O O . ALA A 1 337 ? -31.495 9.877 -19.068 1.00 37.41 337 ALA A O 1
ATOM 2638 N N . GLU A 1 338 ? -31.832 10.826 -17.056 1.00 39.00 338 GLU A N 1
ATOM 2639 C CA . GLU A 1 338 ? -31.303 12.139 -17.395 1.00 39.00 338 GLU A CA 1
ATOM 2640 C C . GLU A 1 338 ? -29.793 12.067 -17.660 1.00 39.00 338 GLU A C 1
ATOM 2642 O O . GLU A 1 338 ? -29.023 11.435 -16.933 1.00 39.00 338 GLU A O 1
ATOM 2647 N N . ASN A 1 339 ? -29.382 12.735 -18.736 1.00 42.16 339 ASN A N 1
ATOM 2648 C CA . ASN A 1 339 ? -28.022 12.766 -19.254 1.00 42.16 339 ASN A CA 1
ATOM 2649 C C . ASN A 1 339 ? -27.029 13.393 -18.257 1.00 42.16 339 ASN A C 1
ATOM 2651 O O . ASN A 1 339 ? -26.883 14.614 -18.192 1.00 42.16 339 ASN A O 1
ATOM 2655 N N . LYS A 1 340 ? -26.247 12.553 -17.574 1.00 36.09 340 LYS A N 1
ATOM 2656 C CA . LYS A 1 340 ? -24.836 12.849 -17.279 1.00 36.09 340 LYS A CA 1
ATOM 2657 C C . LYS A 1 340 ? -23.977 12.128 -18.321 1.00 36.09 340 LYS A C 1
ATOM 2659 O O . LYS A 1 340 ? -24.290 10.981 -18.636 1.00 36.09 340 LYS A O 1
ATOM 2664 N N . PRO A 1 341 ? -22.915 12.744 -18.869 1.00 37.41 341 PRO A N 1
ATOM 2665 C CA . PRO A 1 341 ? -22.032 12.027 -19.775 1.00 37.41 341 PRO A CA 1
ATOM 2666 C C . PRO A 1 341 ? -21.370 10.894 -18.990 1.00 37.41 341 PRO A C 1
ATOM 2668 O O . PRO A 1 341 ? -20.675 11.144 -18.007 1.00 37.41 341 PRO A O 1
ATOM 2671 N N . ALA A 1 342 ? -21.655 9.655 -19.393 1.00 41.19 342 ALA A N 1
ATOM 2672 C CA . ALA A 1 342 ? -21.033 8.468 -18.837 1.00 41.19 342 ALA A CA 1
ATOM 2673 C C . ALA A 1 342 ? -19.515 8.593 -18.994 1.00 41.19 342 ALA A C 1
ATOM 2675 O O . ALA A 1 342 ? -19.001 8.762 -20.103 1.00 41.19 342 ALA A O 1
ATOM 2676 N N . GLU A 1 343 ? -18.810 8.537 -17.871 1.00 47.88 343 GLU A N 1
ATOM 2677 C CA . GLU A 1 343 ? -17.371 8.342 -17.861 1.00 47.88 343 GLU A CA 1
ATOM 2678 C C . GLU A 1 343 ? -17.077 7.042 -18.622 1.00 47.88 343 GLU A C 1
ATOM 2680 O O . GLU A 1 343 ? -17.776 6.042 -18.472 1.00 47.88 343 GLU A O 1
ATOM 2685 N N . ASP A 1 344 ? -16.140 7.093 -19.560 1.00 52.94 344 ASP A N 1
ATOM 2686 C CA . ASP A 1 344 ? -16.031 6.101 -20.628 1.00 52.94 344 ASP A CA 1
ATOM 2687 C C . ASP A 1 344 ? -15.458 4.768 -20.102 1.00 52.94 344 ASP A C 1
ATOM 2689 O O . ASP A 1 344 ? -14.244 4.557 -20.084 1.00 52.94 344 ASP A O 1
ATOM 2693 N N . THR A 1 345 ? -16.338 3.873 -19.644 1.00 65.06 345 THR A N 1
ATOM 2694 C CA . THR A 1 345 ? -16.015 2.615 -18.943 1.00 65.06 345 THR A CA 1
ATOM 2695 C C . THR A 1 345 ? -15.444 1.505 -19.833 1.00 65.06 345 THR A C 1
ATOM 2697 O O . THR A 1 345 ? -15.204 0.403 -19.350 1.00 65.06 345 THR A O 1
ATOM 2700 N N . CYS A 1 346 ? -15.211 1.744 -21.131 1.00 79.62 346 CYS A N 1
ATOM 2701 C CA . CYS A 1 346 ? -14.700 0.700 -22.023 1.00 79.62 346 CYS A CA 1
ATOM 2702 C C . CYS A 1 346 ? -13.222 0.364 -21.742 1.00 79.62 346 CYS A C 1
ATOM 2704 O O . CYS A 1 346 ? -12.379 1.239 -21.990 1.00 79.62 346 CYS A O 1
ATOM 2706 N N . PRO A 1 347 ? -12.865 -0.895 -21.395 1.00 76.62 347 PRO A N 1
ATOM 2707 C CA . PRO A 1 347 ? -11.463 -1.310 -21.264 1.00 76.62 347 PRO A CA 1
ATOM 2708 C C . PRO A 1 347 ? -10.666 -1.026 -22.544 1.00 76.62 347 PRO A C 1
ATOM 2710 O O . PRO A 1 347 ? -9.569 -0.484 -22.494 1.00 76.62 347 PRO A O 1
ATOM 2713 N N . CYS A 1 348 ? -11.289 -1.218 -23.706 1.00 84.50 348 CYS A N 1
ATOM 2714 C CA . CYS A 1 348 ? -10.753 -0.874 -25.020 1.00 84.50 348 CYS A CA 1
ATOM 2715 C C . CYS A 1 348 ? -10.263 0.567 -25.202 1.00 84.50 348 CYS A C 1
ATOM 2717 O O . CYS A 1 348 ? -9.260 0.827 -25.874 1.00 84.50 348 CYS A O 1
ATOM 2719 N N . LYS A 1 349 ? -10.982 1.541 -24.638 1.00 85.88 349 LYS A N 1
ATOM 2720 C CA . LYS A 1 349 ? -10.619 2.955 -24.755 1.00 85.88 349 LYS A CA 1
ATOM 2721 C C . LYS A 1 349 ? -9.568 3.317 -23.720 1.00 85.88 349 LYS A C 1
ATOM 2723 O O . LYS A 1 349 ? -8.688 4.114 -24.029 1.00 85.88 349 LYS A O 1
ATOM 2728 N N . GLN A 1 350 ? -9.621 2.696 -22.544 1.00 81.88 350 GLN A N 1
ATOM 2729 C CA . GLN A 1 350 ? -8.573 2.805 -21.534 1.00 81.88 350 GLN A CA 1
ATOM 2730 C C . GLN A 1 350 ? -7.249 2.242 -22.076 1.00 81.88 350 GLN A C 1
ATOM 2732 O O . GLN A 1 350 ? -6.252 2.957 -22.079 1.00 81.88 350 GLN A O 1
ATOM 2737 N N . ALA A 1 351 ? -7.260 1.054 -22.690 1.00 82.56 351 ALA A N 1
ATOM 2738 C CA . ALA A 1 351 ? -6.086 0.436 -23.305 1.00 82.56 351 ALA A CA 1
ATOM 2739 C C . ALA A 1 351 ? -5.479 1.320 -24.407 1.00 82.56 351 ALA A C 1
ATOM 2741 O O . ALA A 1 351 ? -4.264 1.507 -24.452 1.00 82.56 351 ALA A O 1
ATOM 2742 N N . ARG A 1 352 ? -6.313 1.949 -25.253 1.00 90.56 352 ARG A N 1
ATOM 2743 C CA . ARG A 1 352 ? -5.843 2.917 -26.264 1.00 90.56 352 ARG A CA 1
ATOM 2744 C C . ARG A 1 352 ? -5.211 4.170 -25.659 1.00 90.56 352 ARG A C 1
ATOM 2746 O O . ARG A 1 352 ? -4.262 4.681 -26.244 1.00 90.56 352 ARG A O 1
ATOM 2753 N N . ARG A 1 353 ? -5.696 4.664 -24.514 1.00 87.69 353 ARG A N 1
ATOM 2754 C CA . ARG A 1 353 ? -5.117 5.836 -23.822 1.00 87.69 353 ARG A CA 1
ATOM 2755 C C . ARG A 1 353 ? -3.738 5.549 -23.231 1.00 87.69 353 ARG A C 1
ATOM 2757 O O . ARG A 1 353 ? -2.959 6.478 -23.045 1.00 87.69 353 ARG A O 1
ATOM 2764 N N . LEU A 1 354 ? -3.417 4.281 -22.977 1.00 80.25 354 LEU A N 1
ATOM 2765 C CA . LEU A 1 354 ? -2.080 3.878 -22.548 1.00 80.25 354 LEU A CA 1
ATOM 2766 C C . LEU A 1 354 ? -1.068 3.877 -23.702 1.00 80.25 354 LEU A C 1
ATOM 2768 O O . LEU A 1 354 ? 0.124 3.737 -23.455 1.00 80.25 354 LEU A O 1
ATOM 2772 N N . LEU A 1 355 ? -1.481 4.040 -24.958 1.00 91.88 355 LEU A N 1
ATOM 2773 C CA . LEU A 1 355 ? -0.539 4.030 -26.071 1.00 91.88 355 LEU A CA 1
ATOM 2774 C C . LEU A 1 355 ? 0.102 5.411 -26.319 1.00 91.88 355 LEU A C 1
ATOM 2776 O O . LEU A 1 355 ? -0.567 6.431 -26.159 1.00 91.88 355 LEU A O 1
ATOM 2780 N N . PRO A 1 356 ? 1.373 5.458 -26.762 1.00 95.50 356 PRO A N 1
ATOM 2781 C CA . PRO A 1 356 ? 2.285 4.323 -26.894 1.00 95.50 356 PRO A CA 1
ATOM 2782 C C . PRO A 1 356 ? 2.818 3.843 -25.532 1.00 95.50 356 PRO A C 1
ATOM 2784 O O . PRO A 1 356 ? 2.917 4.617 -24.575 1.00 95.50 356 PRO A O 1
ATOM 2787 N N . ILE A 1 357 ? 3.189 2.563 -25.457 1.00 94.31 357 ILE A N 1
ATOM 2788 C CA . ILE A 1 357 ? 3.882 1.970 -24.299 1.00 94.31 357 ILE A CA 1
ATOM 2789 C C . ILE A 1 357 ? 5.303 1.621 -24.727 1.00 94.31 357 ILE A C 1
ATOM 2791 O O . ILE A 1 357 ? 5.457 0.847 -25.672 1.00 94.31 357 ILE A O 1
ATOM 2795 N N . LYS A 1 358 ? 6.320 2.183 -24.060 1.00 97.19 358 LYS A N 1
ATOM 2796 C CA . LYS A 1 358 ? 7.738 2.029 -24.427 1.00 97.19 358 LYS A CA 1
ATOM 2797 C C . LYS A 1 358 ? 8.473 1.121 -23.447 1.00 97.19 358 LYS A C 1
ATOM 2799 O O . LYS A 1 358 ? 8.621 1.459 -22.286 1.00 97.19 358 LYS A O 1
ATOM 2804 N N . LEU A 1 359 ? 8.970 -0.011 -23.916 1.00 97.25 359 LEU A N 1
ATOM 2805 C CA . LEU A 1 359 ? 9.522 -1.068 -23.072 1.00 97.25 359 LEU A CA 1
ATOM 2806 C C . LEU A 1 359 ? 10.997 -1.264 -23.375 1.00 97.25 359 LEU A C 1
ATOM 2808 O O . LEU A 1 359 ? 11.344 -1.596 -24.506 1.00 97.25 359 LEU A O 1
ATOM 2812 N N . PHE A 1 360 ? 11.859 -1.005 -22.396 1.00 98.06 360 PHE A N 1
ATOM 2813 C CA . PHE A 1 360 ? 13.288 -0.791 -22.622 1.00 98.06 360 PHE A CA 1
ATOM 2814 C C . PHE A 1 360 ? 14.137 -2.011 -22.267 1.00 98.06 360 PHE A C 1
ATOM 2816 O O . PHE A 1 360 ? 13.743 -2.864 -21.477 1.00 98.06 360 PHE A O 1
ATOM 2823 N N . PHE A 1 361 ? 15.324 -2.073 -22.866 1.00 97.81 361 PHE A N 1
ATOM 2824 C CA . PHE A 1 361 ? 16.266 -3.177 -22.722 1.00 97.81 361 PHE A CA 1
ATOM 2825 C C . PHE A 1 361 ? 17.681 -2.651 -22.520 1.00 97.81 361 PHE A C 1
ATOM 2827 O O . PHE A 1 361 ? 18.073 -1.621 -23.088 1.00 97.81 361 PHE A O 1
ATOM 2834 N N . HIS A 1 362 ? 18.497 -3.442 -21.824 1.00 96.44 362 HIS A N 1
ATOM 2835 C CA . HIS A 1 362 ? 19.933 -3.254 -21.896 1.00 96.44 362 HIS A CA 1
ATOM 2836 C C . HIS A 1 362 ? 20.456 -3.478 -23.329 1.00 96.44 362 HIS A C 1
ATOM 2838 O O . HIS A 1 362 ? 19.782 -4.007 -24.226 1.00 96.44 362 HIS A O 1
ATOM 2844 N N . ASN A 1 363 ? 21.692 -3.033 -23.561 1.00 94.38 363 ASN A N 1
ATOM 2845 C CA . ASN A 1 363 ? 22.404 -3.304 -24.793 1.00 94.38 363 ASN A CA 1
ATOM 2846 C C . ASN A 1 363 ? 22.444 -4.794 -25.108 1.00 94.38 363 ASN A C 1
ATOM 2848 O O . ASN A 1 363 ? 22.716 -5.609 -24.236 1.00 94.38 363 ASN A O 1
ATOM 2852 N N . ASP A 1 364 ? 22.239 -5.112 -26.384 1.00 92.19 364 ASP A N 1
ATOM 2853 C CA . ASP A 1 364 ? 22.360 -6.469 -26.912 1.00 92.19 364 ASP A CA 1
ATOM 2854 C C . ASP A 1 364 ? 21.432 -7.520 -26.258 1.00 92.19 364 ASP A C 1
ATOM 2856 O O . ASP A 1 364 ? 21.559 -8.713 -26.506 1.00 92.19 364 ASP A O 1
ATOM 2860 N N . GLU A 1 365 ? 20.447 -7.099 -25.461 1.00 93.50 365 GLU A N 1
ATOM 2861 C CA . GLU A 1 365 ? 19.467 -7.993 -24.841 1.00 93.50 365 GLU A CA 1
ATOM 2862 C C . GLU A 1 365 ? 18.120 -7.999 -25.584 1.00 93.50 365 GLU A C 1
ATOM 2864 O O . GLU A 1 365 ? 17.698 -6.954 -26.104 1.00 93.50 365 GLU A O 1
ATOM 2869 N N . PRO A 1 366 ? 17.404 -9.143 -25.615 1.00 94.31 366 PRO A N 1
ATOM 2870 C CA . PRO A 1 366 ? 17.736 -10.428 -24.982 1.00 94.31 366 PRO A CA 1
ATOM 2871 C C . PRO A 1 366 ? 18.680 -11.310 -25.818 1.00 94.31 366 PRO A C 1
ATOM 2873 O O . PRO A 1 366 ? 18.751 -11.188 -27.045 1.00 94.31 366 PRO A O 1
ATOM 2876 N N . ASN A 1 367 ? 19.330 -12.258 -25.128 1.00 93.88 367 ASN A N 1
ATOM 2877 C CA . ASN A 1 367 ? 20.274 -13.236 -25.685 1.00 93.88 367 ASN A CA 1
ATOM 2878 C C . ASN A 1 367 ? 21.414 -12.555 -26.470 1.00 93.88 367 ASN A C 1
ATOM 2880 O O . ASN A 1 367 ? 21.393 -12.547 -27.708 1.00 93.88 367 ASN A O 1
ATOM 2884 N N . PRO A 1 368 ? 22.396 -11.971 -25.757 1.00 90.81 368 PRO A N 1
ATOM 2885 C CA . PRO A 1 368 ? 23.470 -11.209 -26.376 1.00 90.81 368 PRO A CA 1
ATOM 2886 C C . PRO A 1 368 ? 24.334 -12.057 -27.304 1.00 90.81 368 PRO A C 1
ATOM 2888 O O . PRO A 1 368 ? 24.520 -13.259 -27.098 1.00 90.81 368 PRO A O 1
ATOM 2891 N N . ARG A 1 369 ? 24.887 -11.397 -28.326 1.00 89.44 369 ARG A N 1
ATOM 2892 C CA . ARG A 1 369 ? 25.791 -11.966 -29.338 1.00 89.44 369 ARG A CA 1
ATOM 2893 C C . ARG A 1 369 ? 25.201 -13.155 -30.102 1.00 89.44 369 ARG A C 1
ATOM 2895 O O . ARG A 1 369 ? 25.925 -14.078 -30.468 1.00 89.44 369 ARG A O 1
ATOM 2902 N N . CYS A 1 370 ? 23.898 -13.116 -30.378 1.00 88.44 370 CYS A N 1
ATOM 2903 C CA . CYS A 1 370 ? 23.192 -14.163 -31.114 1.00 88.44 370 CYS A CA 1
ATOM 2904 C C . CYS A 1 370 ? 22.486 -13.628 -32.376 1.00 88.44 370 CYS A C 1
ATOM 2906 O O . CYS A 1 370 ? 22.077 -12.467 -32.437 1.00 88.44 370 CYS A O 1
ATOM 2908 N N . GLN A 1 371 ? 22.317 -14.483 -33.391 1.00 89.19 371 GLN A N 1
ATOM 2909 C CA . GLN A 1 371 ? 21.581 -14.192 -34.634 1.00 89.19 371 GLN A CA 1
ATOM 2910 C C . GLN A 1 371 ? 20.123 -14.680 -34.613 1.00 89.19 371 GLN A C 1
ATOM 2912 O O . GLN A 1 371 ? 19.387 -14.430 -35.568 1.00 89.19 371 GLN A O 1
ATOM 2917 N N . ASP A 1 372 ? 19.692 -15.342 -33.536 1.00 93.62 372 ASP A N 1
ATOM 2918 C CA . ASP A 1 372 ? 18.326 -15.851 -33.404 1.00 93.62 372 ASP A CA 1
ATOM 2919 C C . ASP A 1 372 ? 17.293 -14.729 -33.525 1.00 93.62 372 ASP A C 1
ATOM 2921 O O . ASP A 1 372 ? 17.547 -13.576 -33.186 1.00 93.62 372 ASP A O 1
ATOM 2925 N N . THR A 1 373 ? 16.091 -15.054 -33.990 1.00 94.38 373 THR A N 1
ATOM 2926 C CA . THR A 1 373 ? 14.994 -14.072 -34.105 1.00 94.38 373 THR A CA 1
ATOM 2927 C C . THR A 1 373 ? 13.950 -14.214 -33.002 1.00 94.38 373 THR A C 1
ATOM 2929 O O . THR A 1 373 ? 13.009 -13.425 -32.930 1.00 94.38 373 THR A O 1
ATOM 2932 N N . THR A 1 374 ? 14.130 -15.197 -32.123 1.00 94.75 374 THR A N 1
ATOM 2933 C CA . THR A 1 374 ? 13.241 -15.532 -31.012 1.00 94.75 374 THR A CA 1
ATOM 2934 C C . THR A 1 374 ? 14.026 -15.646 -29.712 1.00 94.75 374 THR A C 1
ATOM 2936 O O . THR A 1 374 ? 15.251 -15.715 -29.711 1.00 94.75 374 THR A O 1
ATOM 2939 N N . THR A 1 375 ? 13.303 -15.691 -28.602 1.00 96.31 375 THR A N 1
ATOM 2940 C CA . THR A 1 375 ? 13.840 -15.937 -27.264 1.00 96.31 375 THR A CA 1
ATOM 2941 C C . THR A 1 375 ? 12.814 -16.726 -26.458 1.00 96.31 375 THR A C 1
ATOM 2943 O O . THR A 1 375 ? 11.630 -16.714 -26.802 1.00 96.31 375 THR A O 1
ATOM 2946 N N . SER A 1 376 ? 13.261 -17.408 -25.406 1.00 94.56 376 SER A N 1
ATOM 2947 C CA . SER A 1 376 ? 12.391 -17.998 -24.384 1.00 94.56 376 SER A CA 1
ATOM 2948 C C . SER A 1 376 ? 12.070 -17.028 -23.246 1.00 94.56 376 SER A C 1
ATOM 2950 O O . SER A 1 376 ? 11.259 -17.358 -22.394 1.00 94.56 376 SER A O 1
ATOM 2952 N N . LEU A 1 377 ? 12.721 -15.862 -23.193 1.00 89.50 377 LEU A N 1
ATOM 2953 C CA . LEU A 1 377 ? 12.524 -14.903 -22.110 1.00 89.50 377 LEU A CA 1
ATOM 2954 C C . LEU A 1 377 ? 11.218 -14.126 -22.287 1.00 89.50 377 LEU A C 1
ATOM 2956 O O . LEU A 1 377 ? 10.803 -13.828 -23.413 1.00 89.50 377 LEU A O 1
ATOM 2960 N N . THR A 1 378 ? 10.596 -13.762 -21.171 1.00 91.19 378 THR A N 1
ATOM 2961 C CA . THR A 1 378 ? 9.496 -12.794 -21.117 1.00 91.19 378 THR A CA 1
ATOM 2962 C C . THR A 1 378 ? 10.035 -11.373 -20.951 1.00 91.19 378 THR A C 1
ATOM 2964 O O . THR A 1 378 ? 11.207 -11.169 -20.622 1.00 91.19 378 THR A O 1
ATOM 2967 N N . TYR A 1 379 ? 9.194 -10.363 -21.191 1.00 95.94 379 TYR A N 1
ATOM 2968 C CA . TYR A 1 379 ? 9.618 -8.975 -21.011 1.00 95.94 379 TYR A CA 1
ATOM 2969 C C . TYR A 1 379 ? 9.992 -8.685 -19.554 1.00 95.94 379 TYR A C 1
ATOM 2971 O O . TYR A 1 379 ? 11.055 -8.115 -19.322 1.00 95.94 379 TYR A O 1
ATOM 2979 N N . PHE A 1 380 ? 9.197 -9.133 -18.575 1.00 82.56 380 PHE A N 1
ATOM 2980 C CA . PHE A 1 380 ? 9.494 -8.854 -17.167 1.00 82.56 380 PHE A CA 1
ATOM 2981 C C . PHE A 1 380 ? 10.794 -9.504 -16.687 1.00 82.56 380 PHE A C 1
ATOM 2983 O O . PHE A 1 380 ? 11.496 -8.916 -15.872 1.00 82.56 380 PHE A O 1
ATOM 2990 N N . GLN A 1 381 ? 11.199 -10.645 -17.253 1.00 77.75 381 GLN A N 1
ATOM 2991 C CA . GLN A 1 381 ? 12.525 -11.213 -16.981 1.00 77.75 381 GLN A CA 1
ATOM 2992 C C . GLN A 1 381 ? 13.655 -10.292 -17.467 1.00 77.75 381 GLN A C 1
ATOM 2994 O O . GLN A 1 381 ? 14.610 -10.059 -16.729 1.00 77.75 381 GLN A O 1
ATOM 2999 N N . THR A 1 382 ? 13.532 -9.737 -18.679 1.00 87.75 382 THR A N 1
ATOM 3000 C CA . THR A 1 382 ? 14.521 -8.794 -19.237 1.00 87.75 382 THR A CA 1
ATOM 3001 C C . THR A 1 382 ? 14.472 -7.407 -18.593 1.00 87.75 382 THR A C 1
ATOM 3003 O O . THR A 1 382 ? 15.490 -6.734 -18.484 1.00 87.75 382 THR A O 1
ATOM 3006 N N . TYR A 1 383 ? 13.296 -6.972 -18.139 1.00 88.50 383 TYR A N 1
ATOM 3007 C CA . TYR A 1 383 ? 13.123 -5.737 -17.380 1.00 88.50 383 TYR A CA 1
ATOM 3008 C C . TYR A 1 383 ? 13.802 -5.854 -16.016 1.00 88.50 383 TYR A C 1
ATOM 3010 O O . TYR A 1 383 ? 14.601 -4.993 -15.665 1.00 88.50 383 TYR A O 1
ATOM 3018 N N . ASN A 1 384 ? 13.568 -6.953 -15.290 1.00 70.38 384 ASN A N 1
ATOM 3019 C CA . ASN A 1 384 ? 14.190 -7.183 -13.988 1.00 70.38 384 ASN A CA 1
ATOM 3020 C C . ASN A 1 384 ? 15.719 -7.195 -14.104 1.00 70.38 384 ASN A C 1
ATOM 3022 O O . ASN A 1 384 ? 16.389 -6.507 -13.334 1.00 70.38 384 ASN A O 1
ATOM 3026 N N . SER A 1 385 ? 16.283 -7.902 -15.096 1.00 79.00 385 SER A N 1
ATOM 3027 C CA . SER A 1 385 ? 17.733 -7.868 -15.341 1.00 79.00 385 SER A CA 1
ATOM 3028 C C . SER A 1 385 ? 18.225 -6.461 -15.671 1.00 79.00 385 SER A C 1
ATOM 3030 O O . SER A 1 385 ? 19.259 -6.044 -15.152 1.00 79.00 385 SER A O 1
ATOM 3032 N N . TYR A 1 386 ? 17.472 -5.704 -16.472 1.00 93.25 386 TYR A N 1
ATOM 3033 C CA . TYR A 1 386 ? 17.853 -4.348 -16.840 1.00 93.25 386 TYR A CA 1
ATOM 3034 C C . TYR A 1 386 ? 17.802 -3.368 -15.656 1.00 93.25 386 TYR A C 1
ATOM 3036 O O . TYR A 1 386 ? 18.719 -2.563 -15.493 1.00 93.25 386 TYR A O 1
ATOM 3044 N N . MET A 1 387 ? 16.801 -3.472 -14.778 1.00 81.38 387 MET A N 1
ATOM 3045 C CA . MET A 1 387 ? 16.693 -2.638 -13.575 1.00 81.38 387 MET A CA 1
ATOM 3046 C C . MET A 1 387 ? 17.854 -2.873 -12.603 1.00 81.38 387 MET A C 1
ATOM 3048 O O . MET A 1 387 ? 18.374 -1.913 -12.031 1.00 81.38 387 MET A O 1
ATOM 3052 N N . PHE A 1 388 ? 18.363 -4.109 -12.488 1.00 77.94 388 PHE A N 1
ATOM 3053 C CA . PHE A 1 388 ? 19.588 -4.382 -11.721 1.00 77.94 388 PHE A CA 1
ATOM 3054 C C . PHE A 1 388 ? 20.827 -3.660 -12.277 1.00 77.94 388 PHE A C 1
ATOM 3056 O O . PHE A 1 388 ? 21.778 -3.410 -11.534 1.00 77.94 388 PHE A O 1
ATOM 3063 N N . MET A 1 389 ? 20.819 -3.254 -13.550 1.00 88.00 389 MET A N 1
ATOM 3064 C CA . MET A 1 389 ? 21.916 -2.494 -14.150 1.00 88.00 389 MET A CA 1
ATOM 3065 C C . MET A 1 389 ? 21.898 -1.005 -13.801 1.00 88.00 389 MET A C 1
ATOM 3067 O O . MET A 1 389 ? 22.874 -0.323 -14.111 1.00 88.00 389 MET A O 1
ATOM 3071 N N . ARG A 1 390 ? 20.860 -0.481 -13.132 1.00 87.75 390 ARG A N 1
ATOM 3072 C CA . ARG A 1 390 ? 20.781 0.940 -12.734 1.00 87.75 390 ARG A CA 1
ATOM 3073 C C . ARG A 1 390 ? 22.043 1.402 -12.004 1.00 87.75 390 ARG A C 1
ATOM 3075 O O . ARG A 1 390 ? 22.608 2.440 -12.344 1.00 87.75 390 ARG A O 1
ATOM 3082 N N . LYS A 1 391 ? 22.548 0.582 -11.075 1.00 87.75 391 LYS A N 1
ATOM 3083 C CA . LYS A 1 391 ? 23.807 0.848 -10.363 1.00 87.75 391 LYS A CA 1
ATOM 3084 C C . LYS A 1 391 ? 24.997 0.946 -11.322 1.00 87.75 391 LYS A C 1
ATOM 3086 O O . LYS A 1 391 ? 25.756 1.905 -11.246 1.00 87.75 391 LYS A O 1
ATOM 3091 N N . THR A 1 392 ? 25.125 0.007 -12.258 1.00 94.25 392 THR A N 1
ATOM 3092 C CA . THR A 1 392 ? 26.195 0.024 -13.264 1.00 94.25 392 THR A CA 1
ATOM 3093 C C . THR A 1 392 ? 26.115 1.266 -14.146 1.00 94.25 392 THR A C 1
ATOM 3095 O O . THR A 1 392 ? 27.125 1.931 -14.338 1.00 94.25 392 THR A O 1
ATOM 3098 N N . TYR A 1 393 ? 24.932 1.637 -14.645 1.00 96.75 393 TYR A N 1
ATOM 3099 C CA . TYR A 1 393 ? 24.779 2.855 -15.449 1.00 96.75 393 TYR A CA 1
ATOM 3100 C C . TYR A 1 393 ? 25.202 4.105 -14.677 1.00 96.75 393 TYR A C 1
ATOM 3102 O O . TYR A 1 393 ? 25.867 4.967 -15.248 1.00 96.75 393 TYR A O 1
ATOM 3110 N N . ARG A 1 394 ? 24.862 4.182 -13.385 1.00 95.38 394 ARG A N 1
ATOM 3111 C CA . ARG A 1 394 ? 25.261 5.280 -12.501 1.00 95.38 394 ARG A CA 1
ATOM 3112 C C . ARG A 1 394 ? 26.776 5.336 -12.310 1.00 95.38 394 ARG A C 1
ATOM 3114 O O . ARG A 1 394 ? 27.373 6.394 -12.471 1.00 95.38 394 ARG A O 1
ATOM 3121 N N . GLU A 1 395 ? 27.404 4.200 -12.014 1.00 95.12 395 GLU A N 1
ATOM 3122 C CA . GLU A 1 395 ? 28.856 4.099 -11.814 1.00 95.12 395 GLU A CA 1
ATOM 3123 C C . GLU A 1 395 ? 29.645 4.496 -13.064 1.00 95.12 395 GLU A C 1
ATOM 3125 O O . GLU A 1 395 ? 30.670 5.167 -12.950 1.00 95.12 395 GLU A O 1
ATOM 3130 N N . ARG A 1 396 ? 29.150 4.147 -14.259 1.00 97.06 396 ARG A N 1
ATOM 3131 C CA . ARG A 1 396 ? 29.777 4.534 -15.531 1.00 97.06 396 ARG A CA 1
ATOM 3132 C C . ARG A 1 396 ? 29.808 6.048 -15.739 1.00 97.06 396 ARG A C 1
ATOM 3134 O O . ARG A 1 396 ? 30.745 6.526 -16.367 1.00 97.06 396 ARG A O 1
ATOM 3141 N N . GLN A 1 397 ? 28.874 6.814 -15.166 1.00 96.25 397 GLN A N 1
ATOM 3142 C CA . GLN A 1 397 ? 28.895 8.280 -15.288 1.00 96.25 397 GLN A CA 1
ATOM 3143 C C . GLN A 1 397 ? 30.122 8.910 -14.613 1.00 96.25 397 GLN A C 1
ATOM 3145 O O . GLN A 1 397 ? 30.528 10.005 -14.990 1.00 96.25 397 GLN A O 1
ATOM 3150 N N . ASN A 1 398 ? 30.783 8.213 -13.682 1.00 93.56 398 ASN A N 1
ATOM 3151 C CA . ASN A 1 398 ? 32.029 8.691 -13.075 1.00 93.56 398 ASN A CA 1
ATOM 3152 C C . ASN A 1 398 ? 33.188 8.823 -14.081 1.00 93.56 398 ASN A C 1
ATOM 3154 O O . ASN A 1 398 ? 34.178 9.480 -13.772 1.00 93.56 398 ASN A O 1
ATOM 3158 N N . GLU A 1 399 ? 33.072 8.228 -15.275 1.00 95.12 399 GLU A N 1
ATOM 3159 C CA . GLU A 1 399 ? 34.028 8.393 -16.379 1.00 95.12 399 GLU A CA 1
ATOM 3160 C C . GLU A 1 399 ? 33.952 9.789 -17.029 1.00 95.12 399 GLU A C 1
ATOM 3162 O O . GLU A 1 399 ? 34.916 10.215 -17.664 1.00 95.12 399 GLU A O 1
ATOM 3167 N N . ILE A 1 400 ? 32.845 10.525 -16.852 1.00 95.31 400 ILE A N 1
ATOM 3168 C CA . ILE A 1 400 ? 32.707 11.919 -17.301 1.00 95.31 400 ILE A CA 1
ATOM 3169 C C . ILE A 1 400 ? 33.618 12.782 -16.432 1.00 95.31 400 ILE A C 1
ATOM 3171 O O . ILE A 1 400 ? 33.492 12.749 -15.211 1.00 95.31 400 ILE A O 1
ATOM 3175 N N . ALA A 1 401 ? 34.538 13.545 -17.027 1.00 95.56 401 ALA A N 1
ATOM 3176 C CA . ALA A 1 401 ? 35.504 14.356 -16.280 1.00 95.56 401 ALA A CA 1
ATOM 3177 C C . ALA A 1 401 ? 34.879 15.634 -15.693 1.00 95.56 401 ALA A C 1
ATOM 3179 O O . ALA A 1 401 ? 35.138 15.968 -14.533 1.00 95.56 401 ALA A O 1
ATOM 3180 N N . ASP A 1 402 ? 34.037 16.318 -16.470 1.00 97.25 402 ASP A N 1
ATOM 3181 C CA . ASP A 1 402 ? 33.352 17.536 -16.040 1.00 97.25 402 ASP A CA 1
ATOM 3182 C C . ASP A 1 402 ? 32.270 17.214 -14.998 1.00 97.25 402 ASP A C 1
ATOM 3184 O O . ASP A 1 402 ? 31.412 16.357 -15.209 1.00 97.25 402 ASP A O 1
ATOM 3188 N N . SER A 1 403 ? 32.323 17.873 -13.838 1.00 92.88 403 SER A N 1
ATOM 3189 C CA . SER A 1 403 ? 31.388 17.592 -12.744 1.00 92.88 403 SER A CA 1
ATOM 3190 C C . SER A 1 403 ? 29.959 18.013 -13.059 1.00 92.88 403 SER A C 1
ATOM 3192 O O . SER A 1 403 ? 29.031 17.321 -12.659 1.00 92.88 403 SER A O 1
ATOM 3194 N N . THR A 1 404 ? 29.777 19.106 -13.798 1.00 92.12 404 THR A N 1
ATOM 3195 C CA . THR A 1 404 ? 28.448 19.619 -14.143 1.00 92.12 404 THR A CA 1
ATOM 3196 C C . THR A 1 404 ? 27.775 18.690 -15.146 1.00 92.12 404 THR A C 1
ATOM 3198 O O . THR A 1 404 ? 26.618 18.316 -14.973 1.00 92.12 404 THR A O 1
ATOM 3201 N N . GLU A 1 405 ? 28.511 18.265 -16.173 1.00 91.88 405 GLU A N 1
ATOM 3202 C CA . GLU A 1 405 ? 28.049 17.281 -17.154 1.00 91.88 405 GLU A CA 1
ATOM 3203 C C . GLU A 1 405 ? 27.712 15.941 -16.494 1.00 91.88 405 GLU A C 1
ATOM 3205 O O . GLU A 1 405 ? 26.670 15.348 -16.782 1.00 91.88 405 GLU A O 1
ATOM 3210 N N . ARG A 1 406 ? 28.544 15.498 -15.544 1.00 95.94 406 ARG A N 1
ATOM 3211 C CA . ARG A 1 406 ? 28.292 14.285 -14.762 1.00 95.94 406 ARG A CA 1
ATOM 3212 C C . ARG A 1 406 ? 26.997 14.379 -13.962 1.00 95.94 406 ARG A C 1
ATOM 3214 O O . ARG A 1 406 ? 26.184 13.459 -14.032 1.00 95.94 406 ARG A O 1
ATOM 3221 N N . ASP A 1 407 ? 26.792 15.471 -13.232 1.00 88.31 407 ASP A N 1
ATOM 3222 C CA . ASP A 1 407 ? 25.601 15.665 -12.399 1.00 88.31 407 ASP A CA 1
ATOM 3223 C C . ASP A 1 407 ? 24.325 15.737 -13.251 1.00 88.31 407 ASP A C 1
ATOM 3225 O O . ASP A 1 407 ? 23.3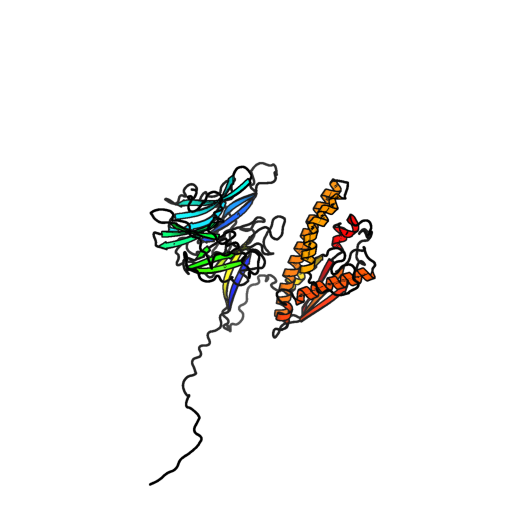11 15.121 -12.912 1.00 88.31 407 ASP A O 1
ATOM 3229 N N . MET A 1 408 ? 24.386 16.405 -14.410 1.00 86.56 408 MET A N 1
ATOM 3230 C CA . MET A 1 408 ? 23.285 16.420 -15.379 1.00 86.56 408 MET A CA 1
ATOM 3231 C C . MET A 1 408 ? 22.998 15.023 -15.941 1.00 86.56 408 MET A C 1
ATOM 3233 O O . MET A 1 408 ? 21.837 14.614 -15.988 1.00 86.56 408 MET A O 1
ATOM 3237 N N . SER A 1 409 ? 24.035 14.274 -16.330 1.00 90.81 409 SER A N 1
ATOM 3238 C CA . SER A 1 409 ? 23.881 12.907 -16.840 1.00 90.81 409 SER A CA 1
ATOM 3239 C C . SER A 1 409 ? 23.254 11.984 -15.792 1.00 90.81 409 SER A C 1
ATOM 3241 O O . SER A 1 409 ? 22.332 11.229 -16.098 1.00 90.81 409 SER A O 1
ATOM 3243 N N . LEU A 1 410 ? 23.682 12.091 -14.529 1.00 91.00 410 LEU A N 1
ATOM 3244 C CA . LEU A 1 410 ? 23.097 11.352 -13.409 1.00 91.00 410 LEU A CA 1
ATOM 3245 C C . LEU A 1 410 ? 21.612 11.684 -13.221 1.00 91.00 410 LEU A C 1
ATOM 3247 O O . LEU A 1 410 ? 20.799 10.768 -13.113 1.00 91.00 410 LEU A O 1
ATOM 3251 N N . ALA A 1 411 ? 21.234 12.965 -13.238 1.00 82.19 411 ALA A N 1
ATOM 3252 C CA . ALA A 1 411 ? 19.834 13.370 -13.118 1.00 82.19 411 ALA A CA 1
ATOM 3253 C C . ALA A 1 411 ? 18.969 12.837 -14.277 1.00 82.19 411 ALA A C 1
ATOM 3255 O O . ALA A 1 411 ? 17.873 12.315 -14.051 1.00 82.19 411 ALA A O 1
ATOM 3256 N N . MET A 1 412 ? 19.473 12.906 -15.515 1.00 88.25 412 MET A N 1
ATOM 3257 C CA . MET A 1 412 ? 18.794 12.335 -16.683 1.00 88.25 412 MET A CA 1
ATOM 3258 C C . MET A 1 412 ? 18.663 10.815 -16.578 1.00 88.25 412 MET A C 1
ATOM 3260 O O . MET A 1 412 ? 17.627 10.265 -16.951 1.00 88.25 412 MET A O 1
ATOM 3264 N N . LEU A 1 413 ? 19.689 10.133 -16.065 1.00 91.88 413 LEU A N 1
ATOM 3265 C CA . LEU A 1 413 ? 19.694 8.687 -15.886 1.00 91.88 413 LEU A CA 1
ATOM 3266 C C . LEU A 1 413 ? 18.639 8.241 -14.867 1.00 91.88 413 LEU A C 1
ATOM 3268 O O . LEU A 1 413 ? 17.888 7.307 -15.143 1.00 91.88 413 LEU A O 1
ATOM 3272 N N . GLU A 1 414 ? 18.557 8.912 -13.717 1.00 83.38 414 GLU A N 1
ATOM 3273 C CA . GLU A 1 414 ? 17.546 8.604 -12.699 1.00 83.38 414 GLU A CA 1
ATOM 3274 C C . GLU A 1 414 ? 16.129 8.842 -13.247 1.00 83.38 414 GLU A C 1
ATOM 3276 O O . GLU A 1 414 ? 15.260 7.981 -13.109 1.00 83.38 414 GLU A O 1
ATOM 3281 N N . SER A 1 415 ? 15.913 9.947 -13.973 1.00 80.25 415 SER A N 1
ATOM 3282 C CA . SER A 1 415 ? 14.643 10.205 -14.664 1.00 80.25 415 SER A CA 1
ATOM 3283 C C . SER A 1 415 ? 14.315 9.132 -15.710 1.00 80.25 415 SER A C 1
ATOM 3285 O O . SER A 1 415 ? 13.173 8.680 -15.796 1.00 80.25 415 SER A O 1
ATOM 3287 N N . PHE A 1 416 ? 15.309 8.687 -16.481 1.00 92.31 416 PHE A N 1
ATOM 3288 C CA . PHE A 1 416 ? 15.130 7.644 -17.485 1.00 92.31 416 PHE A CA 1
ATOM 3289 C C . PHE A 1 416 ? 14.767 6.294 -16.856 1.00 92.31 416 PHE A C 1
ATOM 3291 O O . PHE A 1 416 ? 13.830 5.660 -17.327 1.00 92.31 416 PHE A O 1
ATOM 3298 N N . PHE A 1 417 ? 15.432 5.854 -15.782 1.00 85.19 417 PHE A N 1
ATOM 3299 C CA . PHE A 1 417 ? 15.040 4.609 -15.105 1.00 85.19 417 PHE A CA 1
ATOM 3300 C C . PHE A 1 417 ? 13.650 4.702 -14.459 1.00 85.19 417 PHE A C 1
ATOM 3302 O O . PHE A 1 417 ? 12.932 3.703 -14.459 1.00 85.19 417 PHE A O 1
ATOM 3309 N N . GLY A 1 418 ? 13.225 5.893 -14.022 1.00 69.88 418 GLY A N 1
ATOM 3310 C CA . GLY A 1 418 ? 11.828 6.148 -13.660 1.00 69.88 418 GLY A CA 1
ATOM 3311 C C . GLY A 1 418 ? 10.862 5.944 -14.837 1.00 69.88 418 GLY A C 1
ATOM 3312 O O . GLY A 1 418 ? 9.831 5.295 -14.685 1.00 69.88 418 GLY A O 1
ATOM 3313 N N . GLU A 1 419 ? 11.208 6.409 -16.045 1.00 85.50 419 GLU A N 1
ATOM 3314 C CA . GLU A 1 419 ? 10.430 6.138 -17.269 1.00 85.50 419 GLU A CA 1
ATOM 3315 C C . GLU A 1 419 ? 10.391 4.638 -17.615 1.00 85.50 419 GLU A C 1
ATOM 3317 O O . GLU A 1 419 ? 9.350 4.141 -18.057 1.00 85.50 419 GLU A O 1
ATOM 3322 N N . VAL A 1 420 ? 11.499 3.913 -17.419 1.00 82.69 420 VAL A N 1
ATOM 3323 C CA . VAL A 1 420 ? 11.582 2.459 -17.650 1.00 82.69 420 VAL A CA 1
ATOM 3324 C C . VAL A 1 420 ? 10.615 1.710 -16.731 1.00 82.69 420 VAL A C 1
ATOM 3326 O O . VAL A 1 420 ? 9.841 0.883 -17.217 1.00 82.69 420 VAL A O 1
ATOM 3329 N N . GLN A 1 421 ? 10.624 2.031 -15.435 1.00 70.06 421 GLN A N 1
ATOM 3330 C CA . GLN A 1 421 ? 9.717 1.461 -14.436 1.00 70.06 421 GLN A CA 1
ATOM 3331 C C . GLN A 1 421 ? 8.255 1.806 -14.742 1.00 70.06 421 GLN A C 1
ATOM 3333 O O . GLN A 1 421 ? 7.445 0.900 -14.944 1.00 70.06 421 GLN A O 1
ATOM 3338 N N . TYR A 1 422 ? 7.949 3.093 -14.936 1.00 68.88 422 TYR A N 1
ATOM 3339 C CA . TYR A 1 422 ? 6.603 3.568 -15.268 1.00 68.88 422 TYR A CA 1
ATOM 3340 C C . TYR A 1 422 ? 6.009 2.859 -16.493 1.00 68.88 422 TYR A C 1
ATOM 3342 O O . TYR A 1 422 ? 4.853 2.440 -16.485 1.00 68.88 422 TYR A O 1
ATOM 3350 N N . ASN A 1 423 ? 6.779 2.694 -17.576 1.00 81.88 423 ASN A N 1
ATOM 3351 C CA . ASN A 1 423 ? 6.253 2.014 -18.760 1.00 81.88 423 ASN A CA 1
ATOM 3352 C C . ASN A 1 423 ? 6.102 0.497 -18.567 1.00 81.88 423 ASN A C 1
ATOM 3354 O O . ASN A 1 423 ? 5.256 -0.103 -19.232 1.00 81.88 423 ASN A O 1
ATOM 3358 N N . SER A 1 424 ? 6.892 -0.121 -17.684 1.00 79.44 424 SER A N 1
ATOM 3359 C CA . SER A 1 424 ? 6.733 -1.528 -17.305 1.00 79.44 424 SER A CA 1
ATOM 3360 C C . SER A 1 424 ? 5.396 -1.755 -16.589 1.00 79.44 424 SER A C 1
ATOM 3362 O O . SER A 1 424 ? 4.610 -2.604 -17.009 1.00 79.44 424 SER A O 1
ATOM 3364 N N . GLU A 1 425 ? 5.079 -0.913 -15.603 1.00 67.38 425 GLU A N 1
ATOM 3365 C CA . GLU A 1 425 ? 3.799 -0.917 -14.875 1.00 67.38 425 GLU A CA 1
ATOM 3366 C C . GLU A 1 425 ? 2.621 -0.602 -15.815 1.00 67.38 425 GLU A C 1
ATOM 3368 O O . GLU A 1 425 ? 1.597 -1.290 -15.830 1.00 67.38 425 GLU A O 1
ATOM 3373 N N . LYS A 1 426 ? 2.793 0.394 -16.696 1.00 79.88 426 LYS A N 1
ATOM 3374 C CA . LYS A 1 426 ? 1.827 0.743 -17.750 1.00 79.88 426 LYS A CA 1
ATOM 3375 C C . LYS A 1 426 ? 1.528 -0.443 -18.671 1.00 79.88 426 LYS A C 1
ATOM 3377 O O . LYS A 1 426 ? 0.383 -0.624 -19.089 1.00 79.88 426 LYS A O 1
ATOM 3382 N N . PHE A 1 427 ? 2.540 -1.248 -19.001 1.00 91.38 427 PHE A N 1
ATOM 3383 C CA . PHE A 1 427 ? 2.370 -2.466 -19.789 1.00 91.38 427 PHE A CA 1
ATOM 3384 C C . PHE A 1 427 ? 1.632 -3.552 -19.017 1.00 91.38 427 PHE A C 1
ATOM 3386 O O . PHE A 1 427 ? 0.740 -4.181 -19.578 1.00 91.38 427 PHE A O 1
ATOM 3393 N N . GLU A 1 428 ? 1.938 -3.743 -17.738 1.00 70.06 428 GLU A N 1
ATOM 3394 C CA . GLU A 1 428 ? 1.215 -4.688 -16.891 1.00 70.06 428 GLU A CA 1
ATOM 3395 C C . GLU A 1 428 ? -0.278 -4.350 -16.803 1.00 70.06 428 GLU A C 1
ATOM 3397 O O . GLU A 1 428 ? -1.132 -5.201 -17.066 1.00 70.06 428 GLU A O 1
ATOM 3402 N N . HIS A 1 429 ? -0.616 -3.086 -16.539 1.00 75.62 429 HIS A N 1
ATOM 3403 C CA . HIS A 1 429 ? -2.003 -2.619 -16.540 1.00 75.62 429 HIS A CA 1
ATOM 3404 C C . HIS A 1 429 ? -2.679 -2.832 -17.906 1.00 75.62 429 HIS A C 1
ATOM 3406 O O . HIS A 1 429 ? -3.808 -3.323 -17.992 1.00 75.62 429 HIS A O 1
ATOM 3412 N N . PHE A 1 430 ? -1.961 -2.557 -18.996 1.00 88.06 430 PHE A N 1
ATOM 3413 C CA . PHE A 1 430 ? -2.441 -2.807 -20.352 1.00 88.06 430 PHE A CA 1
ATOM 3414 C C . PHE A 1 430 ? -2.773 -4.288 -20.617 1.00 88.06 430 PHE A C 1
ATOM 3416 O O . PHE A 1 430 ? -3.775 -4.567 -21.277 1.00 88.06 430 PHE A O 1
ATOM 3423 N N . ILE A 1 431 ? -1.998 -5.245 -20.086 1.00 79.31 431 ILE A N 1
ATOM 3424 C CA . ILE A 1 431 ? -2.285 -6.689 -20.220 1.00 79.31 431 ILE A CA 1
ATOM 3425 C C . ILE A 1 431 ? -3.634 -7.042 -19.576 1.00 79.31 431 ILE A C 1
ATOM 3427 O O . ILE A 1 431 ? -4.389 -7.842 -20.132 1.00 79.31 431 ILE A O 1
ATOM 3431 N N . HIS A 1 432 ? -3.970 -6.429 -18.440 1.00 70.12 432 HIS A N 1
ATOM 3432 C CA . HIS A 1 432 ? -5.249 -6.652 -17.764 1.00 70.12 432 HIS A CA 1
ATOM 3433 C C . HIS A 1 432 ? -6.433 -6.107 -18.567 1.00 70.12 432 HIS A C 1
ATOM 3435 O O . HIS A 1 432 ? -7.425 -6.813 -18.753 1.00 70.12 432 HIS A O 1
ATOM 3441 N N . LEU A 1 433 ? -6.319 -4.888 -19.102 1.00 78.38 433 LEU A N 1
ATOM 3442 C CA . LEU A 1 433 ? -7.354 -4.305 -19.965 1.00 78.38 433 LEU A CA 1
ATOM 3443 C C . LEU A 1 433 ? -7.549 -5.123 -21.248 1.00 78.38 433 LEU A C 1
ATOM 3445 O O . LEU A 1 433 ? -8.681 -5.361 -21.669 1.00 78.38 433 LEU A O 1
ATOM 3449 N N . LEU A 1 434 ? -6.453 -5.617 -21.829 1.00 88.94 434 LEU A N 1
ATOM 3450 C CA . LEU A 1 434 ? -6.488 -6.531 -22.966 1.00 88.94 434 LEU A CA 1
ATOM 3451 C C . LEU A 1 434 ? -7.230 -7.831 -22.625 1.00 88.94 434 LEU A C 1
ATOM 3453 O O . LEU A 1 434 ? -8.067 -8.283 -23.404 1.00 88.94 434 LEU A O 1
ATOM 3457 N N . ALA A 1 435 ? -6.954 -8.424 -21.461 1.00 75.88 435 ALA A N 1
ATOM 3458 C CA . ALA A 1 435 ? -7.649 -9.623 -21.002 1.00 75.88 435 ALA A CA 1
ATOM 3459 C C . ALA A 1 435 ? -9.159 -9.383 -20.863 1.00 75.88 435 ALA A C 1
ATOM 3461 O O . ALA A 1 435 ? -9.954 -10.198 -21.323 1.00 75.88 435 ALA A O 1
ATOM 3462 N N . GLN A 1 436 ? -9.561 -8.247 -20.286 1.00 76.50 436 GLN A N 1
ATOM 3463 C CA . GLN A 1 436 ? -10.973 -7.877 -20.155 1.00 76.50 436 GLN A CA 1
ATOM 3464 C C . GLN A 1 436 ? -11.656 -7.710 -21.515 1.00 76.50 436 GLN A C 1
ATOM 3466 O O . GLN A 1 436 ? -12.778 -8.176 -21.703 1.00 76.50 436 GLN A O 1
ATOM 3471 N N . ASP A 1 437 ? -10.998 -7.071 -22.480 1.00 87.19 437 ASP A N 1
ATOM 3472 C CA . ASP A 1 437 ? -11.552 -6.910 -23.824 1.00 87.19 437 ASP A CA 1
ATOM 3473 C C . ASP A 1 437 ? -11.753 -8.252 -24.536 1.00 87.19 437 ASP A C 1
ATOM 3475 O O . ASP A 1 437 ? -12.816 -8.479 -25.117 1.00 87.19 437 ASP A O 1
ATOM 3479 N N . ILE A 1 438 ? -10.774 -9.157 -24.449 1.00 87.94 438 ILE A N 1
ATOM 3480 C CA . ILE A 1 438 ? -10.891 -10.507 -25.011 1.00 87.94 438 ILE A CA 1
ATOM 3481 C C . ILE A 1 438 ? -12.018 -11.273 -24.308 1.00 87.94 438 ILE A C 1
ATOM 3483 O O . ILE A 1 438 ? -12.831 -11.903 -24.981 1.00 87.94 438 ILE A O 1
ATOM 3487 N N . LEU A 1 439 ? -12.121 -11.196 -22.978 1.00 80.00 439 LEU A N 1
ATOM 3488 C CA . LEU A 1 439 ? -13.201 -11.847 -22.229 1.00 80.00 439 LEU A CA 1
ATOM 3489 C C . LEU A 1 439 ? -14.583 -11.342 -22.670 1.00 80.00 439 LEU A C 1
ATOM 3491 O O . LEU A 1 439 ? -15.523 -12.122 -22.771 1.00 80.00 439 LEU A O 1
ATOM 3495 N N . ASN A 1 440 ? -14.682 -10.056 -23.011 1.00 82.69 440 ASN A N 1
ATOM 3496 C CA . ASN A 1 440 ? -15.889 -9.416 -23.535 1.00 82.69 440 ASN A CA 1
ATOM 3497 C C . ASN A 1 440 ? -16.160 -9.711 -25.025 1.00 82.69 440 ASN A C 1
ATOM 3499 O O . ASN A 1 440 ? -16.930 -8.990 -25.661 1.00 82.69 440 ASN A O 1
ATOM 3503 N N . GLY A 1 441 ? -15.521 -10.730 -25.605 1.00 89.31 441 GLY A N 1
ATOM 3504 C CA . GLY A 1 441 ? -15.777 -11.156 -26.980 1.00 89.31 441 GLY A CA 1
ATOM 3505 C C . GLY A 1 441 ? -15.053 -10.351 -28.061 1.00 89.31 441 GLY A C 1
ATOM 3506 O O . GLY A 1 441 ? -15.302 -10.582 -29.241 1.00 89.31 441 GLY A O 1
ATOM 3507 N N . ARG A 1 442 ? -14.164 -9.408 -27.711 1.00 94.00 442 ARG A N 1
ATOM 3508 C CA . ARG A 1 442 ? -13.566 -8.497 -28.707 1.00 94.00 442 ARG A CA 1
ATOM 3509 C C . ARG A 1 442 ? -12.402 -9.106 -29.459 1.00 94.00 442 ARG A C 1
ATOM 3511 O O . ARG A 1 442 ? -11.503 -9.721 -28.884 1.00 94.00 442 ARG A O 1
ATOM 3518 N N . HIS A 1 443 ? -12.353 -8.814 -30.751 1.00 96.56 443 HIS A N 1
ATOM 3519 C CA . HIS A 1 443 ? -11.200 -9.130 -31.581 1.00 96.56 443 HIS A CA 1
ATOM 3520 C C . HIS A 1 443 ? -10.209 -7.968 -31.531 1.00 96.56 443 HIS A C 1
ATOM 3522 O O . HIS A 1 443 ? -10.486 -6.903 -32.081 1.00 96.56 443 HIS A O 1
ATOM 3528 N N . VAL A 1 444 ? -9.063 -8.166 -30.879 1.00 97.12 444 VAL A N 1
ATOM 3529 C CA . VAL A 1 444 ? -8.027 -7.147 -30.675 1.00 97.12 444 VAL A CA 1
ATOM 3530 C C . VAL A 1 444 ? -6.822 -7.400 -31.581 1.00 97.12 444 VAL A C 1
ATOM 3532 O O . VAL A 1 444 ? -6.318 -8.520 -31.670 1.00 97.12 444 VAL A O 1
ATOM 3535 N N . VAL A 1 445 ? -6.320 -6.341 -32.215 1.00 98.06 445 VAL A N 1
ATOM 3536 C CA . VAL A 1 445 ? -5.091 -6.340 -33.014 1.00 98.06 445 VAL A CA 1
ATOM 3537 C C . VAL A 1 445 ? -4.098 -5.354 -32.404 1.00 98.06 445 VAL A C 1
ATOM 3539 O O . VAL A 1 445 ? -4.314 -4.140 -32.413 1.00 98.06 445 VAL A O 1
ATOM 3542 N N . LEU A 1 446 ? -2.981 -5.876 -31.901 1.00 97.62 446 LEU A N 1
ATOM 3543 C CA . LEU A 1 446 ? -1.870 -5.074 -31.395 1.00 97.62 446 LEU A CA 1
ATOM 3544 C C . LEU A 1 446 ? -0.867 -4.787 -32.503 1.00 97.62 446 LEU A C 1
ATOM 3546 O O . LEU A 1 446 ? -0.486 -5.690 -33.243 1.00 97.62 446 LEU A O 1
ATOM 3550 N N . THR A 1 447 ? -0.374 -3.554 -32.572 1.00 96.94 447 THR A N 1
ATOM 3551 C CA . THR A 1 447 ? 0.778 -3.206 -33.417 1.00 96.94 447 THR A CA 1
ATOM 3552 C C . THR A 1 447 ? 1.990 -2.959 -32.536 1.00 96.94 447 THR A C 1
ATOM 3554 O O . THR A 1 447 ? 1.956 -2.076 -31.684 1.00 96.94 447 THR A O 1
ATOM 3557 N N . VAL A 1 448 ? 3.056 -3.735 -32.737 1.00 97.88 448 VAL A N 1
ATOM 3558 C CA . VAL A 1 448 ? 4.257 -3.727 -31.895 1.00 97.88 448 VAL A CA 1
ATOM 3559 C C . VAL A 1 448 ? 5.498 -3.454 -32.745 1.00 97.88 448 VAL A C 1
ATOM 3561 O O . VAL A 1 448 ? 5.840 -4.239 -33.633 1.00 97.88 448 VAL A O 1
ATOM 3564 N N . GLY A 1 449 ? 6.177 -2.343 -32.464 1.00 96.19 449 GLY A N 1
ATOM 3565 C CA . GLY A 1 449 ? 7.440 -1.944 -33.082 1.00 96.19 449 GLY A CA 1
ATOM 3566 C C . GLY A 1 449 ? 8.641 -2.338 -32.224 1.00 96.19 449 GLY A C 1
ATOM 3567 O O . GLY A 1 449 ? 8.601 -2.182 -31.011 1.00 96.19 449 GLY A O 1
ATOM 3568 N N . GLY A 1 450 ? 9.716 -2.840 -32.827 1.00 96.81 450 GLY A N 1
ATOM 3569 C CA . GLY A 1 450 ? 10.963 -3.169 -32.128 1.00 96.81 450 GLY A CA 1
ATOM 3570 C C . GLY A 1 450 ? 12.124 -2.322 -32.632 1.00 96.81 450 GLY A C 1
ATOM 3571 O O . GLY A 1 450 ? 12.306 -2.206 -33.842 1.00 96.81 450 GLY A O 1
ATOM 3572 N N . TYR A 1 451 ? 12.929 -1.793 -31.714 1.00 97.06 451 TYR A N 1
ATOM 3573 C CA . TYR A 1 451 ? 13.985 -0.813 -31.979 1.00 97.06 451 TYR A CA 1
ATOM 3574 C C . TYR A 1 451 ? 15.323 -1.274 -31.391 1.00 97.06 451 TYR A C 1
ATOM 3576 O O . TYR A 1 451 ? 15.357 -2.102 -30.472 1.00 97.06 451 TYR A O 1
ATOM 3584 N N . ALA A 1 452 ? 16.429 -0.777 -31.937 1.00 94.81 452 ALA A N 1
ATOM 3585 C CA . ALA A 1 452 ? 17.782 -1.013 -31.451 1.00 94.81 452 ALA A CA 1
ATOM 3586 C C . ALA A 1 452 ? 18.676 0.216 -31.670 1.00 94.81 452 ALA A C 1
ATOM 3588 O O . ALA A 1 452 ? 18.506 0.959 -32.633 1.00 94.81 452 ALA A O 1
ATOM 3589 N N . SER A 1 453 ? 19.673 0.394 -30.802 1.00 94.62 453 SER A N 1
ATOM 3590 C CA . SER A 1 453 ? 20.705 1.417 -30.977 1.00 94.62 453 SER A CA 1
ATOM 3591 C C . SER A 1 453 ? 21.629 1.075 -32.163 1.00 94.62 453 SER A C 1
ATOM 3593 O O . SER A 1 453 ? 21.762 -0.097 -32.531 1.00 94.62 453 SER A O 1
ATOM 3595 N N . PRO A 1 454 ? 22.308 2.062 -32.776 1.00 92.69 454 PRO A N 1
ATOM 3596 C CA . PRO A 1 454 ? 23.117 1.862 -33.983 1.00 92.69 454 PRO A CA 1
ATOM 3597 C C . PRO A 1 454 ? 24.487 1.197 -33.729 1.00 92.69 454 PRO A C 1
ATOM 3599 O O . PRO A 1 454 ? 25.384 1.309 -34.559 1.00 92.69 454 PRO A O 1
ATOM 3602 N N . LEU A 1 455 ? 24.672 0.502 -32.601 1.00 90.38 455 LEU A N 1
ATOM 3603 C CA . LEU A 1 455 ? 25.958 -0.076 -32.189 1.00 90.38 455 LEU A CA 1
ATOM 3604 C C . LEU A 1 455 ? 26.396 -1.275 -33.050 1.00 90.38 455 LEU A C 1
ATOM 3606 O O . LEU A 1 455 ? 27.588 -1.495 -33.262 1.00 90.38 455 LEU A O 1
ATOM 3610 N N . HIS A 1 456 ? 25.440 -2.063 -33.545 1.00 90.31 456 HIS A N 1
ATOM 3611 C CA . HIS A 1 456 ? 25.702 -3.206 -34.421 1.00 90.31 456 HIS A CA 1
ATOM 3612 C C . HIS A 1 456 ? 25.249 -2.938 -35.861 1.00 90.31 456 HIS A C 1
ATOM 3614 O O . HIS A 1 456 ? 24.594 -1.941 -36.161 1.00 90.31 456 HIS A O 1
ATOM 3620 N N . ASN A 1 457 ? 25.598 -3.846 -36.778 1.00 91.31 457 ASN A N 1
ATOM 3621 C CA . ASN A 1 457 ? 25.159 -3.742 -38.167 1.00 91.31 457 ASN A CA 1
ATOM 3622 C C . ASN A 1 457 ? 23.626 -3.874 -38.297 1.00 91.31 457 ASN A C 1
ATOM 3624 O O . ASN A 1 457 ? 22.952 -4.458 -37.448 1.00 91.31 457 ASN A O 1
ATOM 3628 N N . SER A 1 458 ? 23.081 -3.356 -39.401 1.00 90.62 458 SER A N 1
ATOM 3629 C CA . SER A 1 458 ? 21.631 -3.277 -39.627 1.00 90.62 458 SER A CA 1
ATOM 3630 C C . SER A 1 458 ? 20.922 -4.636 -39.539 1.00 90.62 458 SER A C 1
ATOM 3632 O O . SER A 1 458 ? 19.900 -4.744 -38.861 1.00 90.62 458 SER A O 1
ATOM 3634 N N . ALA A 1 459 ? 21.482 -5.687 -40.150 1.00 93.88 459 ALA A N 1
ATOM 3635 C CA . ALA A 1 459 ? 20.886 -7.025 -40.126 1.00 93.88 459 ALA A CA 1
ATOM 3636 C C . ALA A 1 459 ? 20.799 -7.584 -38.697 1.00 93.88 459 ALA A C 1
ATOM 3638 O O . ALA A 1 459 ? 19.768 -8.130 -38.299 1.00 93.88 459 ALA A O 1
ATOM 3639 N N . TYR A 1 460 ? 21.854 -7.384 -37.906 1.00 94.38 460 TYR A N 1
ATOM 3640 C CA . TYR A 1 460 ? 21.881 -7.767 -36.501 1.00 94.38 460 TYR A CA 1
ATOM 3641 C C . TYR A 1 460 ? 20.816 -7.028 -35.687 1.00 94.38 460 TYR A C 1
ATOM 3643 O O . TYR A 1 460 ? 20.042 -7.657 -34.969 1.00 94.38 460 TYR A O 1
ATOM 3651 N N . ASN A 1 461 ? 20.725 -5.705 -35.843 1.00 94.69 461 ASN A N 1
ATOM 3652 C CA . ASN A 1 461 ? 19.757 -4.881 -35.119 1.00 94.69 461 ASN A CA 1
ATOM 3653 C C . ASN A 1 461 ? 18.310 -5.275 -35.435 1.00 94.69 461 ASN A C 1
ATOM 3655 O O . ASN A 1 461 ? 17.478 -5.309 -34.532 1.00 94.69 461 ASN A O 1
ATOM 3659 N N . VAL A 1 462 ? 18.008 -5.642 -36.685 1.00 96.50 462 VAL A N 1
ATOM 3660 C CA . VAL A 1 462 ? 16.686 -6.167 -37.061 1.00 96.50 462 VAL A CA 1
ATOM 3661 C C . VAL A 1 462 ? 16.389 -7.490 -36.346 1.00 96.50 462 VAL A C 1
ATOM 3663 O O . VAL A 1 462 ? 15.283 -7.674 -35.835 1.00 96.50 462 VAL A O 1
ATOM 3666 N N . ASN A 1 463 ? 17.356 -8.411 -36.270 1.00 97.56 463 ASN A N 1
ATOM 3667 C CA . ASN A 1 463 ? 17.178 -9.677 -35.550 1.00 97.56 463 ASN A CA 1
ATOM 3668 C C . ASN A 1 463 ? 17.008 -9.456 -34.041 1.00 97.56 463 ASN A C 1
ATOM 3670 O O . ASN A 1 463 ? 16.104 -10.039 -33.441 1.00 97.56 463 ASN A O 1
ATOM 3674 N N . LEU A 1 464 ? 17.786 -8.549 -33.447 1.00 96.94 464 LEU A N 1
ATOM 3675 C CA . LEU A 1 464 ? 17.640 -8.153 -32.048 1.00 96.94 464 LEU A CA 1
ATOM 3676 C C . LEU A 1 464 ? 16.248 -7.564 -31.770 1.00 96.94 464 LEU A C 1
ATOM 3678 O O . LEU A 1 464 ? 15.589 -7.965 -30.810 1.00 96.94 464 LEU A O 1
ATOM 3682 N N . SER A 1 465 ? 15.740 -6.687 -32.640 1.00 97.25 465 SER A N 1
ATOM 3683 C CA . SER A 1 465 ? 14.375 -6.162 -32.527 1.00 97.25 465 SER A CA 1
ATOM 3684 C C . SER A 1 465 ? 13.309 -7.258 -32.615 1.00 97.25 465 SER A C 1
ATOM 3686 O O . SER A 1 465 ? 12.321 -7.191 -31.886 1.00 97.25 465 SER A O 1
ATOM 3688 N N . LYS A 1 466 ? 13.497 -8.298 -33.443 1.00 97.88 466 LYS A N 1
ATOM 3689 C CA . LYS A 1 466 ? 12.588 -9.462 -33.472 1.00 97.88 466 LYS A CA 1
ATOM 3690 C C . LYS A 1 466 ? 12.607 -10.232 -32.149 1.00 97.88 466 LYS A C 1
ATOM 3692 O O . LYS A 1 466 ? 11.532 -10.555 -31.644 1.00 97.88 466 LYS A O 1
ATOM 3697 N N . ARG A 1 467 ? 13.790 -10.465 -31.561 1.00 97.88 467 ARG A N 1
ATOM 3698 C CA . ARG A 1 467 ? 13.908 -11.127 -30.248 1.00 97.88 467 ARG A CA 1
ATOM 3699 C C . ARG A 1 467 ? 13.227 -10.326 -29.149 1.00 97.88 467 ARG A C 1
ATOM 3701 O O . ARG A 1 467 ? 12.497 -10.903 -28.354 1.00 97.88 467 ARG A O 1
ATOM 3708 N N . ARG A 1 468 ? 13.404 -9.003 -29.145 1.00 97.94 468 ARG A N 1
ATOM 3709 C CA . ARG A 1 468 ? 12.686 -8.100 -28.238 1.00 97.94 468 ARG A CA 1
ATOM 3710 C C . ARG A 1 468 ? 11.178 -8.259 -28.408 1.00 97.94 468 ARG A C 1
ATOM 3712 O O . ARG A 1 468 ? 10.503 -8.599 -27.453 1.00 97.94 468 ARG A O 1
ATOM 3719 N N . ILE A 1 469 ? 10.635 -8.141 -29.621 1.00 98.25 469 ILE A N 1
ATOM 3720 C CA . ILE A 1 469 ? 9.190 -8.345 -29.846 1.00 98.25 469 ILE A CA 1
ATOM 3721 C C . ILE A 1 469 ? 8.722 -9.726 -29.345 1.00 98.25 469 ILE A C 1
ATOM 3723 O O . ILE A 1 469 ? 7.621 -9.846 -28.806 1.00 98.25 469 ILE A O 1
ATOM 3727 N N . ALA A 1 470 ? 9.546 -10.769 -29.482 1.00 98.19 470 ALA A N 1
ATOM 3728 C CA . ALA A 1 470 ? 9.219 -12.093 -28.964 1.00 98.19 470 ALA A CA 1
ATOM 3729 C C . ALA A 1 470 ? 9.060 -12.124 -27.429 1.00 98.19 470 ALA A C 1
ATOM 3731 O O . ALA A 1 470 ? 8.212 -12.878 -26.957 1.00 98.19 470 ALA A O 1
ATOM 3732 N N . THR A 1 471 ? 9.749 -11.271 -26.657 1.00 97.88 471 THR A N 1
ATOM 3733 C CA . THR A 1 471 ? 9.558 -11.207 -25.194 1.00 97.88 471 THR A CA 1
ATOM 3734 C C . THR A 1 471 ? 8.157 -10.746 -24.806 1.00 97.88 471 THR A C 1
ATOM 3736 O O . THR A 1 471 ? 7.598 -11.259 -23.842 1.00 97.88 471 THR A O 1
ATOM 3739 N N . ILE A 1 472 ? 7.543 -9.849 -25.586 1.00 97.12 472 ILE A N 1
ATOM 3740 C CA . ILE A 1 472 ? 6.151 -9.403 -25.396 1.00 97.12 472 ILE A CA 1
ATOM 3741 C C . ILE A 1 472 ? 5.171 -10.518 -25.723 1.00 97.12 472 ILE A C 1
ATOM 3743 O O . ILE A 1 472 ? 4.204 -10.737 -24.999 1.00 97.12 472 ILE A O 1
ATOM 3747 N N . VAL A 1 473 ? 5.436 -11.262 -26.796 1.00 96.81 473 VAL A N 1
ATOM 3748 C CA . VAL A 1 473 ? 4.612 -12.416 -27.170 1.00 96.81 473 VAL A CA 1
ATOM 3749 C C . VAL A 1 473 ? 4.662 -13.484 -26.078 1.00 96.81 473 VAL A C 1
ATOM 3751 O O . VAL A 1 473 ? 3.621 -14.031 -25.723 1.00 96.81 473 VAL A O 1
ATOM 3754 N N . ASN A 1 474 ? 5.845 -13.765 -25.532 1.00 94.12 474 ASN A N 1
ATOM 3755 C CA . ASN A 1 474 ? 6.006 -14.703 -24.423 1.00 94.12 474 ASN A CA 1
ATOM 3756 C C . ASN A 1 474 ? 5.348 -14.165 -23.148 1.00 94.12 474 ASN A C 1
ATOM 3758 O O . ASN A 1 474 ? 4.613 -14.897 -22.493 1.00 94.12 474 ASN A O 1
ATOM 3762 N N . GLN A 1 475 ? 5.512 -12.868 -22.851 1.00 93.44 475 GLN A N 1
ATOM 3763 C CA . GLN A 1 475 ? 4.869 -12.225 -21.705 1.00 93.44 475 GLN A CA 1
ATOM 3764 C C . GLN A 1 475 ? 3.352 -12.413 -21.750 1.00 93.44 475 GLN A C 1
ATOM 3766 O O . GLN A 1 475 ? 2.776 -12.902 -20.788 1.00 93.44 475 GLN A O 1
ATOM 3771 N N . LEU A 1 476 ? 2.705 -12.109 -22.875 1.00 91.44 476 LEU A N 1
ATOM 3772 C CA . LEU A 1 476 ? 1.256 -12.265 -23.022 1.00 91.44 476 LEU A CA 1
ATOM 3773 C C . LEU A 1 476 ? 0.796 -13.728 -22.911 1.00 91.44 476 LEU A C 1
ATOM 3775 O O . LEU A 1 476 ? -0.316 -13.988 -22.458 1.00 91.44 476 LEU A O 1
ATOM 3779 N N . LYS A 1 477 ? 1.640 -14.690 -23.299 1.00 90.06 477 LYS A N 1
ATOM 3780 C CA . LYS A 1 477 ? 1.336 -16.124 -23.194 1.00 90.06 477 LYS A CA 1
ATOM 3781 C C . LYS A 1 477 ? 1.468 -16.676 -21.781 1.00 90.06 477 LYS A C 1
ATOM 3783 O O . LYS A 1 477 ? 0.722 -17.588 -21.438 1.00 90.06 477 LYS A O 1
ATOM 3788 N N . GLU A 1 478 ? 2.428 -16.183 -21.006 1.00 79.44 478 GLU A N 1
ATOM 3789 C CA . GLU A 1 478 ? 2.830 -16.782 -19.728 1.00 79.44 478 GLU A CA 1
ATOM 3790 C C . GLU A 1 478 ? 2.347 -15.986 -18.511 1.00 79.44 478 GLU A C 1
ATOM 3792 O O . GLU A 1 478 ? 2.178 -16.564 -17.436 1.00 79.44 478 GLU A O 1
ATOM 3797 N N . TYR A 1 479 ? 2.071 -14.687 -18.673 1.00 67.69 479 TYR A N 1
ATOM 3798 C CA . TYR A 1 479 ? 1.687 -13.795 -17.580 1.00 67.69 479 TYR A CA 1
ATOM 3799 C C . TYR A 1 479 ? 0.518 -14.353 -16.759 1.00 67.69 479 TYR A C 1
ATOM 3801 O O . TYR A 1 479 ? -0.490 -14.805 -17.315 1.00 67.69 479 TYR A O 1
ATOM 3809 N N . ASN A 1 480 ? 0.682 -14.327 -15.432 1.00 57.72 480 ASN A N 1
ATOM 3810 C CA . ASN A 1 480 ? -0.265 -14.846 -14.447 1.00 57.72 480 ASN A CA 1
ATOM 3811 C C . ASN A 1 480 ? -0.795 -16.255 -14.809 1.00 57.72 480 ASN A C 1
ATOM 3813 O O . ASN A 1 480 ? -1.999 -16.491 -14.965 1.00 57.72 480 ASN A O 1
ATOM 3817 N N . GLY A 1 481 ? 0.128 -17.193 -15.056 1.00 59.38 481 GLY A N 1
ATOM 3818 C CA . GLY A 1 481 ? -0.194 -18.580 -15.416 1.00 59.38 481 GLY A CA 1
ATOM 3819 C C . GLY A 1 481 ? -0.881 -18.722 -16.780 1.00 59.38 481 GLY A C 1
ATOM 3820 O O . GLY A 1 481 ? -1.718 -19.607 -16.970 1.00 59.38 481 GLY A O 1
ATOM 3821 N N . GLY A 1 482 ? -0.582 -17.819 -17.714 1.00 72.81 482 GLY A N 1
ATOM 3822 C CA . GLY A 1 482 ? -1.205 -17.754 -19.034 1.00 72.81 482 GLY A CA 1
ATOM 3823 C C . GLY A 1 482 ? -2.643 -17.249 -19.012 1.00 72.81 482 GLY A C 1
ATOM 3824 O O . GLY A 1 482 ? -3.527 -17.843 -19.633 1.00 72.81 482 GLY A O 1
ATOM 3825 N N . MET A 1 483 ? -2.882 -16.151 -18.291 1.00 75.56 483 MET A N 1
ATOM 3826 C CA . MET A 1 483 ? -4.185 -15.489 -18.173 1.00 75.56 483 MET A CA 1
ATOM 3827 C C . MET A 1 483 ? -4.847 -15.240 -19.535 1.00 75.56 483 MET A C 1
ATOM 3829 O O . MET A 1 483 ? -5.982 -15.660 -19.737 1.00 75.56 483 MET A O 1
ATOM 3833 N N . ILE A 1 484 ? -4.140 -14.623 -20.490 1.00 80.69 484 ILE A N 1
ATOM 3834 C CA . ILE A 1 484 ? -4.696 -14.302 -21.818 1.00 80.69 484 ILE A CA 1
ATOM 3835 C C . ILE A 1 484 ? -5.141 -15.568 -22.556 1.00 80.69 484 ILE A C 1
ATOM 3837 O O . ILE A 1 484 ? -6.237 -15.597 -23.110 1.00 80.69 484 ILE A O 1
ATOM 3841 N N . ARG A 1 485 ? -4.336 -16.640 -22.512 1.00 86.44 485 ARG A N 1
ATOM 3842 C CA . ARG A 1 485 ? -4.707 -17.933 -23.106 1.00 86.44 485 ARG A CA 1
ATOM 3843 C C . ARG A 1 485 ? -5.993 -18.474 -22.478 1.00 86.44 485 ARG A C 1
ATOM 3845 O O . ARG A 1 485 ? -6.916 -18.814 -23.204 1.00 86.44 485 ARG A O 1
ATOM 3852 N N . ARG A 1 486 ? -6.062 -18.513 -21.142 1.00 78.62 486 ARG A N 1
ATOM 3853 C CA . ARG A 1 486 ? -7.234 -19.024 -20.406 1.00 78.62 486 ARG A CA 1
ATOM 3854 C C . ARG A 1 486 ? -8.505 -18.228 -20.698 1.00 78.62 486 ARG A C 1
ATOM 3856 O O . ARG A 1 486 ? -9.587 -18.807 -20.724 1.00 78.62 486 ARG A O 1
ATOM 3863 N N . VAL A 1 487 ? -8.375 -16.917 -20.908 1.00 76.31 487 VAL A N 1
ATOM 3864 C CA . VAL A 1 487 ? -9.488 -16.047 -21.303 1.00 76.31 487 VAL A CA 1
ATOM 3865 C C . VAL A 1 487 ? -9.942 -16.347 -22.732 1.00 76.31 487 VAL A C 1
ATOM 3867 O O . VAL A 1 487 ? -11.139 -16.480 -22.948 1.00 76.31 487 VAL A O 1
ATOM 3870 N N . MET A 1 488 ? -9.015 -16.511 -23.683 1.00 88.75 488 MET A N 1
ATOM 3871 C CA . MET A 1 488 ? -9.326 -16.859 -25.082 1.00 88.75 488 MET A CA 1
ATOM 3872 C C . MET A 1 488 ? -9.956 -18.254 -25.255 1.00 88.75 488 MET A C 1
ATOM 3874 O O . MET A 1 488 ? -10.507 -18.555 -26.311 1.00 88.75 488 MET A O 1
ATOM 3878 N N . GLU A 1 489 ? -9.825 -19.128 -24.256 1.00 88.25 489 GLU A N 1
ATOM 3879 C CA . GLU A 1 489 ? -10.422 -20.469 -24.243 1.00 88.25 489 GLU A CA 1
ATOM 3880 C C . GLU A 1 489 ? -11.871 -20.471 -23.712 1.00 88.25 489 GLU A C 1
ATOM 3882 O O . GLU A 1 489 ? -12.543 -21.502 -23.785 1.00 88.25 489 GLU A O 1
ATOM 3887 N N . GLN A 1 490 ? -12.376 -19.346 -23.184 1.00 79.62 490 GLN A N 1
ATOM 3888 C CA . GLN A 1 490 ? -13.744 -19.263 -22.667 1.00 79.62 490 GLN A CA 1
ATOM 3889 C C . GLN A 1 490 ? -14.785 -19.209 -23.800 1.00 79.62 490 GLN A C 1
ATOM 3891 O O . GLN A 1 490 ? -14.566 -18.565 -24.828 1.00 79.62 490 GLN A O 1
ATOM 3896 N N . PRO A 1 491 ? -15.972 -19.820 -23.629 1.00 84.69 491 PRO A N 1
ATOM 3897 C CA . PRO A 1 491 ? -17.052 -19.683 -24.601 1.00 84.69 491 PRO A CA 1
ATOM 3898 C C . PRO A 1 491 ? -17.442 -18.213 -24.810 1.00 84.69 491 PRO A C 1
ATOM 3900 O O . PRO A 1 491 ? -17.778 -17.513 -23.859 1.00 84.69 491 PRO A O 1
ATOM 3903 N N . GLY A 1 492 ? -17.428 -17.754 -26.063 1.00 86.88 492 GLY A N 1
ATOM 3904 C CA . GLY A 1 492 ? -17.806 -16.382 -26.420 1.00 86.88 492 GLY A CA 1
ATOM 3905 C C . GLY A 1 492 ? -16.707 -15.331 -26.239 1.00 86.88 492 GLY A C 1
ATOM 3906 O O . GLY A 1 492 ? -16.974 -14.159 -26.491 1.00 86.88 492 GLY A O 1
ATOM 3907 N N . SER A 1 493 ? -15.484 -15.717 -25.853 1.00 88.88 493 SER A N 1
ATOM 3908 C CA . SER A 1 493 ? -14.343 -14.797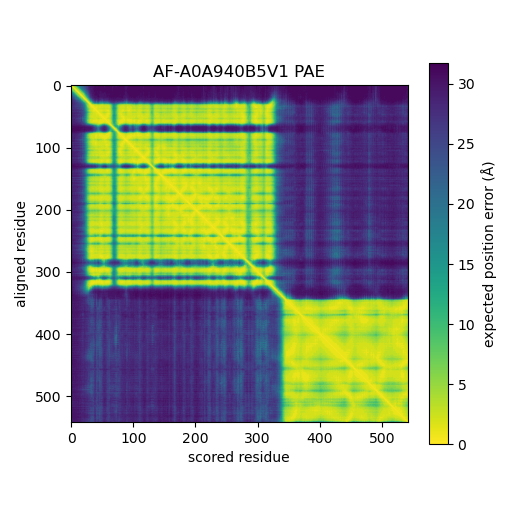 -25.831 1.00 88.88 493 SER A CA 1
ATOM 3909 C C . SER A 1 493 ? -13.863 -14.437 -27.239 1.00 88.88 493 SER A C 1
ATOM 3911 O O . SER A 1 493 ? -14.014 -15.209 -28.187 1.00 88.88 493 SER A O 1
ATOM 3913 N N . GLY A 1 494 ? -13.237 -13.272 -27.364 1.00 94.12 494 GLY A N 1
ATOM 3914 C CA . GLY A 1 494 ? -12.660 -12.774 -28.602 1.00 94.12 494 GLY A CA 1
ATOM 3915 C C . GLY A 1 494 ? -11.253 -13.308 -28.872 1.00 94.12 494 GLY A C 1
ATOM 3916 O O . GLY A 1 494 ? -10.827 -14.325 -28.326 1.00 94.12 494 GLY A O 1
ATOM 3917 N N . THR A 1 495 ? -10.505 -12.622 -29.739 1.00 95.81 495 THR A N 1
ATOM 3918 C CA . THR A 1 495 ? -9.181 -13.078 -30.202 1.00 95.81 495 THR A CA 1
ATOM 3919 C C . THR A 1 495 ? -8.121 -11.994 -30.101 1.00 95.81 495 THR A C 1
ATOM 3921 O O . THR A 1 495 ? -8.433 -10.811 -30.178 1.00 95.81 495 THR A O 1
ATOM 3924 N N . LEU A 1 496 ? -6.854 -12.405 -30.049 1.00 96.69 496 LEU A N 1
ATOM 3925 C CA . LEU A 1 496 ? -5.695 -11.517 -30.065 1.00 96.69 496 LEU A CA 1
ATOM 3926 C C . LEU A 1 496 ? -4.800 -11.781 -31.284 1.00 96.69 496 LEU A C 1
ATOM 3928 O O . LEU A 1 496 ? -4.274 -12.881 -31.446 1.00 96.69 496 LEU A O 1
ATOM 3932 N N . GLU A 1 497 ? -4.570 -10.753 -32.099 1.00 97.44 497 GLU A N 1
ATOM 3933 C CA . GLU A 1 497 ? -3.562 -10.723 -33.165 1.00 97.44 497 GLU A CA 1
ATOM 3934 C C . GLU A 1 497 ? -2.441 -9.735 -32.802 1.00 97.44 497 GLU A C 1
ATOM 3936 O O . GLU A 1 497 ? -2.696 -8.666 -32.252 1.00 97.44 497 GLU A O 1
ATOM 3941 N N . ILE A 1 498 ? -1.185 -10.063 -33.128 1.00 97.50 498 ILE A N 1
ATOM 3942 C CA . ILE A 1 498 ? -0.032 -9.176 -32.903 1.00 97.50 498 ILE A CA 1
ATOM 3943 C C . ILE A 1 498 ? 0.703 -8.944 -34.225 1.00 97.50 498 ILE A C 1
ATOM 3945 O O . ILE A 1 498 ? 1.406 -9.831 -34.719 1.00 97.50 498 ILE A O 1
ATOM 3949 N N . LYS A 1 499 ? 0.604 -7.724 -34.754 1.00 97.69 499 LYS A N 1
ATOM 3950 C CA . LYS A 1 499 ? 1.384 -7.220 -35.889 1.00 97.69 499 LYS A CA 1
ATOM 3951 C C . LYS A 1 499 ? 2.751 -6.748 -35.407 1.00 97.69 499 LYS A C 1
ATOM 3953 O O . LYS A 1 499 ? 2.846 -5.955 -34.473 1.00 97.69 499 LYS A O 1
ATOM 3958 N N . ARG A 1 500 ? 3.816 -7.249 -36.033 1.00 97.62 500 ARG A N 1
ATOM 3959 C CA . ARG A 1 500 ? 5.205 -7.078 -35.578 1.00 97.62 500 ARG A CA 1
ATOM 3960 C C . ARG A 1 500 ? 6.013 -6.290 -36.603 1.00 97.62 500 ARG A C 1
ATOM 3962 O O . ARG A 1 500 ? 6.103 -6.722 -37.750 1.00 97.62 500 ARG A O 1
ATOM 3969 N N . THR A 1 501 ? 6.672 -5.218 -36.170 1.00 95.44 501 THR A N 1
ATOM 3970 C CA . THR A 1 501 ? 7.494 -4.362 -37.040 1.00 95.44 501 THR A CA 1
ATOM 3971 C C . THR A 1 501 ? 8.900 -4.176 -36.454 1.00 95.44 501 THR A C 1
ATOM 3973 O O . THR A 1 501 ? 9.103 -3.318 -35.596 1.00 95.44 501 THR A O 1
ATOM 3976 N N . PRO A 1 502 ? 9.898 -4.980 -36.865 1.00 96.12 502 PRO A N 1
ATOM 3977 C CA . PRO A 1 502 ? 11.268 -4.856 -36.371 1.00 96.12 502 PRO A CA 1
ATOM 3978 C C . PRO A 1 502 ? 12.031 -3.772 -37.149 1.00 96.12 502 PRO A C 1
ATOM 3980 O O . PRO A 1 502 ? 12.585 -4.040 -38.213 1.00 96.12 502 PRO A O 1
ATOM 3983 N N . PHE A 1 503 ? 12.071 -2.552 -36.616 1.00 92.88 503 PHE A N 1
ATOM 3984 C CA . PHE A 1 503 ? 12.776 -1.418 -37.222 1.00 92.88 503 PHE A CA 1
ATOM 3985 C C . PHE A 1 503 ? 14.304 -1.518 -37.090 1.00 92.88 503 PHE A C 1
ATOM 3987 O O . PHE A 1 503 ? 15.038 -0.911 -37.870 1.00 92.88 503 PHE A O 1
ATOM 3994 N N . GLY A 1 504 ? 14.818 -2.289 -36.126 1.00 94.00 504 GLY A N 1
ATOM 3995 C CA . GLY A 1 504 ? 16.253 -2.302 -35.850 1.00 94.00 504 GLY A CA 1
ATOM 3996 C C . GLY A 1 504 ? 16.723 -0.900 -35.469 1.00 94.00 504 GLY A C 1
ATOM 3997 O O . GLY A 1 504 ? 16.070 -0.221 -34.681 1.00 94.00 504 GLY A O 1
ATOM 3998 N N . SER A 1 505 ? 17.829 -0.449 -36.057 1.00 91.75 505 SER A N 1
ATOM 3999 C CA . SER A 1 505 ? 18.383 0.890 -35.822 1.00 91.75 505 SER A CA 1
ATOM 4000 C C . SER A 1 505 ? 18.038 1.910 -36.907 1.00 91.75 505 SER A C 1
ATOM 4002 O O . SER A 1 505 ? 18.648 2.975 -36.946 1.00 91.75 505 SER A O 1
ATOM 4004 N N . SER A 1 506 ? 17.103 1.612 -37.819 1.00 88.88 506 SER A N 1
ATOM 4005 C CA . SER A 1 506 ? 16.805 2.507 -38.951 1.00 88.88 506 SER A CA 1
ATOM 4006 C C . SER A 1 506 ? 16.173 3.836 -38.533 1.00 88.88 506 SER A C 1
ATOM 4008 O O . SER A 1 506 ? 16.185 4.786 -39.309 1.00 88.88 506 SER A O 1
ATOM 4010 N N . THR A 1 507 ? 15.589 3.891 -37.335 1.00 88.88 507 THR A N 1
ATOM 4011 C CA . THR A 1 507 ? 14.943 5.083 -36.769 1.00 88.88 507 THR A CA 1
ATOM 4012 C C . THR A 1 507 ? 15.810 5.800 -35.736 1.00 88.88 507 THR A C 1
ATOM 4014 O O . THR A 1 507 ? 15.358 6.799 -35.186 1.00 88.88 507 THR A O 1
ATOM 4017 N N . ALA A 1 508 ? 17.009 5.288 -35.440 1.00 89.38 508 ALA A N 1
ATOM 4018 C CA . ALA A 1 508 ? 17.882 5.888 -34.442 1.00 89.38 508 ALA A CA 1
ATOM 4019 C C . ALA A 1 508 ? 18.361 7.278 -34.916 1.00 89.38 508 ALA A C 1
ATOM 4021 O O . ALA A 1 508 ? 18.762 7.411 -36.081 1.00 89.38 508 ALA A O 1
ATOM 4022 N N . PRO A 1 509 ? 18.341 8.308 -34.049 1.00 90.31 509 PRO A N 1
ATOM 4023 C CA . PRO A 1 509 ? 18.898 9.619 -34.372 1.00 90.31 509 PRO A CA 1
ATOM 4024 C C . PRO A 1 509 ? 20.387 9.541 -34.752 1.00 90.31 509 PRO A C 1
ATOM 4026 O O . PRO A 1 509 ? 21.125 8.683 -34.266 1.00 90.31 509 PRO A O 1
ATOM 4029 N N . LYS A 1 510 ? 20.840 10.428 -35.651 1.00 88.19 510 LYS A N 1
ATOM 4030 C CA . LYS A 1 510 ? 22.216 10.404 -36.199 1.00 88.19 510 LYS A CA 1
ATOM 4031 C C . LYS A 1 510 ? 23.294 10.738 -35.164 1.00 88.19 510 LYS A C 1
ATOM 4033 O O . LYS A 1 510 ? 24.457 10.411 -35.375 1.00 88.19 510 LYS A O 1
ATOM 4038 N N . ASP A 1 511 ? 22.904 11.429 -34.108 1.00 88.31 511 ASP A N 1
ATOM 4039 C CA . ASP A 1 511 ? 23.712 11.867 -32.976 1.00 88.31 511 ASP A CA 1
ATOM 4040 C C . ASP A 1 511 ? 23.870 10.788 -31.892 1.00 88.31 511 ASP A C 1
ATOM 4042 O O . ASP A 1 511 ? 24.768 10.894 -31.059 1.00 88.31 511 ASP A O 1
ATOM 4046 N N . VAL A 1 512 ? 23.099 9.694 -31.943 1.00 91.19 512 VAL A N 1
ATOM 4047 C CA . VAL A 1 512 ? 23.314 8.545 -31.050 1.00 91.19 512 VAL A CA 1
ATOM 4048 C C . VAL A 1 512 ? 24.589 7.800 -31.454 1.00 91.19 512 VAL A C 1
ATOM 4050 O O . VAL A 1 512 ? 24.717 7.291 -32.571 1.00 91.19 512 VAL A O 1
ATOM 4053 N N . SER A 1 513 ? 25.535 7.692 -30.518 1.00 91.44 513 SER A N 1
ATOM 4054 C CA . SER A 1 513 ? 26.837 7.063 -30.759 1.00 91.44 513 SER A CA 1
ATOM 4055 C C . SER A 1 513 ? 26.714 5.588 -31.165 1.00 91.44 513 SER A C 1
ATOM 4057 O O . SER A 1 513 ? 26.064 4.779 -30.502 1.00 91.44 513 SER A O 1
ATOM 4059 N N . SER A 1 514 ? 27.409 5.223 -32.243 1.00 89.88 514 SER A N 1
ATOM 4060 C CA . SER A 1 514 ? 27.580 3.841 -32.726 1.00 89.88 514 SER A CA 1
ATOM 4061 C C . SER A 1 514 ? 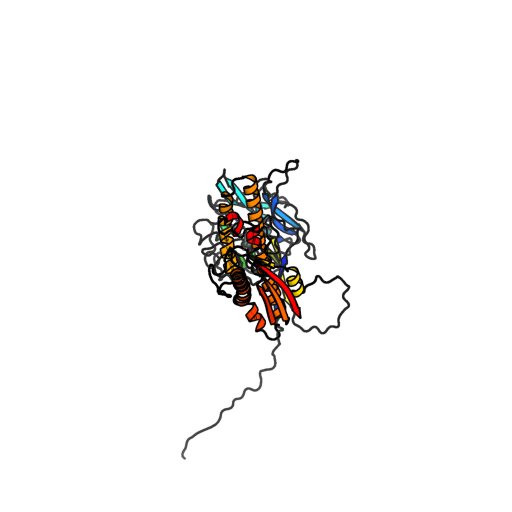28.963 3.264 -32.396 1.00 89.88 514 SER A C 1
ATOM 4063 O O . SER A 1 514 ? 29.319 2.169 -32.835 1.00 89.88 514 SER A O 1
ATOM 4065 N N . SER A 1 515 ? 29.783 3.996 -31.635 1.00 92.94 515 SER A N 1
ATOM 4066 C CA . SER A 1 515 ? 31.177 3.630 -31.390 1.00 92.94 515 SER A CA 1
ATOM 4067 C C . SER A 1 515 ? 31.304 2.571 -30.300 1.00 92.94 515 SER A C 1
ATOM 4069 O O . SER A 1 515 ? 31.212 2.866 -29.113 1.00 92.94 515 SER A O 1
ATOM 4071 N N . ALA A 1 516 ? 31.665 1.346 -30.685 1.00 89.56 516 ALA A N 1
ATOM 4072 C CA . ALA A 1 516 ? 31.979 0.279 -29.731 1.00 89.56 516 ALA A CA 1
ATOM 4073 C C . ALA A 1 516 ? 33.172 0.592 -28.803 1.00 89.56 516 ALA A C 1
ATOM 4075 O O . ALA A 1 516 ? 33.330 -0.061 -27.773 1.00 89.56 516 ALA A O 1
ATOM 4076 N N . LYS A 1 517 ? 34.011 1.576 -29.162 1.00 92.12 517 LYS A N 1
ATOM 4077 C CA . LYS A 1 517 ? 35.138 2.044 -28.338 1.00 92.12 517 LYS A CA 1
ATOM 4078 C C . LYS A 1 517 ? 34.714 3.055 -27.271 1.00 92.12 5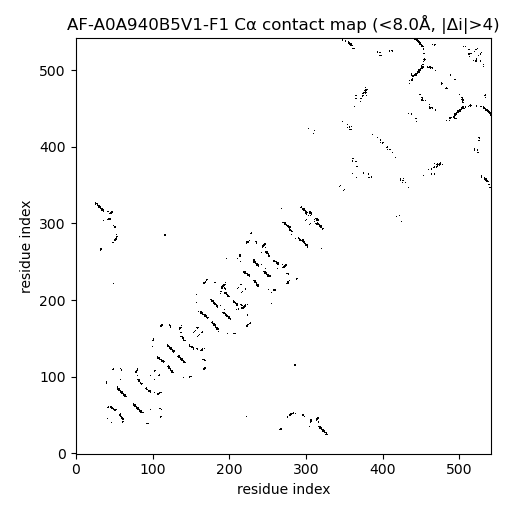17 LYS A C 1
ATOM 4080 O O . LYS A 1 517 ? 35.453 3.256 -26.317 1.00 92.12 517 LYS A O 1
ATOM 4085 N N . ASP A 1 518 ? 33.547 3.668 -27.433 1.00 93.06 518 ASP A N 1
ATOM 4086 C CA . ASP A 1 518 ? 33.002 4.680 -26.536 1.00 93.06 518 ASP A CA 1
ATOM 4087 C C . ASP A 1 518 ? 31.685 4.174 -25.945 1.00 93.06 518 ASP A C 1
ATOM 4089 O O . ASP A 1 518 ? 30.582 4.534 -26.361 1.00 93.06 518 ASP A O 1
ATOM 4093 N N . GLN A 1 519 ? 31.809 3.236 -25.007 1.00 95.00 519 GLN A N 1
ATOM 4094 C CA . GLN A 1 519 ? 30.654 2.589 -24.387 1.00 95.00 519 GLN A CA 1
ATOM 4095 C C . GLN A 1 519 ? 29.888 3.522 -23.452 1.00 95.00 519 GLN A C 1
ATOM 4097 O O . GLN A 1 519 ? 28.692 3.315 -23.255 1.00 95.00 519 GLN A O 1
ATOM 4102 N N . LEU A 1 520 ? 30.536 4.555 -22.909 1.00 94.88 520 LEU A N 1
ATOM 4103 C CA . LEU A 1 520 ? 29.854 5.548 -22.091 1.00 94.88 520 LEU A CA 1
ATOM 4104 C C . LEU A 1 520 ? 28.710 6.187 -22.890 1.00 94.88 520 LEU A C 1
ATOM 4106 O O . LEU A 1 520 ? 27.562 6.120 -22.461 1.00 94.88 520 LEU A O 1
ATOM 4110 N N . HIS A 1 521 ? 28.990 6.661 -24.107 1.00 93.88 521 HIS A N 1
ATOM 4111 C CA . HIS A 1 521 ? 27.976 7.306 -24.943 1.00 93.88 521 HIS A CA 1
ATOM 4112 C C . HIS A 1 521 ? 27.147 6.330 -25.782 1.00 93.88 521 HIS A C 1
ATOM 4114 O O . HIS A 1 521 ? 25.978 6.600 -26.041 1.00 93.88 521 HIS A O 1
ATOM 4120 N N . SER A 1 522 ? 27.706 5.195 -26.214 1.00 94.06 522 SER A N 1
ATOM 4121 C CA . SER A 1 522 ? 26.995 4.241 -27.090 1.00 94.06 522 SER A CA 1
ATOM 4122 C C . SER A 1 522 ? 26.192 3.166 -26.349 1.00 94.06 522 SER A C 1
ATOM 4124 O O . SER A 1 522 ? 25.353 2.490 -26.951 1.00 94.06 522 SER A O 1
ATOM 4126 N N . VAL A 1 523 ? 26.426 2.991 -25.042 1.00 95.75 523 VAL A N 1
ATOM 4127 C CA . VAL A 1 523 ? 25.732 1.997 -24.210 1.00 95.75 523 VAL A CA 1
ATOM 4128 C C . VAL A 1 523 ? 25.108 2.620 -22.967 1.00 95.75 523 VAL A C 1
ATOM 4130 O O . VAL A 1 523 ? 23.937 2.336 -22.705 1.00 95.75 523 VAL A O 1
ATOM 4133 N N . TYR A 1 524 ? 25.856 3.424 -22.212 1.00 96.56 524 TYR A N 1
ATOM 4134 C CA . TYR A 1 524 ? 25.457 3.873 -20.873 1.00 96.56 524 TYR A CA 1
ATOM 4135 C C . TYR A 1 524 ? 24.841 5.278 -20.820 1.00 96.56 524 TYR A C 1
ATOM 4137 O O . TYR A 1 524 ? 24.458 5.723 -19.740 1.00 96.56 524 TYR A O 1
ATOM 4145 N N . SER A 1 525 ? 24.687 5.948 -21.963 1.00 95.38 525 SER A N 1
ATOM 4146 C CA . SER A 1 525 ? 23.943 7.203 -22.071 1.00 95.38 525 SER A CA 1
ATOM 4147 C C . SER A 1 525 ? 22.436 6.958 -22.137 1.00 95.38 525 SER A C 1
ATOM 4149 O O . SER A 1 525 ? 21.969 5.903 -22.591 1.00 95.38 525 SER A O 1
ATOM 4151 N N . VAL A 1 526 ? 21.664 7.962 -21.719 1.00 95.06 526 VAL A N 1
ATOM 4152 C CA . VAL A 1 526 ? 20.202 7.958 -21.852 1.00 95.06 526 VAL A CA 1
ATOM 4153 C C . VAL A 1 526 ? 19.787 7.927 -23.324 1.00 95.06 526 VAL A C 1
ATOM 4155 O O . VAL A 1 526 ? 18.885 7.169 -23.678 1.00 95.06 526 VAL A O 1
ATOM 4158 N N . ASP A 1 527 ? 20.483 8.655 -24.199 1.00 93.44 527 ASP A N 1
ATOM 4159 C CA . ASP A 1 527 ? 20.173 8.698 -25.634 1.00 93.44 527 ASP A CA 1
ATOM 4160 C C . ASP A 1 527 ? 20.312 7.320 -26.290 1.00 93.44 527 ASP A C 1
ATOM 4162 O O . ASP A 1 527 ? 19.398 6.845 -26.966 1.00 93.44 527 ASP A O 1
ATOM 4166 N N . ALA A 1 528 ? 21.407 6.603 -26.012 1.00 94.62 528 ALA A N 1
ATOM 4167 C CA . ALA A 1 528 ? 21.573 5.236 -26.500 1.00 94.62 528 ALA A CA 1
ATOM 4168 C C . ALA A 1 528 ? 20.563 4.265 -25.870 1.00 94.62 528 ALA A C 1
ATOM 4170 O O . ALA A 1 528 ? 20.121 3.315 -26.524 1.00 94.62 528 ALA A O 1
ATOM 4171 N N . ALA A 1 529 ? 20.190 4.477 -24.604 1.00 96.69 529 ALA A N 1
ATOM 4172 C CA . ALA A 1 529 ? 19.210 3.647 -23.916 1.00 96.69 529 ALA A CA 1
ATOM 4173 C C . ALA A 1 529 ? 17.796 3.789 -24.472 1.00 96.69 529 ALA A C 1
ATOM 4175 O O . ALA A 1 529 ? 17.125 2.772 -24.667 1.00 96.69 529 ALA A O 1
ATOM 4176 N N . ARG A 1 530 ? 17.380 5.008 -24.819 1.00 96.06 530 ARG A N 1
ATOM 4177 C CA . ARG A 1 530 ? 16.071 5.274 -25.422 1.00 96.06 530 ARG A CA 1
ATOM 4178 C C . ARG A 1 530 ? 15.876 4.545 -26.751 1.00 96.06 530 ARG A C 1
ATOM 4180 O O . ARG A 1 530 ? 14.756 4.137 -27.051 1.00 96.06 530 ARG A O 1
ATOM 4187 N N . GLU A 1 531 ? 16.936 4.275 -27.510 1.00 96.19 531 GLU A N 1
ATOM 4188 C CA . GLU A 1 531 ? 16.846 3.529 -28.777 1.00 96.19 531 GLU A CA 1
ATOM 4189 C C . GLU A 1 531 ? 16.713 2.008 -28.618 1.00 96.19 531 GLU A C 1
ATOM 4191 O O . GLU A 1 531 ? 16.431 1.288 -29.578 1.00 96.19 531 GLU A O 1
ATOM 4196 N N . ARG A 1 532 ? 16.858 1.480 -27.401 1.00 96.50 532 ARG A N 1
ATOM 4197 C CA . ARG A 1 532 ? 16.761 0.044 -27.122 1.00 96.50 532 ARG A CA 1
ATOM 4198 C C . ARG A 1 532 ? 15.415 -0.289 -26.505 1.00 96.50 532 ARG A C 1
ATOM 4200 O O . ARG A 1 532 ? 15.314 -0.510 -25.301 1.00 96.50 532 ARG A O 1
ATOM 4207 N N . ARG A 1 533 ? 14.378 -0.328 -27.338 1.00 97.56 533 ARG A N 1
ATOM 4208 C CA . ARG A 1 533 ? 13.007 -0.500 -26.855 1.00 97.56 533 ARG A CA 1
ATOM 4209 C C . ARG A 1 533 ? 12.104 -1.311 -27.772 1.00 97.56 533 ARG A C 1
ATOM 4211 O O . ARG A 1 533 ? 12.421 -1.575 -28.931 1.00 97.56 533 ARG A O 1
ATOM 4218 N N . ILE A 1 534 ? 10.947 -1.661 -27.241 1.00 97.88 534 ILE A N 1
ATOM 4219 C CA . ILE A 1 534 ? 9.739 -2.016 -27.975 1.00 97.88 534 ILE A CA 1
ATOM 4220 C C . ILE A 1 534 ? 8.725 -0.902 -27.763 1.00 97.88 534 ILE A C 1
ATOM 4222 O O . ILE A 1 534 ? 8.678 -0.315 -26.687 1.00 97.88 534 ILE A O 1
ATOM 4226 N N . GLU A 1 535 ? 7.889 -0.645 -28.760 1.00 97.44 535 GLU A N 1
ATOM 4227 C CA . GLU A 1 535 ? 6.711 0.195 -28.600 1.00 97.44 535 GLU A CA 1
ATOM 4228 C C . GLU A 1 535 ? 5.446 -0.577 -28.960 1.00 97.44 535 GLU A C 1
ATOM 4230 O O . GLU A 1 535 ? 5.348 -1.151 -30.046 1.00 97.44 535 GLU A O 1
ATOM 4235 N N . ILE A 1 536 ? 4.455 -0.563 -28.072 1.00 96.62 536 ILE A N 1
ATOM 4236 C CA . ILE A 1 536 ? 3.082 -0.901 -28.453 1.00 96.62 536 ILE A CA 1
ATOM 4237 C C . ILE A 1 536 ? 2.484 0.370 -29.051 1.00 96.62 536 ILE A C 1
ATOM 4239 O O . ILE A 1 536 ? 2.273 1.357 -28.350 1.00 96.62 536 ILE A O 1
ATOM 4243 N N . LEU A 1 537 ? 2.287 0.355 -30.367 1.00 91.94 537 LEU A N 1
ATOM 4244 C CA . LEU A 1 537 ? 1.935 1.514 -31.189 1.00 91.94 537 LEU A CA 1
ATOM 4245 C C . LEU A 1 537 ? 0.432 1.623 -31.441 1.00 91.94 537 LEU A C 1
ATOM 4247 O O . LEU A 1 537 ? -0.088 2.719 -31.629 1.00 91.94 537 LEU A O 1
ATOM 4251 N N . GLY A 1 538 ? -0.262 0.485 -31.484 1.00 92.44 538 GLY A N 1
ATOM 4252 C CA . GLY A 1 538 ? -1.666 0.423 -31.878 1.00 92.44 538 GLY A CA 1
ATOM 4253 C C . GLY A 1 538 ? -2.441 -0.641 -31.118 1.00 92.44 538 GLY A C 1
ATOM 4254 O O . GLY A 1 538 ? -1.898 -1.698 -30.795 1.00 92.44 538 GLY A O 1
ATOM 4255 N N . TYR A 1 539 ? -3.712 -0.331 -30.867 1.00 95.62 539 TYR A N 1
ATOM 4256 C CA . TYR A 1 539 ? -4.707 -1.196 -30.243 1.00 95.62 539 TYR A CA 1
ATOM 4257 C C . TYR A 1 539 ? -6.019 -1.010 -31.004 1.00 95.62 539 TYR A C 1
ATOM 4259 O O . TYR A 1 539 ? -6.807 -0.102 -30.717 1.00 95.62 539 TYR A O 1
ATOM 4267 N N . ASP A 1 540 ? -6.201 -1.826 -32.037 1.00 94.75 540 ASP A N 1
ATOM 4268 C CA . ASP A 1 540 ? -7.428 -1.861 -32.824 1.00 94.75 540 ASP A CA 1
ATOM 4269 C C . ASP A 1 540 ? -8.340 -2.956 -32.276 1.00 94.75 540 ASP A C 1
ATOM 4271 O O . ASP A 1 540 ? -7.866 -4.023 -31.890 1.00 94.75 540 ASP A O 1
ATOM 4275 N N . TYR A 1 541 ? -9.646 -2.705 -32.240 1.00 89.56 541 TYR A N 1
ATOM 4276 C CA . TYR A 1 541 ? -10.628 -3.666 -31.742 1.00 89.56 541 TYR A CA 1
ATOM 4277 C C . TYR A 1 541 ? -11.898 -3.662 -32.595 1.00 89.56 541 TYR A C 1
ATOM 4279 O O . TYR A 1 541 ? -12.235 -2.639 -33.202 1.00 89.56 541 TYR A O 1
ATOM 4287 N N . ARG A 1 542 ? -12.593 -4.803 -32.641 1.00 82.62 542 ARG A N 1
ATOM 4288 C CA . ARG A 1 542 ? -13.913 -4.978 -33.261 1.00 82.62 542 ARG A CA 1
ATOM 4289 C C . ARG A 1 542 ? -14.850 -5.759 -32.363 1.00 82.62 542 ARG A C 1
ATOM 4291 O O . ARG A 1 542 ? -14.345 -6.660 -31.649 1.00 82.62 542 ARG A O 1
#